Protein AF-A0A6V8IAS2-F1 (afdb_monomer)

Foldseek 3Di:
DVLVCLLCQQVLLLLLLLLLLVQLLCQLLVNNQDDQDDDQPSPPPVRDGPSSVVSVVLSVVLVVLQLVLLVPADPVSSVVSVCVVSVVSVCSSVDVHPHNHSDDPDDDGNDHQPRGDPSSLVSLLLSLLSSLQSVLSVCCVVVVDDLVVVVVLVVVLVVLVVVVVVVVVLLVVLVVLVVVQVVLLQLQLVLLVVLLVLLVVVLVVCVVPVPQAPLLNVLSVQSNVVSVCSNPDGLVVLLVQPDLDVQCSSHHRPDGDDPVSVVSNVVSQVVVFCVQWNWDDPDPPDIDTDDDPQWDADDPSQFDAQDDDPPDGRDGSHPHTTSRDCVTRVVNSNVSSVCSVVSVVSNSVSSSVVSVCSVPSSSVSSSSSSNNVNSVVVVVSVVVPDDDDDDDDDDDDDDDDDDD

Secondary structure (DSSP, 8-state):
-HHHHHHHHHHHHHHHHHHHHHHHHHHHTT-----------TT-GGG--HHHHHHHHHHHHHHHHHHHHHHTS-HHHHHHHHHHHHHHHHHHHHSTT----SS-S----S-TT----HHHHHHHHHHHHHHHHHHHHHHHHHHT--HHHHHHHHHHHHHHHHHHHHHHHHHHHHHHHHHHHHHHHHHHHHHHHHHHHHHHHHHHHHHH-TTT-HHHHHHHHHHHHHHHHHHHS-HHHHHHHS-SSHHHHHSBTTBPPPHHHHHHHHHHHHHHHHHHSPEEE-STT-EEEP-BTTBEEPPGGGS-TT---TTS-----TT-EESS-HHHHHHHHHHHHHHHHHHHHHHHHHHHHHHHIIIIIIHHHHHHHHHHHHHHHHHHHHGGGS---PPPPPPPPPPPPP--

Nearest PDB structures (foldseek):
  6h2f-assembly1_I  TM=2.392E-01  e=7.265E+00  Aeromonas hydrophila subsp. hydrophila AL09-71

Sequence (404 aa):
MIYIKLFFIFYCAALMRGGYAIQQLFESLGYQLFSHPISFDIFALPDLNLIQGVVLVLGIVDVALYCLAAFFQKNIVRVFLLLLLILPGIISAIYFPVMIRPAPLEIWKGESGSVGDVTGYSVLAVLMLVLGWSSTLLITRVFKYSSRCFDLFEHIWILVGLSAGLFFVSETMASRKVVEYTTTLRTVQQSSGWLMRQLGTYSAWCAAHPHEADQSCQWADRMHGMLLAFSYEDLENFAEFSPDSLAKYYGRYGHEVTQQEEDQIRFEISRYNEQICPVIDLGSGVKQYTLSHACETAPADFCVFGFRYGDEKALDNVGRSFAVSTECMLPKLLSLRDKAPGIIEGKKAAEQERAWKVLFFYMALAFLAGIKMAGSSIKLFKSSSVKHSLPPASPASVPVGEPS

Mean predicted aligned error: 11.88 Å

Radius of gyration: 35.67 Å; Cα contacts (8 Å, |Δi|>4): 455; chains: 1; bounding box: 122×48×99 Å

Structure (mmCIF, N/CA/C/O backbone):
data_AF-A0A6V8IAS2-F1
#
_entry.id   AF-A0A6V8IAS2-F1
#
loop_
_atom_site.group_PDB
_atom_site.id
_atom_site.type_symbol
_atom_site.label_atom_id
_atom_site.label_alt_id
_atom_site.label_comp_id
_atom_site.label_asym_id
_atom_site.label_entity_id
_atom_site.label_seq_id
_atom_site.pdbx_PDB_ins_code
_atom_site.Cartn_x
_atom_site.Cartn_y
_atom_site.Cartn_z
_atom_site.occupancy
_atom_site.B_iso_or_equiv
_atom_site.auth_seq_id
_atom_site.auth_comp_id
_atom_site.auth_asym_id
_atom_site.auth_atom_id
_atom_site.pdbx_PDB_model_num
ATOM 1 N N . MET A 1 1 ? -6.604 -29.209 35.806 1.00 65.50 1 MET A N 1
ATOM 2 C CA . MET A 1 1 ? -5.763 -28.116 35.253 1.00 65.50 1 MET A CA 1
ATOM 3 C C . MET A 1 1 ? -5.978 -27.867 33.761 1.00 65.50 1 MET A C 1
ATOM 5 O O . MET A 1 1 ? -6.049 -26.705 33.394 1.00 65.50 1 MET A O 1
ATOM 9 N N . ILE A 1 2 ? -6.109 -28.896 32.911 1.00 77.94 2 ILE A N 1
ATOM 10 C CA . ILE A 1 2 ? -6.241 -28.731 31.446 1.00 77.94 2 ILE A CA 1
ATOM 11 C C . ILE A 1 2 ? -7.447 -27.855 31.058 1.00 77.94 2 ILE A C 1
ATOM 13 O O . ILE A 1 2 ? -7.258 -26.841 30.402 1.00 77.94 2 ILE A O 1
ATOM 17 N N . TYR A 1 3 ? -8.653 -28.151 31.552 1.00 77.88 3 TYR A N 1
ATOM 18 C CA . TYR A 1 3 ? -9.852 -27.352 31.241 1.00 77.88 3 TYR A CA 1
ATOM 19 C C . TYR A 1 3 ? -9.780 -25.892 31.707 1.00 77.88 3 TYR A C 1
ATOM 21 O O . TYR A 1 3 ? -10.299 -25.014 31.032 1.00 77.88 3 TYR A O 1
ATOM 29 N N . ILE A 1 4 ? -9.093 -25.615 32.821 1.00 80.12 4 ILE A N 1
ATOM 30 C CA . ILE A 1 4 ? -8.879 -24.240 33.299 1.00 80.12 4 ILE A CA 1
ATOM 31 C C . ILE A 1 4 ? -7.952 -23.494 32.333 1.00 80.12 4 ILE A C 1
ATOM 33 O O . ILE A 1 4 ? -8.248 -22.371 31.942 1.00 80.12 4 ILE A O 1
ATOM 37 N N . LYS A 1 5 ? -6.862 -24.131 31.884 1.00 79.31 5 LYS A N 1
ATOM 38 C CA . LYS A 1 5 ? -5.980 -23.544 30.866 1.00 79.31 5 LYS A CA 1
ATOM 39 C C . LYS A 1 5 ? -6.729 -23.296 29.551 1.00 79.31 5 LYS A C 1
ATOM 41 O O . LYS A 1 5 ? -6.597 -22.219 28.985 1.00 79.31 5 LYS A O 1
ATOM 46 N N . LEU A 1 6 ? -7.557 -24.244 29.107 1.00 80.06 6 LEU A N 1
ATOM 47 C CA . LEU A 1 6 ? -8.370 -24.119 27.887 1.00 80.06 6 LEU A CA 1
ATOM 48 C C . LEU A 1 6 ? -9.481 -23.073 27.989 1.00 80.06 6 LEU A C 1
ATOM 50 O O . LEU A 1 6 ? -9.866 -22.490 26.981 1.00 80.06 6 LEU A O 1
ATOM 54 N N . PHE A 1 7 ? -9.986 -22.815 29.193 1.00 84.25 7 PHE A N 1
ATOM 55 C CA . PHE A 1 7 ? -10.930 -21.732 29.431 1.00 84.25 7 PHE A CA 1
ATOM 56 C C . PHE A 1 7 ? -10.264 -20.367 29.210 1.00 84.25 7 PHE A C 1
ATOM 58 O O . PHE A 1 7 ? -10.802 -19.515 28.507 1.00 84.25 7 PHE A O 1
ATOM 65 N N . PHE A 1 8 ? -9.067 -20.167 29.773 1.00 85.50 8 PHE A N 1
ATOM 66 C CA . PHE A 1 8 ? -8.362 -18.885 29.686 1.00 85.50 8 PHE A CA 1
ATOM 67 C C . PHE A 1 8 ? -7.619 -18.665 28.364 1.00 85.50 8 PHE A C 1
ATOM 69 O O . PHE A 1 8 ? -7.391 -17.514 27.994 1.00 85.50 8 PHE A O 1
ATOM 76 N N . ILE A 1 9 ? -7.288 -19.731 27.624 1.00 82.94 9 ILE A N 1
ATOM 77 C CA . ILE A 1 9 ? -6.503 -19.635 26.384 1.00 82.94 9 ILE A CA 1
ATOM 78 C C . ILE A 1 9 ? -7.145 -18.701 25.356 1.00 82.94 9 ILE A C 1
ATOM 80 O O . ILE A 1 9 ? -6.427 -17.972 24.684 1.00 82.94 9 ILE A O 1
ATOM 84 N N . PHE A 1 10 ? -8.479 -18.666 25.272 1.00 84.75 10 PHE A N 1
ATOM 85 C CA . PHE A 1 10 ? -9.195 -17.793 24.345 1.00 84.75 10 PHE A CA 1
ATOM 86 C C . PHE A 1 10 ? -8.934 -16.314 24.645 1.00 84.75 10 PHE A C 1
ATOM 88 O O . PHE A 1 10 ? -8.555 -15.561 23.751 1.00 84.75 10 PHE A O 1
ATOM 95 N N . TYR A 1 11 ? -9.079 -15.907 25.909 1.00 87.19 11 TYR A N 1
ATOM 96 C CA . TYR A 1 11 ? -8.863 -14.519 26.325 1.00 87.19 11 TYR A CA 1
ATOM 97 C C . TYR A 1 11 ? -7.395 -14.125 26.199 1.00 87.19 11 TYR A C 1
ATOM 99 O O . TYR A 1 11 ? -7.091 -13.065 25.660 1.00 87.19 11 TYR A O 1
ATOM 107 N N . CYS A 1 12 ? -6.478 -14.989 26.643 1.00 86.69 12 CYS A N 1
ATOM 108 C CA . CYS A 1 12 ? -5.048 -14.724 26.531 1.00 86.69 12 CYS A CA 1
ATOM 109 C C . CYS A 1 12 ? -4.618 -14.622 25.063 1.00 86.69 12 CYS A C 1
ATOM 111 O O . CYS A 1 12 ? -3.949 -13.664 24.699 1.00 86.69 12 CYS A O 1
ATOM 113 N N . ALA A 1 13 ? -5.050 -15.542 24.195 1.00 84.44 13 ALA A N 1
ATOM 114 C CA . ALA A 1 13 ? -4.716 -15.498 22.774 1.00 84.44 13 ALA A CA 1
ATOM 115 C C . ALA A 1 13 ? -5.298 -14.260 22.077 1.00 84.44 13 ALA A C 1
ATOM 117 O O . ALA A 1 13 ? -4.605 -13.633 21.277 1.00 84.44 13 ALA A O 1
ATOM 118 N N . ALA A 1 14 ? -6.532 -13.869 22.412 1.00 87.56 14 ALA A N 1
ATOM 119 C CA . ALA A 1 14 ? -7.140 -12.643 21.906 1.00 87.56 14 ALA A CA 1
ATOM 120 C C . ALA A 1 14 ? -6.339 -11.397 22.323 1.00 87.56 14 ALA A C 1
ATOM 122 O O . ALA A 1 14 ? -6.000 -10.569 21.480 1.00 87.56 14 ALA A O 1
ATOM 123 N N . LEU A 1 15 ? -5.989 -11.270 23.605 1.00 89.50 15 LEU A N 1
ATOM 124 C CA . LEU A 1 15 ? -5.230 -10.122 24.109 1.00 89.50 15 LEU A CA 1
ATOM 125 C C . LEU A 1 15 ? -3.804 -10.080 23.544 1.00 89.50 15 LEU A C 1
ATOM 127 O O . LEU A 1 15 ? -3.332 -9.008 23.175 1.00 89.50 15 LEU A O 1
ATOM 131 N N . MET A 1 16 ? -3.147 -11.233 23.392 1.00 85.56 16 MET A N 1
ATOM 132 C CA . MET A 1 16 ? -1.840 -11.325 22.730 1.00 85.56 16 MET A CA 1
ATOM 133 C C . MET A 1 16 ? -1.917 -10.870 21.271 1.00 85.56 16 MET A C 1
ATOM 135 O O . MET A 1 16 ? -1.076 -10.084 20.834 1.00 85.56 16 MET A O 1
ATOM 139 N N . ARG A 1 17 ? -2.966 -11.275 20.543 1.00 84.50 17 ARG A N 1
ATOM 140 C CA . ARG A 1 17 ? -3.246 -10.798 19.181 1.00 84.50 17 ARG A CA 1
ATOM 141 C C . ARG A 1 17 ? -3.387 -9.275 19.134 1.00 84.50 17 ARG A C 1
ATOM 143 O O . ARG A 1 17 ? -2.788 -8.627 18.282 1.00 84.50 17 ARG A O 1
ATOM 150 N N . GLY A 1 18 ? -4.145 -8.700 20.070 1.00 87.44 18 GLY A N 1
ATOM 151 C CA . GLY A 1 18 ? -4.268 -7.248 20.215 1.00 87.44 18 GLY A CA 1
ATOM 152 C C . GLY A 1 18 ? -2.920 -6.574 20.494 1.00 87.44 18 GLY A C 1
ATOM 153 O O . GLY A 1 18 ? -2.598 -5.561 19.882 1.00 87.44 18 GLY A O 1
ATOM 154 N N . GLY A 1 19 ? -2.088 -7.175 21.349 1.00 86.81 19 GLY A N 1
ATOM 155 C CA . GLY A 1 19 ? -0.722 -6.720 21.612 1.00 86.81 19 GLY A CA 1
ATOM 156 C C . GLY A 1 19 ? 0.153 -6.682 20.358 1.00 86.81 19 GLY A C 1
ATOM 157 O O . GLY A 1 19 ? 0.841 -5.689 20.133 1.00 86.81 19 GLY A O 1
ATOM 158 N N . TYR A 1 20 ? 0.079 -7.709 19.505 1.00 82.44 20 TYR A N 1
ATOM 159 C CA . TYR A 1 20 ? 0.776 -7.717 18.214 1.00 82.44 20 TYR A CA 1
ATOM 160 C C . TYR A 1 20 ? 0.291 -6.615 17.272 1.00 82.44 20 TYR A C 1
ATOM 162 O O . TYR A 1 20 ? 1.121 -5.971 16.636 1.00 82.44 20 TYR A O 1
ATOM 170 N N . ALA A 1 21 ? -1.018 -6.357 17.211 1.00 83.94 21 ALA A N 1
ATOM 171 C CA . ALA A 1 21 ? -1.552 -5.280 16.381 1.00 83.94 21 ALA A CA 1
ATOM 172 C C . ALA A 1 21 ? -1.018 -3.904 16.817 1.00 83.94 21 ALA A C 1
ATOM 174 O O . ALA A 1 21 ? -0.599 -3.120 15.967 1.00 83.94 21 ALA A O 1
ATOM 175 N N . ILE A 1 22 ? -0.950 -3.637 18.129 1.00 84.69 22 ILE A N 1
ATOM 176 C CA . ILE A 1 22 ? -0.342 -2.407 18.664 1.00 84.69 22 ILE A CA 1
ATOM 177 C C . ILE A 1 22 ? 1.160 -2.360 18.366 1.00 84.69 22 ILE A C 1
ATOM 179 O O . ILE A 1 22 ? 1.672 -1.311 17.984 1.00 84.69 22 ILE A O 1
ATOM 183 N N . GLN A 1 23 ? 1.875 -3.476 18.517 1.00 82.56 23 GLN A N 1
ATOM 184 C CA . GLN A 1 23 ? 3.307 -3.527 18.230 1.00 82.56 23 GLN A CA 1
ATOM 185 C C . GLN A 1 23 ? 3.604 -3.206 16.758 1.00 82.56 23 GLN A C 1
ATOM 187 O O . GLN A 1 23 ? 4.404 -2.315 16.489 1.00 82.56 23 GLN A O 1
ATOM 192 N N . GLN A 1 24 ? 2.920 -3.866 15.818 1.00 79.69 24 GLN A N 1
ATOM 193 C CA . GLN A 1 24 ? 3.070 -3.607 14.379 1.00 79.69 24 GLN A CA 1
ATOM 194 C C . GLN A 1 24 ? 2.754 -2.152 14.030 1.00 79.69 24 GLN A C 1
ATOM 196 O O . GLN A 1 24 ? 3.397 -1.553 13.175 1.00 79.69 24 GLN A O 1
ATOM 201 N N . LEU A 1 25 ? 1.804 -1.549 14.740 1.00 79.81 25 LEU A N 1
ATOM 202 C CA . LEU A 1 25 ? 1.471 -0.146 14.566 1.00 79.81 25 LEU A CA 1
ATOM 203 C C . LEU A 1 25 ? 2.595 0.789 15.013 1.00 79.81 25 LEU A C 1
ATOM 205 O O . LEU A 1 25 ? 2.939 1.716 14.285 1.00 79.81 25 LEU A O 1
ATOM 209 N N . PHE A 1 26 ? 3.199 0.544 16.177 1.00 79.94 26 PHE A N 1
ATOM 210 C CA . PHE A 1 26 ? 4.363 1.313 16.617 1.00 79.94 26 PHE A CA 1
ATOM 211 C C . PHE A 1 26 ? 5.550 1.138 15.667 1.00 79.94 26 PHE A C 1
ATOM 213 O O . PHE A 1 26 ? 6.185 2.131 15.314 1.00 79.94 26 PHE A O 1
ATOM 220 N N . GLU A 1 27 ? 5.789 -0.083 15.187 1.00 78.00 27 GLU A N 1
ATOM 221 C CA . GLU A 1 27 ? 6.816 -0.364 14.180 1.00 78.00 27 GLU A CA 1
ATOM 222 C C . GLU A 1 27 ? 6.534 0.396 12.871 1.00 78.00 27 GLU A C 1
ATOM 224 O O . GLU A 1 27 ? 7.442 1.025 12.331 1.00 78.00 27 GLU A O 1
ATOM 229 N N . SER A 1 28 ? 5.272 0.452 12.423 1.00 72.62 28 SER A N 1
ATOM 230 C CA . SER A 1 28 ? 4.860 1.217 11.232 1.00 72.62 28 SER A CA 1
ATOM 231 C C . SER A 1 28 ? 5.050 2.733 11.380 1.00 72.62 28 SER A C 1
ATOM 233 O O . SER A 1 28 ? 5.240 3.434 10.390 1.00 72.62 28 SER A O 1
ATOM 235 N N . LEU A 1 29 ? 5.034 3.240 12.618 1.00 75.12 29 LEU A N 1
ATOM 236 C CA . LEU A 1 29 ? 5.321 4.636 12.957 1.00 75.12 29 LEU A CA 1
ATOM 237 C C . LEU A 1 29 ? 6.826 4.913 13.131 1.00 75.12 29 LEU A C 1
ATOM 239 O O . LEU A 1 29 ? 7.205 6.046 13.427 1.00 75.12 29 LEU A O 1
ATOM 243 N N . GLY A 1 30 ? 7.681 3.901 12.959 1.00 73.19 30 GLY A N 1
ATOM 244 C CA . GLY A 1 30 ? 9.132 4.002 13.119 1.00 73.19 30 GLY A CA 1
ATOM 245 C C . GLY A 1 30 ? 9.629 3.788 14.552 1.00 73.19 30 GLY A C 1
ATOM 246 O O . GLY A 1 30 ? 10.825 3.924 14.809 1.00 73.19 30 GLY A O 1
ATOM 247 N N . TYR A 1 31 ? 8.755 3.425 15.496 1.00 75.56 31 TYR A N 1
ATOM 248 C CA . TYR A 1 31 ? 9.152 3.091 16.863 1.00 75.56 31 TYR A CA 1
ATOM 249 C C . TYR A 1 31 ? 9.490 1.602 16.967 1.00 75.56 31 TYR A C 1
ATOM 251 O O . TYR A 1 31 ? 8.611 0.746 17.056 1.00 75.56 31 TYR A O 1
ATOM 259 N N . GLN A 1 32 ? 10.782 1.283 17.007 1.00 67.44 32 GLN A N 1
ATOM 260 C CA . GLN A 1 32 ? 11.247 -0.078 17.273 1.00 67.44 32 GLN A CA 1
ATOM 261 C C . GLN A 1 32 ? 11.170 -0.381 18.777 1.00 67.44 32 GLN A C 1
ATOM 263 O O . GLN A 1 32 ? 12.115 -0.141 19.528 1.00 67.44 32 GLN A O 1
ATOM 268 N N . LEU A 1 33 ? 10.034 -0.905 19.238 1.00 61.44 33 LEU A N 1
ATOM 269 C CA . LEU A 1 33 ? 9.883 -1.391 20.611 1.00 61.44 33 LEU A CA 1
ATOM 270 C C . LEU A 1 33 ? 10.322 -2.863 20.710 1.00 61.44 33 LEU A C 1
ATOM 272 O O . LEU A 1 33 ? 9.514 -3.758 20.512 1.00 61.44 33 LEU A O 1
ATOM 276 N N . PHE A 1 34 ? 11.604 -3.071 21.038 1.00 54.62 34 PHE A N 1
ATOM 277 C CA . PHE A 1 34 ? 12.280 -4.322 21.444 1.00 54.62 34 PHE A CA 1
ATOM 278 C C . PHE A 1 34 ? 12.050 -5.593 20.589 1.00 54.62 34 PHE A C 1
ATOM 280 O O . PHE A 1 34 ? 10.981 -6.188 20.526 1.00 54.62 34 PHE A O 1
ATOM 287 N N . SER A 1 35 ? 13.148 -6.079 20.005 1.00 51.38 35 SER A N 1
ATOM 288 C CA . SER A 1 35 ? 13.254 -7.182 19.040 1.00 51.38 35 SER A CA 1
ATOM 289 C C . SER A 1 35 ? 13.502 -8.565 19.664 1.00 51.38 35 SER A C 1
ATOM 291 O O . SER A 1 35 ? 14.236 -9.378 19.093 1.00 51.38 35 SER A O 1
ATOM 293 N N . HIS A 1 36 ? 12.936 -8.868 20.836 1.00 51.31 36 HIS A N 1
ATOM 294 C CA . HIS A 1 36 ? 13.135 -10.201 21.413 1.00 51.31 36 HIS A CA 1
ATOM 295 C C . HIS A 1 36 ? 12.423 -11.294 20.594 1.00 51.31 36 HIS A C 1
ATOM 297 O O . HIS A 1 36 ? 11.388 -11.036 19.967 1.00 51.31 36 HIS A O 1
ATOM 303 N N . PRO A 1 37 ? 13.017 -12.503 20.515 1.00 47.38 37 PRO A N 1
ATOM 304 C CA . PRO A 1 37 ? 12.478 -13.592 19.718 1.00 47.38 37 PRO A CA 1
ATOM 305 C C . PRO A 1 37 ? 11.089 -13.983 20.220 1.00 47.38 37 PRO A C 1
ATOM 307 O O . PRO A 1 37 ? 10.842 -14.110 21.414 1.00 47.38 37 PRO A O 1
ATOM 310 N N . ILE A 1 38 ? 10.188 -14.163 19.261 1.00 50.53 38 ILE A N 1
ATOM 311 C CA . ILE A 1 38 ? 8.789 -14.514 19.473 1.00 50.53 38 ILE A CA 1
ATOM 312 C C . ILE A 1 38 ? 8.724 -15.894 20.137 1.00 50.53 38 ILE A C 1
ATOM 314 O O . ILE A 1 38 ? 8.999 -16.910 19.499 1.00 50.53 38 ILE A O 1
ATOM 318 N N . SER A 1 39 ? 8.360 -15.920 21.415 1.00 45.59 39 SER A N 1
ATOM 319 C CA . SER A 1 39 ? 8.008 -17.137 22.144 1.00 45.59 39 SER A CA 1
ATOM 320 C C . SER A 1 39 ? 6.518 -17.424 21.943 1.00 45.59 39 SER A C 1
ATOM 322 O O . SER A 1 39 ? 5.675 -16.542 22.102 1.00 45.59 39 SER A O 1
ATOM 324 N N . PHE A 1 40 ? 6.180 -18.652 21.543 1.00 52.09 40 PHE A N 1
ATOM 325 C CA . PHE A 1 40 ? 4.797 -19.081 21.288 1.00 52.09 40 PHE A CA 1
ATOM 326 C C . PHE A 1 40 ? 4.097 -19.639 22.537 1.00 52.09 40 PHE A C 1
ATOM 328 O O . PHE A 1 40 ? 2.971 -20.134 22.438 1.00 52.09 40 PHE A O 1
ATOM 335 N N . ASP A 1 41 ? 4.737 -19.580 23.708 1.00 55.19 41 ASP A N 1
ATOM 336 C CA . ASP A 1 41 ? 4.132 -20.065 24.942 1.00 55.19 41 ASP A CA 1
ATOM 337 C C . ASP A 1 41 ? 3.315 -18.956 25.623 1.00 55.19 41 ASP A C 1
ATOM 339 O O . ASP A 1 41 ? 3.832 -18.099 26.334 1.00 55.19 41 ASP A O 1
ATOM 343 N N . ILE A 1 42 ? 1.996 -19.003 25.412 1.00 55.78 42 ILE A N 1
ATOM 344 C CA . ILE A 1 42 ? 0.993 -18.057 25.941 1.00 55.78 42 ILE A CA 1
ATOM 345 C C . ILE A 1 42 ? 1.028 -17.979 27.485 1.00 55.78 42 ILE A C 1
ATOM 347 O O . ILE A 1 42 ? 0.519 -17.022 28.068 1.00 55.78 42 ILE A O 1
ATOM 351 N N . PHE A 1 43 ? 1.614 -18.976 28.161 1.00 56.78 43 PHE A N 1
ATOM 352 C CA . PHE A 1 43 ? 1.717 -19.030 29.621 1.00 56.78 43 PHE A CA 1
ATOM 353 C C . PHE A 1 43 ? 3.139 -18.781 30.151 1.00 56.78 43 PHE A C 1
ATOM 355 O O . PHE A 1 43 ? 3.323 -18.738 31.372 1.00 56.78 43 PHE A O 1
ATOM 362 N N . ALA A 1 44 ? 4.127 -18.574 29.277 1.00 58.03 44 ALA A N 1
ATOM 363 C CA . ALA A 1 44 ? 5.468 -18.161 29.668 1.00 58.03 44 ALA A CA 1
ATOM 364 C C . ALA A 1 44 ? 5.515 -16.633 29.851 1.00 58.03 44 ALA A C 1
ATOM 366 O O . ALA A 1 44 ? 5.840 -15.870 28.948 1.00 58.03 44 ALA A O 1
ATOM 367 N N . LEU A 1 45 ? 5.225 -16.186 31.077 1.00 53.47 45 LEU A N 1
ATOM 368 C CA . LEU A 1 45 ? 5.362 -14.789 31.509 1.00 53.47 45 LEU A CA 1
ATOM 369 C C . LEU A 1 45 ? 6.741 -14.127 31.258 1.00 53.47 45 LEU A C 1
ATOM 371 O O . LEU A 1 45 ? 6.734 -12.914 31.047 1.00 53.47 45 LEU A O 1
ATOM 375 N N . PRO A 1 46 ? 7.905 -14.819 31.291 1.00 50.97 46 PRO A N 1
ATOM 376 C CA . PRO A 1 46 ? 9.195 -14.140 31.117 1.00 50.97 46 PRO A CA 1
ATOM 377 C C . PRO A 1 46 ? 9.504 -13.689 29.680 1.00 50.97 46 PRO A C 1
ATOM 379 O O . PRO A 1 46 ? 10.389 -12.855 29.514 1.00 50.97 46 PRO A O 1
ATOM 382 N N . ASP A 1 47 ? 8.766 -14.163 28.669 1.00 59.12 47 ASP A N 1
ATOM 383 C CA . ASP A 1 47 ? 9.044 -13.866 27.251 1.00 59.12 47 ASP A CA 1
ATOM 384 C C . ASP A 1 47 ? 8.079 -12.829 26.641 1.00 59.12 47 ASP A C 1
ATOM 386 O O . ASP A 1 47 ? 8.005 -12.663 25.422 1.00 59.12 47 ASP A O 1
ATOM 390 N N . LEU A 1 48 ? 7.292 -12.148 27.477 1.00 63.31 48 LEU A N 1
ATOM 391 C CA . LEU A 1 48 ? 6.281 -11.202 27.021 1.00 63.31 48 LEU A CA 1
ATOM 392 C C . LEU A 1 48 ? 6.895 -9.835 26.689 1.00 63.31 48 LEU A C 1
ATOM 394 O O . LEU A 1 48 ? 7.524 -9.199 27.537 1.00 63.31 48 LEU A O 1
ATOM 398 N N . ASN A 1 49 ? 6.635 -9.326 25.482 1.00 73.62 49 ASN A N 1
ATOM 399 C CA . ASN A 1 49 ? 7.020 -7.959 25.130 1.00 73.62 49 ASN A CA 1
ATOM 400 C C . ASN A 1 49 ? 6.235 -6.946 25.981 1.00 73.62 49 ASN A C 1
ATOM 402 O O . ASN A 1 49 ? 5.064 -7.164 26.302 1.00 73.62 49 ASN A O 1
ATOM 406 N N . LEU A 1 50 ? 6.840 -5.789 26.288 1.00 80.69 50 LEU A N 1
ATOM 407 C CA . LEU A 1 50 ? 6.227 -4.739 27.121 1.00 80.69 50 LEU A CA 1
ATOM 408 C C . LEU A 1 50 ? 4.804 -4.377 26.661 1.00 80.69 50 LEU A C 1
ATOM 410 O O . LEU A 1 50 ? 3.892 -4.293 27.481 1.00 80.69 50 LEU A O 1
ATOM 414 N N . ILE A 1 51 ? 4.602 -4.209 25.350 1.00 83.19 51 ILE A N 1
ATOM 415 C CA . ILE A 1 51 ? 3.301 -3.863 24.753 1.00 83.19 51 ILE A CA 1
ATOM 416 C C . ILE A 1 51 ? 2.260 -4.951 25.034 1.00 83.19 51 ILE A C 1
ATOM 418 O O . ILE A 1 51 ? 1.148 -4.653 25.465 1.00 83.19 51 ILE A O 1
ATOM 422 N N . GLN A 1 52 ? 2.623 -6.217 24.830 1.00 82.69 52 GLN A N 1
ATOM 423 C CA . GLN A 1 52 ? 1.740 -7.350 25.103 1.00 82.69 52 GLN A CA 1
ATOM 424 C C . GLN A 1 52 ? 1.397 -7.425 26.597 1.00 82.69 52 GLN A C 1
ATOM 426 O O . GLN A 1 52 ? 0.243 -7.660 26.952 1.00 82.69 52 GLN A O 1
ATOM 431 N N . GLY A 1 53 ? 2.370 -7.140 27.470 1.00 83.94 53 GLY A N 1
ATOM 432 C CA . GLY A 1 53 ? 2.168 -7.088 28.916 1.00 83.94 53 GLY A CA 1
ATOM 433 C C . GLY A 1 53 ? 1.174 -5.999 29.311 1.00 83.94 53 GLY A C 1
ATOM 434 O O . GLY A 1 53 ? 0.245 -6.257 30.075 1.00 83.94 53 GLY A O 1
ATOM 435 N N . VAL A 1 54 ? 1.304 -4.803 28.729 1.00 87.62 54 VAL A N 1
ATOM 436 C CA . VAL A 1 54 ? 0.365 -3.691 28.941 1.00 87.62 54 VAL A CA 1
ATOM 437 C C . VAL A 1 54 ? -1.046 -4.057 28.473 1.00 87.62 54 VAL A C 1
ATOM 439 O O . VAL A 1 54 ? -2.001 -3.812 29.208 1.00 87.62 54 VAL A O 1
ATOM 442 N N . VAL A 1 55 ? -1.200 -4.684 27.301 1.00 89.81 55 VAL A N 1
ATOM 443 C CA . VAL A 1 55 ? -2.519 -5.110 26.795 1.00 89.81 55 VAL A CA 1
ATOM 444 C C . VAL A 1 55 ? -3.144 -6.195 27.675 1.00 89.81 55 VAL A C 1
ATOM 446 O O . VAL A 1 55 ? -4.343 -6.137 27.947 1.00 89.81 55 VAL A O 1
ATOM 449 N N . LEU A 1 56 ? -2.356 -7.149 28.182 1.00 89.06 56 LEU A N 1
ATOM 450 C CA . LEU A 1 56 ? -2.848 -8.144 29.140 1.00 89.06 56 LEU A CA 1
ATOM 451 C C . LEU A 1 56 ? -3.322 -7.497 30.444 1.00 89.06 56 LEU A C 1
ATOM 453 O O . LEU A 1 56 ? -4.413 -7.813 30.919 1.00 89.06 56 LEU A O 1
ATOM 457 N N . VAL A 1 57 ? -2.538 -6.573 31.007 1.00 90.12 57 VAL A N 1
ATOM 458 C CA . VAL A 1 57 ? -2.921 -5.833 32.220 1.00 90.12 57 VAL A CA 1
ATOM 459 C C . VAL A 1 57 ? -4.196 -5.027 31.977 1.00 90.12 57 VAL A C 1
ATOM 461 O O . VAL A 1 57 ? -5.107 -5.073 32.803 1.00 90.12 57 VAL A O 1
ATOM 464 N N . LEU A 1 58 ? -4.307 -4.352 30.829 1.00 91.25 58 LEU A N 1
ATOM 465 C CA . LEU A 1 58 ? -5.513 -3.624 30.436 1.00 91.25 58 LEU A CA 1
ATOM 466 C C . LEU A 1 58 ? -6.729 -4.557 30.341 1.00 91.25 58 LEU A C 1
ATOM 468 O O . LEU A 1 58 ? -7.793 -4.217 30.850 1.00 91.25 58 LEU A O 1
ATOM 472 N N . GLY A 1 59 ? -6.559 -5.754 29.773 1.00 92.19 59 GLY A N 1
ATOM 473 C CA . GLY A 1 59 ? -7.585 -6.797 29.739 1.00 92.19 59 GLY A CA 1
ATOM 474 C C . GLY A 1 59 ? -8.055 -7.230 31.129 1.00 92.19 59 GLY A C 1
ATOM 475 O O . GLY A 1 59 ? -9.255 -7.347 31.368 1.00 92.19 59 GLY A O 1
ATOM 476 N N . ILE A 1 60 ? -7.132 -7.418 32.075 1.00 91.81 60 ILE A N 1
ATOM 477 C CA . ILE A 1 60 ? -7.468 -7.772 33.464 1.00 91.81 60 ILE A CA 1
ATOM 478 C C . ILE A 1 60 ? -8.252 -6.642 34.142 1.00 91.81 60 ILE A C 1
ATOM 480 O O . ILE A 1 60 ? -9.260 -6.901 34.805 1.00 91.81 60 ILE A O 1
ATOM 484 N N . VAL A 1 61 ? -7.809 -5.393 33.970 1.00 93.69 61 VAL A N 1
ATOM 485 C CA . VAL A 1 61 ? -8.498 -4.214 34.511 1.00 93.69 61 VAL A CA 1
ATOM 486 C C . VAL A 1 61 ? -9.905 -4.100 33.929 1.00 93.69 61 VAL A C 1
ATOM 488 O O . VAL A 1 61 ? -10.855 -3.895 34.683 1.00 93.69 61 VAL A O 1
ATOM 491 N N . ASP A 1 62 ? -10.062 -4.290 32.620 1.00 93.06 62 ASP A N 1
ATOM 492 C CA . ASP A 1 62 ? -11.364 -4.211 31.964 1.00 93.06 62 ASP A CA 1
ATOM 493 C C . ASP A 1 62 ? -12.326 -5.307 32.453 1.00 93.06 62 ASP A C 1
ATOM 495 O O . ASP A 1 62 ? -13.470 -5.023 32.808 1.00 93.06 62 ASP A O 1
ATOM 499 N N . VAL A 1 63 ? -11.847 -6.546 32.616 1.00 93.56 63 VAL A N 1
ATOM 500 C CA . VAL A 1 63 ? -12.635 -7.637 33.218 1.00 93.56 63 VAL A CA 1
ATOM 501 C C . VAL A 1 63 ? -13.065 -7.298 34.648 1.00 93.56 63 VAL A C 1
ATOM 503 O O . VAL A 1 63 ? -14.212 -7.560 35.026 1.00 93.56 63 VAL A O 1
ATOM 506 N N . ALA A 1 64 ? -12.182 -6.695 35.450 1.00 94.44 64 ALA A N 1
ATOM 507 C CA . ALA A 1 64 ? -12.513 -6.273 36.808 1.00 94.44 64 ALA A CA 1
ATOM 508 C C . ALA A 1 64 ? -13.592 -5.176 36.811 1.00 94.44 64 ALA A C 1
ATOM 510 O O . ALA A 1 64 ? -14.577 -5.280 37.549 1.00 94.44 64 ALA A O 1
ATOM 511 N N . LEU A 1 65 ? -13.456 -4.162 35.950 1.00 94.44 65 LEU A N 1
ATOM 512 C CA . LEU A 1 65 ? -14.443 -3.090 35.790 1.00 94.44 65 LEU A CA 1
ATOM 513 C C . LEU A 1 65 ? -15.786 -3.623 35.286 1.00 94.44 65 LEU A C 1
ATOM 515 O O . LEU A 1 65 ? -16.834 -3.235 35.806 1.00 94.44 65 LEU A O 1
ATOM 519 N N . TYR A 1 66 ? -15.773 -4.551 34.329 1.00 94.44 66 TYR A N 1
ATOM 520 C CA . TYR A 1 66 ? -16.969 -5.215 33.824 1.00 94.44 66 TYR A CA 1
ATOM 521 C C . TYR A 1 66 ? -17.694 -5.989 34.927 1.00 94.44 66 TYR A C 1
ATOM 523 O O . TYR A 1 66 ? -18.904 -5.825 35.109 1.00 94.44 66 TYR A O 1
ATOM 531 N N . CYS A 1 67 ? -16.959 -6.787 35.709 1.00 94.25 67 CYS A N 1
ATOM 532 C CA . CYS A 1 67 ? -17.515 -7.508 36.850 1.00 94.25 67 CYS A CA 1
ATOM 533 C C . CYS A 1 67 ? -18.157 -6.539 37.848 1.00 94.25 67 CYS A C 1
ATOM 535 O O . CYS A 1 67 ? -19.317 -6.722 38.217 1.00 94.25 67 CYS A O 1
ATOM 537 N N . LEU A 1 68 ? -17.447 -5.476 38.243 1.00 93.56 68 LEU A N 1
ATOM 538 C CA . LEU A 1 68 ? -17.975 -4.449 39.146 1.00 93.56 68 LEU A CA 1
ATOM 539 C C . LEU A 1 68 ? -19.258 -3.814 38.591 1.00 93.56 68 LEU A C 1
ATOM 541 O O . LEU A 1 68 ? -20.269 -3.747 39.293 1.00 93.56 68 LEU A O 1
ATOM 545 N N . ALA A 1 69 ? -19.254 -3.410 37.319 1.00 91.56 69 ALA A N 1
ATOM 546 C CA . ALA A 1 69 ? -20.416 -2.830 36.655 1.00 91.56 69 ALA A CA 1
ATOM 547 C C . ALA A 1 69 ? -21.617 -3.792 36.640 1.00 91.56 69 ALA A C 1
ATOM 549 O O . ALA A 1 69 ? -22.750 -3.355 36.873 1.00 91.56 69 ALA A O 1
ATOM 550 N N . ALA A 1 70 ? -21.381 -5.092 36.429 1.00 91.62 70 ALA A N 1
ATOM 551 C CA . ALA A 1 70 ? -22.401 -6.137 36.480 1.00 91.62 70 ALA A CA 1
ATOM 552 C C . ALA A 1 70 ? -22.948 -6.352 37.901 1.00 91.62 70 ALA A C 1
ATOM 554 O O . ALA A 1 70 ? -24.164 -6.474 38.074 1.00 91.62 70 ALA A O 1
ATOM 555 N N . PHE A 1 71 ? -22.091 -6.345 38.930 1.00 91.31 71 PHE A N 1
ATOM 556 C CA . PHE A 1 71 ? -22.506 -6.501 40.331 1.00 91.31 71 PHE A CA 1
ATOM 557 C C . PHE A 1 71 ? -23.422 -5.378 40.819 1.00 91.31 71 PHE A C 1
ATOM 559 O O . PHE A 1 71 ? -24.283 -5.624 41.665 1.00 91.31 71 PHE A O 1
ATOM 566 N N . PHE A 1 72 ? -23.305 -4.180 40.247 1.00 87.75 72 PHE A N 1
ATOM 567 C CA . PHE A 1 72 ? -24.213 -3.072 40.540 1.00 87.75 72 PHE A CA 1
ATOM 568 C C . PHE A 1 72 ? -25.591 -3.184 39.867 1.00 87.75 72 PHE A C 1
ATOM 570 O O . PHE A 1 72 ? -26.487 -2.394 40.192 1.00 87.75 72 PHE A O 1
ATOM 577 N N . GLN A 1 73 ? -25.797 -4.128 38.945 1.00 86.81 73 GLN A N 1
ATOM 578 C CA . GLN A 1 73 ? -27.090 -4.346 38.290 1.00 86.81 73 GLN A CA 1
ATOM 579 C C . GLN A 1 73 ? -28.016 -5.268 39.098 1.00 86.81 73 GLN A C 1
ATOM 581 O O . GLN A 1 73 ? -27.619 -5.927 40.058 1.00 86.81 73 GLN A O 1
ATOM 586 N N . LYS A 1 74 ? -29.291 -5.325 38.692 1.00 87.69 74 LYS A N 1
ATOM 587 C CA . LYS A 1 74 ? -30.284 -6.256 39.257 1.00 87.69 74 LYS A CA 1
ATOM 588 C C . LYS A 1 74 ? -29.858 -7.711 39.023 1.00 87.69 74 LYS A C 1
ATOM 590 O O . LYS A 1 74 ? -29.232 -8.003 38.009 1.00 87.69 74 LYS A O 1
ATOM 595 N N . ASN A 1 75 ? -30.291 -8.629 39.892 1.00 87.62 75 ASN A N 1
ATOM 596 C CA . ASN A 1 75 ? -29.888 -10.045 39.870 1.00 87.62 75 ASN A CA 1
ATOM 597 C C . ASN A 1 75 ? -29.975 -10.709 38.482 1.00 87.62 75 ASN A C 1
ATOM 599 O O . ASN A 1 75 ? -29.014 -11.347 38.070 1.00 87.62 75 ASN A O 1
ATOM 603 N N . ILE A 1 76 ? -31.078 -10.524 37.746 1.00 88.75 76 ILE A N 1
ATOM 604 C CA . ILE A 1 76 ? -31.265 -11.129 36.411 1.00 88.75 76 ILE A CA 1
ATOM 605 C C . ILE A 1 76 ? -30.237 -10.585 35.407 1.00 88.75 76 ILE A C 1
ATOM 607 O O . ILE A 1 76 ? -29.572 -11.348 34.714 1.00 88.75 76 ILE A O 1
ATOM 611 N N . VAL A 1 77 ? -30.070 -9.260 35.368 1.00 88.44 77 VAL A N 1
ATOM 612 C CA . VAL A 1 77 ? -29.123 -8.585 34.466 1.00 88.44 77 VAL A CA 1
ATOM 613 C C . VAL A 1 77 ? -27.683 -8.948 34.829 1.00 88.44 77 VAL A C 1
ATOM 615 O O . VAL A 1 77 ? -26.880 -9.220 33.945 1.00 88.44 77 VAL A O 1
ATOM 618 N N . ARG A 1 78 ? -27.364 -9.015 36.125 1.00 91.44 78 ARG A N 1
ATOM 619 C CA . ARG A 1 78 ? -26.052 -9.439 36.622 1.00 91.44 78 ARG A CA 1
ATOM 620 C C . ARG A 1 78 ? -25.699 -10.846 36.146 1.00 91.44 78 ARG A C 1
ATOM 622 O O . ARG A 1 78 ? -24.608 -11.042 35.627 1.00 91.44 78 ARG A O 1
ATOM 629 N N . VAL A 1 79 ? -26.610 -11.809 36.310 1.00 92.25 79 VAL A N 1
ATOM 630 C CA . VAL A 1 79 ? -26.3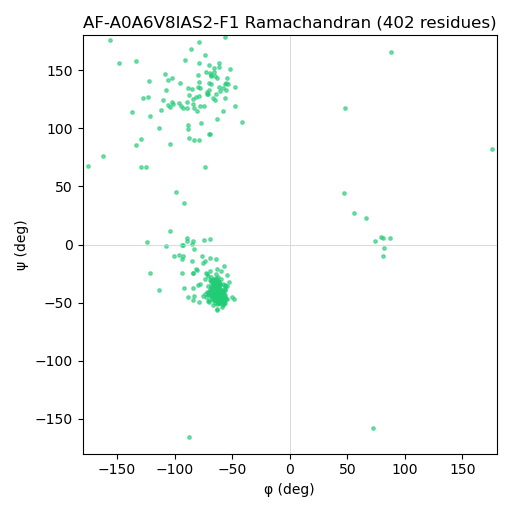85 -13.195 35.864 1.00 92.25 79 VAL A CA 1
ATOM 631 C C . VAL A 1 79 ? -26.174 -13.244 34.354 1.00 92.25 79 VAL A C 1
ATOM 633 O O . VAL A 1 79 ? -25.230 -13.884 33.904 1.00 92.25 79 VAL A O 1
ATOM 636 N N . PHE A 1 80 ? -26.990 -12.523 33.581 1.00 91.81 80 PHE A N 1
ATOM 637 C CA . PHE A 1 80 ? -26.838 -12.449 32.128 1.00 91.81 80 PHE A CA 1
ATOM 638 C C . PHE A 1 80 ? -25.467 -11.896 31.700 1.00 91.81 80 PHE A C 1
ATOM 640 O O . PHE A 1 80 ? -24.805 -12.495 30.857 1.00 91.81 80 PHE A O 1
ATOM 647 N N . LEU A 1 81 ? -25.010 -10.796 32.307 1.00 92.25 81 LEU A N 1
ATOM 648 C CA . LEU A 1 81 ? -23.712 -10.183 31.996 1.00 92.25 81 LEU A CA 1
ATOM 649 C C . LEU A 1 81 ? -22.534 -11.095 32.371 1.00 92.25 81 LEU A C 1
ATOM 651 O O . LEU A 1 81 ? -21.609 -11.272 31.584 1.00 92.25 81 LEU A O 1
ATOM 655 N N . LEU A 1 82 ? -22.573 -11.724 33.549 1.00 93.38 82 LEU A N 1
ATOM 656 C CA . LEU A 1 82 ? -21.530 -12.672 33.954 1.00 93.38 82 LEU A CA 1
ATOM 657 C C . LEU A 1 82 ? -21.499 -13.902 33.039 1.00 93.38 82 LEU A C 1
ATOM 659 O O . LEU A 1 82 ? -20.422 -14.382 32.696 1.00 93.38 82 LEU A O 1
ATOM 663 N N . LEU A 1 83 ? -22.663 -14.383 32.595 1.00 93.00 83 LEU A N 1
ATOM 664 C CA . LEU A 1 83 ? -22.742 -15.484 31.640 1.00 93.00 83 LEU A CA 1
ATOM 665 C C . LEU A 1 83 ? -22.139 -15.087 30.289 1.00 93.00 83 LEU A C 1
ATOM 667 O O . LEU A 1 83 ? -21.375 -15.865 29.729 1.00 93.00 83 LEU A O 1
ATOM 671 N N . LEU A 1 84 ? -22.405 -13.867 29.808 1.00 91.19 84 LEU A N 1
ATOM 672 C CA . LEU A 1 84 ? -21.802 -13.333 28.584 1.00 91.19 84 LEU A CA 1
ATOM 673 C C . LEU A 1 84 ? -20.268 -13.289 28.672 1.00 91.19 84 LEU A C 1
ATOM 675 O O . LEU A 1 84 ? -19.596 -13.649 27.710 1.00 91.19 84 LEU A O 1
ATOM 679 N N . LEU A 1 85 ? -19.721 -12.895 29.828 1.00 91.56 85 LEU A N 1
ATOM 680 C CA . LEU A 1 85 ? -18.275 -12.854 30.053 1.00 91.56 85 LEU A CA 1
ATOM 681 C C . LEU A 1 85 ? -17.647 -14.249 30.025 1.00 91.56 85 LEU A C 1
ATOM 683 O O . LEU A 1 85 ? -16.565 -14.393 29.472 1.00 91.56 85 LEU A O 1
ATOM 687 N N . ILE A 1 86 ? -18.297 -15.256 30.617 1.00 91.44 86 ILE A N 1
ATOM 688 C CA . ILE A 1 86 ? -17.758 -16.619 30.792 1.00 91.44 86 ILE A CA 1
ATOM 689 C C . ILE A 1 86 ? -17.974 -17.487 29.534 1.00 91.44 86 ILE A C 1
ATOM 691 O O . ILE A 1 86 ? -17.223 -18.435 29.293 1.00 91.44 86 ILE A O 1
ATOM 695 N N . LEU A 1 87 ? -18.979 -17.168 28.712 1.00 89.31 87 LEU A N 1
ATOM 696 C CA . LEU A 1 87 ? -19.388 -17.966 27.553 1.00 89.31 87 LEU A CA 1
ATOM 697 C C . LEU A 1 87 ? -18.249 -18.252 26.550 1.00 89.31 87 LEU A C 1
ATOM 699 O O . LEU A 1 87 ? -18.100 -19.421 26.190 1.00 89.31 87 LEU A O 1
ATOM 703 N N . PRO A 1 88 ? -17.410 -17.281 26.127 1.00 86.75 88 PRO A N 1
ATOM 704 C CA . PRO A 1 88 ? -16.299 -17.562 25.213 1.00 86.75 88 PRO A CA 1
ATOM 705 C C . PRO A 1 88 ? -15.301 -18.583 25.775 1.00 86.75 88 PRO A C 1
ATOM 707 O O . PRO A 1 88 ? -14.865 -19.480 25.056 1.00 86.75 88 PRO A O 1
ATOM 710 N N . GLY A 1 89 ? -14.995 -18.510 27.073 1.00 85.69 89 GLY A N 1
ATOM 711 C CA . GLY A 1 89 ? -14.134 -19.480 27.746 1.00 85.69 89 GLY A CA 1
ATOM 712 C C . GLY A 1 89 ? -14.761 -20.872 27.843 1.00 85.69 89 GLY A C 1
ATOM 713 O O . GLY A 1 89 ? -14.064 -21.869 27.660 1.00 85.69 89 GLY A O 1
ATOM 714 N N . ILE A 1 90 ? -16.078 -20.967 28.072 1.00 87.62 90 ILE A N 1
ATOM 715 C CA . ILE A 1 90 ? -16.798 -22.255 28.046 1.00 87.62 90 ILE A CA 1
ATOM 716 C C . ILE A 1 90 ? -16.743 -22.862 26.642 1.00 87.62 90 ILE A C 1
ATOM 718 O O . ILE A 1 90 ? -16.416 -24.038 26.500 1.00 87.62 90 ILE A O 1
ATOM 722 N N . ILE A 1 91 ? -17.021 -22.063 25.607 1.00 85.44 91 ILE A N 1
ATOM 723 C CA . ILE A 1 91 ? -16.953 -22.512 24.211 1.00 85.44 91 ILE A CA 1
ATOM 724 C C . ILE A 1 91 ? -15.539 -23.001 23.888 1.00 85.44 91 ILE A C 1
ATOM 726 O O . ILE A 1 91 ? -15.399 -24.085 23.332 1.00 85.44 91 ILE A O 1
ATOM 730 N N . SER A 1 92 ? -14.505 -22.266 24.302 1.00 83.38 92 SER A N 1
ATOM 731 C CA . SER A 1 92 ? -13.098 -22.654 24.132 1.00 83.38 92 SER A CA 1
ATOM 732 C C . SER A 1 92 ? -12.742 -23.963 24.848 1.00 83.38 92 SER A C 1
ATOM 734 O O . SER A 1 92 ? -11.988 -24.780 24.324 1.00 83.38 92 SER A O 1
ATOM 736 N N . ALA A 1 93 ? -13.301 -24.196 26.038 1.00 83.00 93 ALA A N 1
ATOM 737 C CA . ALA A 1 93 ? -13.065 -25.417 26.802 1.00 83.00 93 ALA A CA 1
ATOM 738 C C . ALA A 1 93 ? -13.787 -26.651 26.222 1.00 83.00 93 ALA A C 1
ATOM 740 O O . ALA A 1 93 ? -13.293 -27.766 26.394 1.00 83.00 93 ALA A O 1
ATOM 741 N N . ILE A 1 94 ? -14.940 -26.462 25.565 1.00 82.88 94 ILE A N 1
ATOM 742 C CA . ILE A 1 94 ? -15.759 -27.541 24.980 1.00 82.88 94 ILE A CA 1
ATOM 743 C C . ILE A 1 94 ? -15.327 -27.853 23.540 1.00 82.88 94 ILE A C 1
ATOM 745 O O . ILE A 1 94 ? -15.182 -29.019 23.178 1.00 82.88 94 ILE A O 1
ATOM 749 N N . TYR A 1 95 ? -15.105 -26.823 22.724 1.00 74.00 95 TYR A N 1
ATOM 750 C CA . TYR A 1 95 ? -14.708 -26.934 21.322 1.00 74.00 95 TYR A CA 1
ATOM 751 C C . TYR A 1 95 ? -13.218 -26.611 21.175 1.00 74.00 95 TYR A C 1
ATOM 753 O O . TYR A 1 95 ? -12.828 -25.480 20.887 1.00 74.00 95 TYR A O 1
ATOM 761 N N . PHE A 1 96 ? -12.369 -27.620 21.361 1.00 65.25 96 PHE A N 1
ATOM 762 C CA . PHE A 1 96 ? -10.940 -27.536 21.049 1.00 65.25 96 PHE A CA 1
ATOM 763 C C . PHE A 1 96 ? -10.737 -27.398 19.519 1.00 65.25 96 PHE A C 1
ATOM 765 O O . PHE A 1 96 ? -11.168 -28.284 18.786 1.00 65.25 96 PHE A O 1
ATOM 772 N N . PRO A 1 97 ? -10.016 -26.395 18.989 1.00 60.56 97 PRO A N 1
ATOM 773 C CA . PRO A 1 97 ? -10.052 -24.982 19.306 1.00 60.56 97 PRO A CA 1
ATOM 774 C C . PRO A 1 97 ? -10.670 -24.162 18.151 1.00 60.56 97 PRO A C 1
ATOM 776 O O . PRO A 1 97 ? -10.127 -24.116 17.044 1.00 60.56 97 PRO A O 1
ATOM 779 N N . VAL A 1 98 ? -11.712 -23.375 18.427 1.00 52.72 98 VAL A N 1
ATOM 780 C CA . VAL A 1 98 ? -11.994 -22.157 17.638 1.00 52.72 98 VAL A CA 1
ATOM 781 C C . VAL A 1 98 ? -10.950 -21.107 18.051 1.00 52.72 98 VAL A C 1
ATOM 783 O O . VAL A 1 98 ? -11.237 -20.165 18.784 1.00 52.72 98 VAL A O 1
ATOM 786 N N . MET A 1 99 ? -9.676 -21.351 17.720 1.00 59.91 99 MET A N 1
ATOM 787 C CA . MET A 1 99 ? -8.564 -20.551 18.235 1.00 59.91 99 MET A CA 1
ATOM 788 C C . MET A 1 99 ? -8.392 -19.284 17.400 1.00 59.91 99 MET A C 1
ATOM 790 O O . MET A 1 99 ? -8.005 -19.339 16.231 1.00 59.91 99 MET A O 1
ATOM 794 N N . ILE A 1 100 ? -8.578 -18.130 18.041 1.00 61.66 100 ILE A N 1
ATOM 795 C CA . ILE A 1 100 ? -7.849 -16.928 17.639 1.00 61.66 100 ILE A CA 1
ATOM 796 C C . ILE A 1 100 ? -6.369 -17.290 17.766 1.00 61.66 100 ILE A C 1
ATOM 798 O O . ILE A 1 100 ? -5.897 -17.607 18.858 1.00 61.66 100 ILE A O 1
ATOM 802 N N . ARG A 1 101 ? -5.643 -17.320 16.645 1.00 70.31 101 ARG A N 1
ATOM 803 C CA . ARG A 1 101 ? -4.203 -17.597 16.674 1.00 70.31 101 ARG A CA 1
ATOM 804 C C . ARG A 1 101 ? -3.520 -16.455 17.431 1.00 70.31 101 ARG A C 1
ATOM 806 O O . ARG A 1 101 ? -3.697 -15.314 17.010 1.00 70.31 101 ARG A O 1
ATOM 813 N N . PRO A 1 102 ? -2.741 -16.718 18.491 1.00 70.19 102 PRO A N 1
ATOM 814 C CA . PRO A 1 102 ? -2.154 -15.658 19.313 1.00 70.19 102 PRO A CA 1
ATOM 815 C C . PRO A 1 102 ? -1.223 -14.740 18.509 1.00 70.19 102 PRO A C 1
ATOM 817 O O . PRO A 1 102 ? -1.221 -13.535 18.731 1.00 70.19 102 PRO A O 1
ATOM 820 N N . ALA A 1 103 ? -0.496 -15.287 17.530 1.00 69.00 103 ALA A N 1
ATOM 821 C CA . ALA A 1 103 ? 0.354 -14.530 16.616 1.00 69.00 103 ALA A CA 1
ATOM 822 C C . ALA A 1 103 ? -0.308 -14.356 15.233 1.00 69.00 103 ALA A C 1
ATOM 824 O O . ALA A 1 103 ? -0.979 -15.289 14.760 1.00 69.00 103 ALA A O 1
ATOM 825 N N . PRO A 1 104 ? -0.134 -13.195 14.568 1.00 68.69 104 PRO A N 1
ATOM 826 C CA . PRO A 1 104 ? -0.589 -12.980 13.197 1.00 68.69 104 PRO A CA 1
ATOM 827 C C . PRO A 1 104 ? 0.081 -13.936 12.207 1.00 68.69 104 PRO A C 1
ATOM 829 O O . PRO A 1 104 ? 1.137 -14.500 12.479 1.00 68.69 104 PRO A O 1
ATOM 832 N N . LEU A 1 105 ? -0.590 -14.168 11.073 1.00 62.22 105 LEU A N 1
ATOM 833 C CA . LEU A 1 105 ? -0.080 -15.045 10.010 1.00 62.22 105 LEU A CA 1
ATOM 834 C C . LEU A 1 105 ? 1.134 -14.431 9.308 1.00 62.22 105 LEU A C 1
ATOM 836 O O . LEU A 1 105 ? 2.016 -15.158 8.869 1.00 62.22 105 LEU A O 1
ATOM 840 N N . GLU A 1 106 ? 1.174 -13.103 9.251 1.00 62.09 106 GLU A N 1
ATOM 841 C CA . GLU A 1 106 ? 2.231 -12.319 8.632 1.00 62.09 106 GLU A CA 1
ATOM 842 C C . GLU A 1 106 ? 2.717 -11.288 9.656 1.00 62.09 106 GLU A C 1
ATOM 844 O O . GLU A 1 106 ? 1.924 -10.547 10.248 1.00 62.09 106 GLU A O 1
ATOM 849 N N . ILE A 1 107 ? 4.026 -11.285 9.908 1.00 59.69 107 ILE A N 1
ATOM 850 C CA . ILE A 1 107 ? 4.695 -10.291 10.746 1.00 59.69 107 ILE A CA 1
ATOM 851 C C . ILE A 1 107 ? 5.607 -9.488 9.831 1.00 59.69 107 ILE A C 1
ATOM 853 O O . ILE A 1 107 ? 6.701 -9.933 9.490 1.00 59.69 107 ILE A O 1
ATOM 857 N N . TRP A 1 108 ? 5.142 -8.310 9.440 1.00 58.12 108 TRP A N 1
ATOM 858 C CA . TRP A 1 108 ? 5.917 -7.356 8.662 1.00 58.12 108 TRP A CA 1
ATOM 859 C C . TRP A 1 108 ? 6.902 -6.653 9.595 1.00 58.12 108 TRP A C 1
ATOM 861 O O . TRP A 1 108 ? 6.501 -5.833 10.416 1.00 58.12 108 TRP A O 1
ATOM 871 N N . LYS A 1 109 ? 8.185 -7.019 9.525 1.00 53.97 109 LYS A N 1
ATOM 872 C CA . LYS A 1 109 ? 9.247 -6.344 10.281 1.00 53.97 109 LYS A CA 1
ATOM 873 C C . LYS A 1 109 ? 9.884 -5.272 9.409 1.00 53.97 109 LYS A C 1
ATOM 875 O O . LYS A 1 109 ? 10.496 -5.600 8.400 1.00 53.97 109 LYS A O 1
ATOM 880 N N . GLY A 1 110 ? 9.804 -4.017 9.842 1.00 51.12 110 GLY A N 1
ATOM 881 C CA . GLY A 1 110 ? 10.551 -2.915 9.228 1.00 51.12 110 GLY A CA 1
ATOM 882 C C . GLY A 1 110 ? 9.946 -2.324 7.952 1.00 51.12 110 GLY A C 1
ATOM 883 O O . GLY A 1 110 ? 10.567 -1.442 7.367 1.00 51.12 110 GLY A O 1
ATOM 884 N N . GLU A 1 111 ? 8.747 -2.743 7.542 1.00 52.53 111 GLU A N 1
ATOM 885 C CA . GLU A 1 111 ? 8.017 -2.085 6.454 1.00 52.53 111 GLU A CA 1
ATOM 886 C C . GLU A 1 111 ? 7.120 -0.961 6.995 1.00 52.53 111 GLU A C 1
ATOM 888 O O . GLU A 1 111 ? 6.245 -1.173 7.841 1.00 52.53 111 GLU A O 1
ATOM 893 N N . SER A 1 112 ? 7.351 0.252 6.486 1.00 51.66 112 SER A N 1
ATOM 894 C CA . SER A 1 112 ? 6.445 1.401 6.605 1.00 51.66 112 SER A CA 1
ATOM 895 C C . SER A 1 112 ? 5.017 0.982 6.243 1.00 51.66 112 SER A C 1
ATOM 897 O O . SER A 1 112 ? 4.811 0.284 5.257 1.00 51.66 112 SER A O 1
ATOM 899 N N . GLY A 1 113 ? 4.021 1.393 7.033 1.00 51.28 113 GLY A N 1
ATOM 900 C CA . GLY A 1 113 ? 2.615 1.261 6.635 1.00 51.28 113 GLY A CA 1
ATOM 901 C C . GLY A 1 113 ? 1.926 -0.080 6.835 1.00 51.28 113 GLY A C 1
ATOM 902 O O . GLY A 1 113 ? 0.715 -0.164 6.601 1.00 51.28 113 GLY A O 1
ATOM 903 N N . SER A 1 114 ? 2.633 -1.111 7.302 1.00 59.00 114 SER A N 1
ATOM 904 C CA . SER A 1 114 ? 1.984 -2.358 7.700 1.00 59.00 114 SER A CA 1
ATOM 905 C C . SER A 1 114 ? 1.153 -2.142 8.967 1.00 59.00 114 SER A C 1
ATOM 907 O O . SER A 1 114 ? 1.632 -2.239 10.098 1.00 59.00 114 SER A O 1
ATOM 909 N N . VAL A 1 115 ? -0.136 -1.890 8.776 1.00 64.19 115 VAL A N 1
ATOM 910 C CA . VAL A 1 115 ? -1.127 -1.910 9.848 1.00 64.19 115 VAL A CA 1
ATOM 911 C C . VAL A 1 115 ? -1.331 -3.364 10.263 1.00 64.19 115 VAL A C 1
ATOM 913 O O . VAL A 1 115 ? -1.541 -4.223 9.409 1.00 64.19 115 VAL A O 1
ATOM 916 N N . GLY A 1 116 ? -1.249 -3.644 11.566 1.00 67.25 116 GLY A N 1
ATOM 917 C CA . GLY A 1 116 ? -1.445 -4.999 12.071 1.00 67.25 116 GLY A CA 1
ATOM 918 C C . GLY A 1 116 ? -2.782 -5.649 11.696 1.00 67.25 116 GLY A C 1
ATOM 919 O O . GLY A 1 116 ? -3.642 -5.078 11.024 1.00 67.25 116 GLY A O 1
ATOM 920 N N . ASP A 1 117 ? -2.972 -6.892 12.109 1.00 77.31 117 ASP A N 1
ATOM 921 C CA . ASP A 1 117 ? -4.050 -7.698 11.552 1.00 77.31 117 ASP A CA 1
ATOM 922 C C . ASP A 1 117 ? -5.463 -7.283 12.025 1.00 77.31 117 ASP A C 1
ATOM 924 O O . ASP A 1 117 ? -5.684 -6.870 13.166 1.00 77.31 117 ASP A O 1
ATOM 928 N N . VAL A 1 118 ? -6.463 -7.471 11.154 1.00 82.00 118 VAL A N 1
ATOM 929 C CA . VAL A 1 118 ? -7.874 -7.117 11.421 1.00 82.00 118 VAL A CA 1
ATOM 930 C C . VAL A 1 118 ? -8.414 -7.795 12.685 1.00 82.00 118 VAL A C 1
ATOM 932 O O . VAL A 1 118 ? -9.211 -7.199 13.415 1.00 82.00 118 VAL A O 1
ATOM 935 N N . THR A 1 119 ? -7.981 -9.026 12.977 1.00 84.69 119 THR A N 1
ATOM 936 C CA . THR A 1 119 ? -8.453 -9.757 14.162 1.00 84.69 119 THR A CA 1
ATOM 937 C C . THR A 1 119 ? -7.909 -9.115 15.435 1.00 84.69 119 THR A C 1
ATOM 939 O O . THR A 1 119 ? -8.675 -8.909 16.374 1.00 84.69 119 THR A O 1
ATOM 942 N N . GLY A 1 120 ? -6.627 -8.733 15.460 1.00 86.25 120 GLY A N 1
ATOM 943 C CA . GLY A 1 120 ? -6.022 -8.015 16.581 1.00 86.25 120 GLY A CA 1
ATOM 944 C C . GLY A 1 120 ? -6.726 -6.689 16.871 1.00 86.25 120 GLY A C 1
ATOM 945 O O . GLY A 1 120 ? -7.129 -6.446 18.009 1.00 86.25 120 GLY A O 1
ATOM 946 N N . TYR A 1 121 ? -6.992 -5.878 15.842 1.00 86.19 121 TYR A N 1
ATOM 947 C CA . TYR A 1 121 ? -7.749 -4.630 16.015 1.00 86.19 121 TYR A CA 1
ATOM 948 C C . TYR A 1 121 ? -9.197 -4.841 16.444 1.00 86.19 121 TYR A C 1
ATOM 950 O O . TYR A 1 121 ? -9.720 -4.045 17.221 1.00 86.19 121 TYR A O 1
ATOM 958 N N . SER A 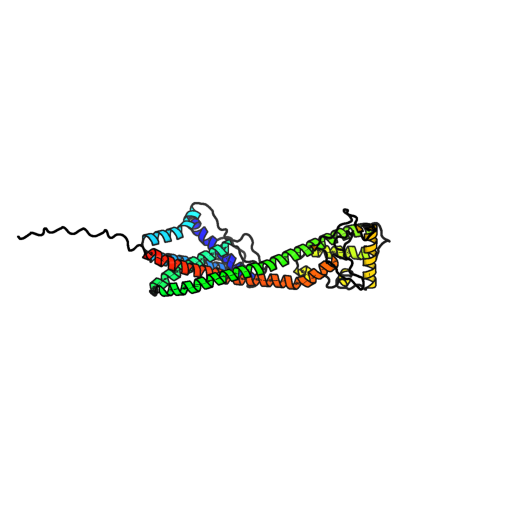1 122 ? -9.842 -5.916 15.990 1.00 88.19 122 SER A N 1
ATOM 959 C CA . SER A 1 122 ? -11.197 -6.259 16.432 1.00 88.19 122 SER A CA 1
ATOM 960 C C . SER A 1 122 ? -11.228 -6.573 17.928 1.00 88.19 122 SER A C 1
ATOM 962 O O . SER A 1 122 ? -12.125 -6.111 18.631 1.00 88.19 122 SER A O 1
ATOM 964 N N . VAL A 1 123 ? -10.223 -7.296 18.440 1.00 90.56 123 VAL A N 1
ATOM 965 C CA . VAL A 1 123 ? -10.097 -7.553 19.883 1.00 90.56 123 VAL A CA 1
ATOM 966 C C . VAL A 1 123 ? -9.906 -6.249 20.654 1.00 90.56 123 VAL A C 1
ATOM 968 O O . VAL A 1 123 ? -10.602 -6.025 21.641 1.00 90.56 123 VAL A O 1
ATOM 971 N N . LEU A 1 124 ? -9.010 -5.370 20.196 1.00 90.94 124 LEU A N 1
ATOM 972 C CA . LEU A 1 124 ? -8.782 -4.076 20.844 1.00 90.94 124 LEU A CA 1
ATOM 973 C C . LEU A 1 124 ? -10.035 -3.191 20.816 1.00 90.94 124 LEU A C 1
ATOM 975 O O . LEU A 1 124 ? -10.355 -2.556 21.815 1.00 90.94 124 LEU A O 1
ATOM 979 N N . ALA A 1 125 ? -10.786 -3.184 19.713 1.00 91.31 125 ALA A N 1
ATOM 980 C CA . ALA A 1 125 ? -12.036 -2.439 19.615 1.00 91.31 125 ALA A CA 1
ATOM 981 C C . ALA A 1 125 ? -13.087 -2.964 20.606 1.00 91.31 125 ALA A C 1
ATOM 983 O O . ALA A 1 125 ? -13.739 -2.169 21.281 1.00 91.31 125 ALA A O 1
ATOM 984 N N . VAL A 1 126 ? -13.225 -4.288 20.750 1.00 92.38 126 VAL A N 1
ATOM 985 C CA . VAL A 1 126 ? -14.107 -4.886 21.767 1.00 92.38 126 VAL A CA 1
ATOM 986 C C . VAL A 1 126 ? -13.646 -4.503 23.172 1.00 92.38 126 VAL A C 1
ATOM 988 O O . VAL A 1 126 ? -14.475 -4.084 23.975 1.00 92.38 126 VAL A O 1
ATOM 991 N N . LEU A 1 127 ? -12.343 -4.578 23.451 1.00 93.44 127 LEU A N 1
ATOM 992 C CA . LEU A 1 127 ? -11.767 -4.189 24.738 1.00 93.44 127 LEU A CA 1
ATOM 993 C C . LEU A 1 127 ? -12.077 -2.720 25.071 1.00 93.44 127 LEU A C 1
ATOM 995 O O . LEU A 1 127 ? -12.590 -2.416 26.142 1.00 93.44 127 LEU A O 1
ATOM 999 N N . MET A 1 128 ? -11.850 -1.799 24.132 1.00 94.50 128 MET A N 1
ATOM 1000 C CA . MET A 1 128 ? -12.135 -0.374 24.332 1.00 94.50 128 MET A CA 1
ATOM 1001 C C . MET A 1 128 ? -13.634 -0.092 24.482 1.00 94.50 128 MET A C 1
ATOM 1003 O O . MET A 1 128 ? -14.022 0.750 25.293 1.00 94.50 128 MET A O 1
ATOM 1007 N N . LEU A 1 129 ? -14.487 -0.806 23.744 1.00 95.38 129 LEU A N 1
ATOM 1008 C CA . LEU A 1 129 ? -15.941 -0.704 23.863 1.00 95.38 129 LEU A CA 1
ATOM 1009 C C . LEU A 1 129 ? -16.424 -1.159 25.242 1.00 95.38 129 LEU A C 1
ATOM 1011 O O . LEU A 1 129 ? -17.221 -0.460 25.874 1.00 95.38 129 LEU A O 1
ATOM 1015 N N . VAL A 1 130 ? -15.940 -2.307 25.722 1.00 94.81 130 VAL A N 1
ATOM 1016 C CA . VAL A 1 130 ? -16.285 -2.836 27.047 1.00 94.81 130 VAL A CA 1
ATOM 1017 C C . VAL A 1 130 ? -15.781 -1.899 28.143 1.00 94.81 130 VAL A C 1
ATOM 1019 O O . VAL A 1 130 ? -16.555 -1.575 29.049 1.00 94.81 130 VAL A O 1
ATOM 1022 N N . LEU A 1 131 ? -14.570 -1.359 27.996 1.00 95.25 131 LEU A N 1
ATOM 1023 C CA . LEU A 1 131 ? -13.992 -0.380 28.913 1.00 95.25 131 LEU A CA 1
ATOM 1024 C C . LEU A 1 131 ? -14.815 0.910 28.982 1.00 95.25 131 LEU A C 1
ATOM 1026 O O . LEU A 1 131 ? -15.099 1.412 30.073 1.00 95.25 131 LEU A O 1
ATOM 1030 N N . GLY A 1 132 ? -15.245 1.439 27.834 1.00 94.38 132 GLY A N 1
ATOM 1031 C CA . GLY A 1 132 ? -16.112 2.618 27.768 1.00 94.38 132 GLY A CA 1
ATOM 1032 C C . GLY A 1 132 ? -17.482 2.368 28.391 1.00 94.38 132 GLY A C 1
ATOM 1033 O O . GLY A 1 132 ? -18.005 3.211 29.129 1.00 94.38 132 GLY A O 1
ATOM 1034 N N . TRP A 1 133 ? -18.050 1.185 28.157 1.00 95.44 133 TRP A N 1
ATOM 1035 C CA . TRP A 1 133 ? -19.336 0.787 28.718 1.00 95.44 133 TRP A CA 1
ATOM 1036 C C . TRP A 1 133 ? -19.280 0.623 30.244 1.00 95.44 133 TRP A C 1
ATOM 1038 O O . TRP A 1 133 ? -20.078 1.233 30.965 1.00 95.44 133 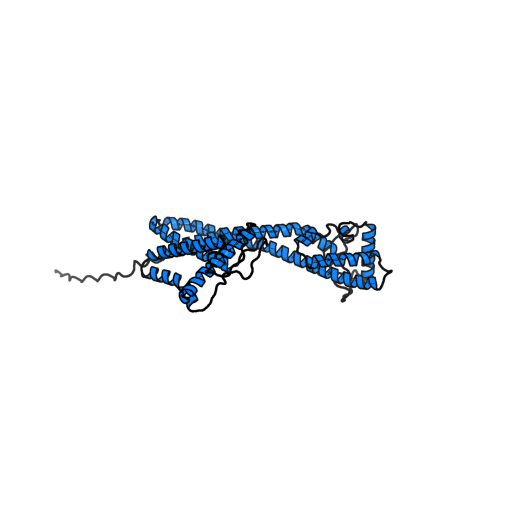TRP A O 1
ATOM 1048 N N . SER A 1 134 ? -18.320 -0.158 30.748 1.00 95.25 134 SER A N 1
ATOM 1049 C CA . SER A 1 134 ? -18.173 -0.481 32.171 1.00 95.25 134 SER A CA 1
ATOM 1050 C C . SER A 1 134 ? -17.861 0.773 32.991 1.00 95.25 134 SER A C 1
ATOM 1052 O O . SER A 1 134 ? -18.548 1.060 33.977 1.00 95.25 134 SER A O 1
ATOM 1054 N N . SER A 1 135 ? -16.916 1.589 32.518 1.00 93.75 135 SER A N 1
ATOM 1055 C CA . SER A 1 135 ? -16.528 2.849 33.158 1.00 93.75 135 SER A CA 1
ATOM 1056 C C . SER A 1 135 ? -17.701 3.824 33.248 1.00 93.75 135 SER A C 1
ATOM 1058 O O . SER A 1 135 ? -17.953 4.393 34.310 1.00 93.75 135 SER A O 1
ATOM 1060 N N . THR A 1 136 ? -18.489 3.975 32.178 1.00 92.00 136 THR A N 1
ATOM 1061 C CA . THR A 1 136 ? -19.645 4.889 32.166 1.00 92.00 136 THR A CA 1
ATOM 1062 C C . THR A 1 136 ? -20.729 4.458 33.155 1.00 92.00 136 THR A C 1
ATOM 1064 O O . THR A 1 136 ? -21.293 5.295 33.867 1.00 92.00 136 THR A O 1
ATOM 1067 N N . LEU A 1 137 ? -21.022 3.157 33.258 1.00 90.44 137 LEU A N 1
ATOM 1068 C CA . LEU A 1 137 ? -21.987 2.649 34.241 1.00 90.44 137 LEU A CA 1
ATOM 1069 C C . LEU A 1 137 ? -21.542 2.905 35.686 1.00 90.44 137 LEU A C 1
ATOM 1071 O O . LEU A 1 137 ? -22.369 3.252 36.532 1.00 90.44 137 LEU A O 1
ATOM 1075 N N . LEU A 1 138 ? -20.248 2.762 35.968 1.00 90.75 138 LEU A N 1
ATOM 1076 C CA . LEU A 1 138 ? -19.687 3.028 37.292 1.00 90.75 138 LEU A CA 1
ATOM 1077 C C . LEU A 1 138 ? -19.696 4.529 37.612 1.00 90.75 138 LEU A C 1
ATOM 1079 O O . LEU A 1 138 ? -20.195 4.935 38.661 1.00 90.75 138 LEU A O 1
ATOM 1083 N N . ILE A 1 139 ? -19.232 5.367 36.685 1.00 89.44 139 ILE A N 1
ATOM 1084 C CA . ILE A 1 139 ? -19.188 6.829 36.838 1.00 89.44 139 ILE A CA 1
ATOM 1085 C C . ILE A 1 139 ? -20.594 7.399 37.062 1.00 89.44 139 ILE A C 1
ATOM 1087 O O . ILE A 1 139 ? -20.816 8.180 37.987 1.00 89.44 139 ILE A O 1
ATOM 1091 N N . THR A 1 140 ? -21.580 6.982 36.265 1.00 86.00 140 THR A N 1
ATOM 1092 C CA . THR A 1 140 ? -22.968 7.462 36.405 1.00 86.00 140 THR A CA 1
ATOM 1093 C C . THR A 1 140 ? -23.591 7.098 37.748 1.00 86.00 140 THR A C 1
ATOM 1095 O O . THR A 1 140 ? -24.395 7.869 38.277 1.00 86.00 140 THR A O 1
ATOM 1098 N N . ARG A 1 141 ? -23.193 5.964 38.335 1.00 82.31 141 ARG A N 1
ATOM 1099 C CA . ARG A 1 141 ? -23.592 5.560 39.688 1.00 82.31 141 ARG A CA 1
ATOM 1100 C C . ARG A 1 141 ? -22.927 6.413 40.765 1.00 82.31 141 ARG A C 1
ATOM 1102 O O . ARG A 1 141 ? -23.632 6.885 41.653 1.00 82.31 141 ARG A O 1
ATOM 1109 N N . VAL A 1 142 ? -21.611 6.613 40.684 1.00 85.38 142 VAL A N 1
ATOM 1110 C CA . VAL A 1 142 ? -20.835 7.358 41.692 1.00 85.38 142 VAL A CA 1
ATOM 1111 C C . VAL A 1 142 ? -21.253 8.828 41.733 1.00 85.38 142 VAL A C 1
ATOM 1113 O O . VAL A 1 142 ? -21.543 9.360 42.801 1.00 85.38 142 VAL A O 1
ATOM 1116 N N . PHE A 1 143 ? -21.358 9.470 40.571 1.00 82.38 143 PHE A N 1
ATOM 1117 C CA . PHE A 1 143 ? -21.607 10.910 40.470 1.00 82.38 143 PHE A CA 1
ATOM 1118 C C . PHE A 1 143 ? -23.091 11.282 40.329 1.00 82.38 143 PHE A C 1
ATOM 1120 O O . PHE A 1 143 ? -23.416 12.464 40.245 1.00 82.38 143 PHE A O 1
ATOM 1127 N N . LYS A 1 144 ? -24.004 10.296 40.303 1.00 75.69 144 LYS A N 1
ATOM 1128 C CA . LYS A 1 144 ? -25.456 10.491 40.093 1.00 75.69 144 LYS A CA 1
ATOM 1129 C C . LYS A 1 144 ? -25.756 11.421 38.907 1.00 75.69 144 LYS A C 1
ATOM 1131 O O . LYS A 1 144 ? -26.592 12.321 39.007 1.00 75.69 144 LYS A O 1
ATOM 1136 N N . TYR A 1 145 ? -25.059 11.216 37.789 1.00 74.56 145 TYR A N 1
ATOM 1137 C CA . TYR A 1 145 ? -25.200 12.070 36.612 1.00 74.56 145 TYR A CA 1
ATOM 1138 C C . TYR A 1 145 ? -26.660 12.149 36.136 1.00 74.56 145 TYR A C 1
ATOM 1140 O O . TYR A 1 145 ? -27.361 11.141 36.017 1.00 74.56 145 TYR A O 1
ATOM 1148 N N . SER A 1 146 ? -27.111 13.375 35.864 1.00 67.00 146 SER A N 1
ATOM 1149 C CA . SER A 1 146 ? -28.437 13.667 35.315 1.00 67.00 146 SER A CA 1
ATOM 1150 C C . SER A 1 146 ? -28.548 13.206 33.858 1.00 67.00 146 SER A C 1
ATOM 1152 O O . SER A 1 146 ? -27.555 13.174 33.129 1.00 67.00 146 SER A O 1
ATOM 1154 N N . SER A 1 147 ? -29.771 12.912 33.402 1.00 70.00 147 SER A N 1
ATOM 1155 C CA . SER A 1 147 ? -30.056 12.539 32.007 1.00 70.00 147 SER A CA 1
ATOM 1156 C C . SER A 1 147 ? -29.544 13.566 30.990 1.00 70.00 147 SER A C 1
ATOM 1158 O O . SER A 1 147 ? -29.174 13.179 29.888 1.00 70.00 147 SER A O 1
ATOM 1160 N N . ARG A 1 148 ? -29.420 14.841 31.386 1.00 75.44 148 ARG A N 1
ATOM 1161 C CA . ARG A 1 148 ? -28.910 15.931 30.537 1.00 75.44 148 ARG A CA 1
ATOM 1162 C C . ARG A 1 148 ? -27.478 15.711 30.032 1.00 75.44 148 ARG A C 1
ATOM 1164 O O . ARG A 1 148 ? -27.143 16.175 28.948 1.00 75.44 148 ARG A O 1
ATOM 1171 N N . CYS A 1 149 ? -26.629 15.004 30.783 1.00 76.75 149 CYS A N 1
ATOM 1172 C CA . CYS A 1 149 ? -25.264 14.704 30.332 1.00 76.75 149 CYS A CA 1
ATOM 1173 C C . CYS A 1 149 ? -25.255 13.735 29.144 1.00 76.75 149 CYS A C 1
ATOM 1175 O O . CYS A 1 149 ? -24.401 13.851 28.269 1.00 76.75 149 CYS A O 1
ATOM 1177 N N . PHE A 1 150 ? -26.229 12.823 29.081 1.00 79.69 150 PHE A N 1
ATOM 1178 C CA . PHE A 1 150 ? -26.388 11.948 27.925 1.00 79.69 150 PHE A CA 1
ATOM 1179 C C . PHE A 1 150 ? -26.896 12.712 26.706 1.00 79.69 150 PHE A C 1
ATOM 1181 O O . PHE A 1 150 ? -26.421 12.443 25.612 1.00 79.69 150 PHE A O 1
ATOM 1188 N N . ASP A 1 151 ? -27.767 13.706 26.887 1.00 82.25 151 ASP A N 1
ATOM 1189 C CA . ASP A 1 151 ? -28.245 14.543 25.779 1.00 82.25 151 ASP A CA 1
ATOM 1190 C C . ASP A 1 151 ? -27.103 15.377 25.161 1.00 82.25 151 ASP A C 1
ATOM 1192 O O . ASP A 1 151 ? -27.018 15.515 23.941 1.00 82.25 151 ASP A O 1
ATOM 1196 N N . LEU A 1 152 ? -26.167 15.880 25.979 1.00 83.88 152 LEU A N 1
ATOM 1197 C CA . LEU A 1 152 ? -24.945 16.525 25.477 1.00 83.88 152 LEU A CA 1
ATOM 1198 C C . LEU A 1 152 ? -24.042 15.525 24.738 1.00 83.88 152 LEU A C 1
ATOM 1200 O O . LEU A 1 152 ? -23.503 15.836 23.677 1.00 83.88 152 LEU A O 1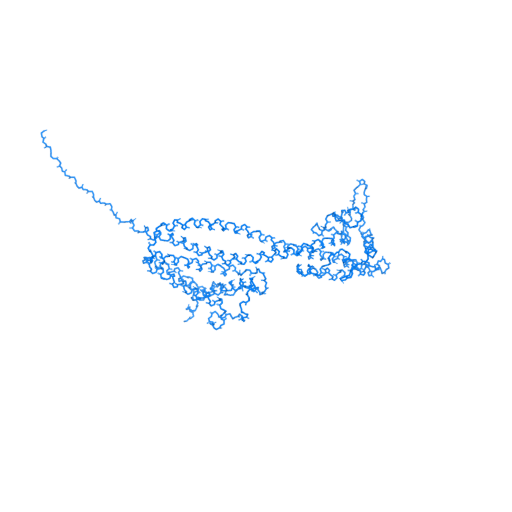
ATOM 1204 N N . PHE A 1 153 ? -23.909 14.311 25.275 1.00 87.19 153 PHE A N 1
ATOM 1205 C CA . PHE A 1 153 ? -23.151 13.249 24.626 1.00 87.19 153 PHE A CA 1
ATOM 1206 C C . PHE A 1 153 ? -23.743 12.856 23.263 1.00 87.19 153 PHE A C 1
ATOM 1208 O O . PHE A 1 153 ? -22.973 12.574 22.353 1.00 87.19 153 PHE A O 1
ATOM 1215 N N . GLU A 1 154 ? -25.068 12.897 23.068 1.00 86.19 154 GLU A N 1
ATOM 1216 C CA . GLU A 1 154 ? -25.678 12.655 21.747 1.00 86.19 154 GLU A CA 1
ATOM 1217 C C . GLU A 1 154 ? -25.157 13.634 20.682 1.00 86.19 154 GLU A C 1
ATOM 1219 O O . GLU A 1 154 ? -24.886 13.227 19.555 1.00 86.19 154 GLU A O 1
ATOM 1224 N N . HIS A 1 155 ? -24.950 14.908 21.030 1.00 88.69 155 HIS A N 1
ATOM 1225 C CA . HIS A 1 155 ? -24.408 15.895 20.090 1.00 88.69 155 HIS A CA 1
ATOM 1226 C C . HIS A 1 155 ? -22.956 15.571 19.721 1.00 88.69 155 HIS A C 1
ATOM 1228 O O . HIS A 1 155 ? -22.592 15.599 18.546 1.00 88.69 155 HIS A O 1
ATOM 1234 N N . ILE A 1 156 ? -22.141 15.197 20.713 1.00 88.00 156 ILE A N 1
ATOM 1235 C CA . ILE A 1 156 ? -20.761 14.744 20.487 1.00 88.00 156 ILE A CA 1
ATOM 1236 C C . ILE A 1 156 ? -20.755 13.473 19.628 1.00 88.00 156 ILE A C 1
ATOM 1238 O O . ILE A 1 156 ? -19.969 13.368 18.694 1.00 88.00 156 ILE A O 1
ATOM 1242 N N . TRP A 1 157 ? -21.659 12.530 19.894 1.00 89.19 157 TRP A N 1
ATOM 1243 C CA . TRP A 1 157 ? -21.787 11.284 19.144 1.00 89.19 157 TRP A CA 1
ATOM 1244 C C . TRP A 1 157 ? -22.142 11.522 17.671 1.00 89.19 157 TRP A C 1
ATOM 1246 O O . TRP A 1 157 ? -21.563 10.885 16.795 1.00 89.19 157 TRP A O 1
ATOM 1256 N N . ILE A 1 158 ? -23.034 12.476 17.379 1.00 88.81 158 ILE A N 1
ATOM 1257 C CA . ILE A 1 158 ? -23.348 12.882 16.000 1.00 88.81 158 ILE A CA 1
ATOM 1258 C C . ILE A 1 158 ? -22.108 13.468 15.312 1.00 88.81 158 ILE A C 1
ATOM 1260 O O . ILE A 1 158 ? -21.812 13.094 14.177 1.00 88.81 158 ILE A O 1
ATOM 1264 N N . LEU A 1 159 ? -21.350 14.334 15.996 1.00 89.06 159 LEU A N 1
ATOM 1265 C CA . LEU A 1 159 ? -20.100 14.887 15.458 1.00 89.06 159 LEU A CA 1
ATOM 1266 C C . LEU A 1 159 ? -19.053 13.797 15.194 1.00 89.06 159 LEU A C 1
ATOM 1268 O O . LEU A 1 159 ? -18.362 13.850 14.180 1.00 89.06 159 LEU A O 1
ATOM 1272 N N . VAL A 1 160 ? -18.964 12.790 16.066 1.00 88.62 160 VAL A N 1
ATOM 1273 C CA . VAL A 1 160 ? -18.083 11.622 15.893 1.00 88.62 160 VAL A CA 1
ATOM 1274 C C . VAL A 1 160 ? -18.531 10.757 14.714 1.00 88.62 160 VAL A C 1
ATOM 1276 O O . VAL A 1 160 ? -17.700 10.293 13.941 1.00 88.62 160 VAL A O 1
ATOM 1279 N N . GLY A 1 161 ? -19.838 10.564 14.526 1.00 87.44 161 GLY A N 1
ATOM 1280 C CA . GLY A 1 161 ? -20.370 9.870 13.352 1.00 87.44 161 GLY A CA 1
ATOM 1281 C C . GLY A 1 161 ? -20.051 10.608 12.048 1.00 87.44 161 GLY A C 1
ATOM 1282 O O . GLY A 1 161 ? -19.639 9.989 11.067 1.00 87.44 161 GLY A O 1
ATOM 1283 N N . LEU A 1 162 ? -20.178 11.938 12.046 1.00 89.00 162 LEU A N 1
ATOM 1284 C CA . LEU A 1 162 ? -19.846 12.770 10.889 1.00 89.00 162 LEU A CA 1
ATOM 1285 C C . LEU A 1 162 ? -18.340 12.773 10.602 1.00 89.00 162 LEU A C 1
ATOM 1287 O O . LEU A 1 162 ? -17.939 12.646 9.444 1.00 89.00 162 LEU A O 1
ATOM 1291 N N . SER A 1 163 ? -17.502 12.851 11.641 1.00 86.75 163 SER A N 1
ATOM 1292 C CA . SER A 1 163 ? -16.056 12.737 11.471 1.00 86.75 163 SER A CA 1
ATOM 1293 C C . SER A 1 163 ? -15.682 11.360 10.929 1.00 86.75 163 SER A C 1
ATOM 1295 O O . SER A 1 163 ? -14.926 11.304 9.967 1.00 86.75 163 SER A O 1
ATOM 1297 N N . ALA A 1 164 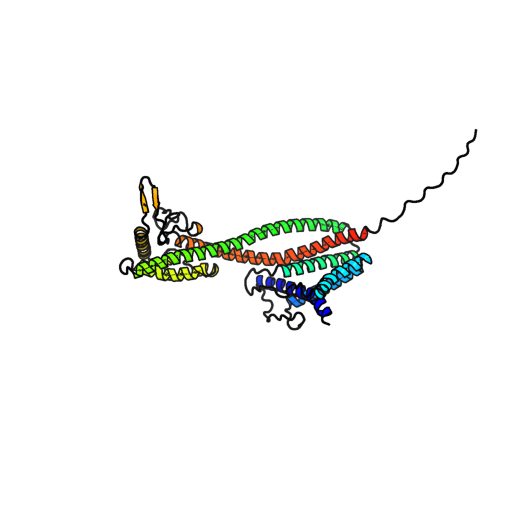? -16.274 10.266 11.424 1.00 85.31 164 ALA A N 1
ATOM 1298 C CA . ALA A 1 164 ? -16.036 8.915 10.906 1.00 85.31 164 ALA A CA 1
ATOM 1299 C C . ALA A 1 164 ? -16.336 8.791 9.402 1.00 85.31 164 ALA A C 1
ATOM 1301 O O . ALA A 1 164 ? -15.576 8.152 8.672 1.00 85.31 164 ALA A O 1
ATOM 1302 N N . GLY A 1 165 ? -17.390 9.459 8.919 1.00 85.69 165 GLY A N 1
ATOM 1303 C CA . GLY A 1 165 ? -17.676 9.568 7.487 1.00 85.69 165 GLY A CA 1
ATOM 1304 C C . GLY A 1 165 ? -16.560 10.274 6.706 1.00 85.69 165 GLY A C 1
ATOM 1305 O O . GLY A 1 165 ? -16.107 9.762 5.682 1.00 85.69 165 GLY A O 1
ATOM 1306 N N . LEU A 1 166 ? -16.059 11.409 7.207 1.00 86.25 166 LEU A N 1
ATOM 1307 C CA . LEU A 1 166 ? -14.913 12.112 6.611 1.00 86.25 166 LEU A CA 1
ATOM 1308 C C . LEU A 1 166 ? -13.634 11.262 6.646 1.00 86.25 166 LEU A C 1
ATOM 1310 O O . LEU A 1 166 ? -12.882 11.246 5.670 1.00 86.25 166 LEU A O 1
ATOM 1314 N N . PHE A 1 167 ? -13.410 10.512 7.729 1.00 83.81 167 PHE A N 1
ATOM 1315 C CA . PHE A 1 167 ? -12.288 9.582 7.843 1.00 83.81 167 PHE A CA 1
ATOM 1316 C C . PHE A 1 167 ? -12.343 8.512 6.758 1.00 83.81 167 PHE A C 1
ATOM 1318 O O . PHE A 1 167 ? -11.334 8.303 6.087 1.00 83.81 167 PHE A O 1
ATOM 1325 N N . PHE A 1 168 ? -13.506 7.899 6.523 1.00 83.06 168 PHE A N 1
ATOM 1326 C CA . PHE A 1 168 ? -13.672 6.911 5.456 1.00 83.06 168 PHE A CA 1
ATOM 1327 C C . PHE A 1 168 ? -13.323 7.495 4.081 1.00 83.06 168 PHE A C 1
ATOM 1329 O O . PHE A 1 168 ? -12.558 6.893 3.332 1.00 83.06 168 PHE A O 1
ATOM 1336 N N . VAL A 1 169 ? -13.799 8.705 3.770 1.00 86.38 169 VAL A N 1
ATOM 1337 C CA . VAL A 1 169 ? -13.441 9.386 2.514 1.00 86.38 169 VAL A CA 1
ATOM 1338 C C . VAL A 1 169 ? -11.931 9.627 2.433 1.00 86.38 169 VAL A C 1
ATOM 1340 O O . VAL A 1 169 ? -11.317 9.317 1.412 1.00 86.38 169 VAL A O 1
ATOM 1343 N N . SER A 1 170 ? -11.300 10.102 3.509 1.00 85.25 170 SER A N 1
ATOM 1344 C CA . SER A 1 170 ? -9.845 10.309 3.532 1.00 85.25 170 SER A CA 1
ATOM 1345 C C . SER A 1 170 ? -9.060 9.005 3.320 1.00 85.25 170 SER A C 1
ATOM 1347 O O . SER A 1 170 ? -8.080 8.992 2.581 1.00 85.25 170 SER A O 1
ATOM 1349 N N . GLU A 1 171 ? -9.526 7.891 3.891 1.00 83.31 171 GLU A N 1
ATOM 1350 C CA . GLU A 1 171 ? -8.900 6.572 3.752 1.00 83.31 171 GLU A CA 1
ATOM 1351 C C . GLU A 1 171 ? -9.016 6.048 2.317 1.00 83.31 171 GLU A C 1
ATOM 1353 O O . GLU A 1 171 ? -8.068 5.472 1.779 1.00 83.31 171 GLU A O 1
ATOM 1358 N N . THR A 1 172 ? -10.147 6.297 1.645 1.00 83.62 172 THR A N 1
ATOM 1359 C CA . THR A 1 172 ? -10.284 5.945 0.223 1.00 83.62 172 THR A CA 1
ATOM 1360 C C . THR A 1 172 ? -9.310 6.726 -0.660 1.00 83.62 172 THR A C 1
ATOM 1362 O O . THR A 1 172 ? -8.797 6.171 -1.631 1.00 83.62 172 THR A O 1
ATOM 1365 N N . MET A 1 173 ? -8.998 7.981 -0.315 1.00 84.31 173 MET A N 1
ATOM 1366 C CA . MET A 1 173 ? -7.994 8.779 -1.027 1.00 84.31 173 MET A CA 1
ATOM 1367 C C . MET A 1 173 ? -6.570 8.277 -0.761 1.00 84.31 173 MET A C 1
ATOM 1369 O O . MET A 1 173 ? -5.798 8.129 -1.706 1.00 84.31 173 MET A O 1
ATOM 1373 N N . ALA A 1 174 ? -6.240 7.944 0.489 1.00 85.38 174 ALA A N 1
ATOM 1374 C CA . ALA A 1 174 ? -4.954 7.344 0.855 1.00 85.38 174 ALA A CA 1
ATOM 1375 C C . ALA A 1 174 ? -4.739 5.990 0.150 1.00 85.38 174 ALA A C 1
ATOM 1377 O O . ALA A 1 174 ? -3.684 5.734 -0.428 1.00 85.38 174 ALA A O 1
ATOM 1378 N N . SER A 1 175 ? -5.784 5.162 0.078 1.00 85.38 175 SER A N 1
ATOM 1379 C CA . SER A 1 175 ? -5.749 3.872 -0.625 1.00 85.38 175 SER A CA 1
ATOM 1380 C C . SER A 1 175 ? -5.437 4.024 -2.117 1.00 85.38 175 SER A C 1
ATOM 1382 O O . SER A 1 175 ? -4.739 3.186 -2.688 1.00 85.38 175 SER A O 1
ATOM 1384 N N . ARG A 1 176 ? -5.885 5.114 -2.763 1.00 88.12 176 ARG A N 1
ATOM 1385 C CA . ARG A 1 176 ? -5.535 5.391 -4.167 1.00 88.12 176 ARG A CA 1
ATOM 1386 C C . ARG A 1 176 ? -4.036 5.585 -4.365 1.00 88.12 176 ARG A C 1
ATOM 1388 O O . ARG A 1 176 ? -3.549 5.206 -5.420 1.00 88.12 176 ARG A O 1
ATOM 1395 N N . LYS A 1 177 ? -3.304 6.110 -3.377 1.00 90.00 177 LYS A N 1
ATOM 1396 C CA . LYS A 1 177 ? -1.843 6.278 -3.460 1.00 90.00 177 LYS A CA 1
ATOM 1397 C C . LYS A 1 177 ? -1.098 4.949 -3.445 1.00 90.00 177 LYS A C 1
ATOM 1399 O O . LYS A 1 177 ? -0.172 4.760 -4.227 1.00 90.00 177 LYS A O 1
ATOM 1404 N N . VAL A 1 178 ? -1.569 3.989 -2.654 1.00 89.38 178 VAL A N 1
ATOM 1405 C CA . VAL A 1 178 ? -1.035 2.617 -2.667 1.00 89.38 178 VAL A CA 1
ATOM 1406 C C . VAL A 1 178 ? -1.340 1.922 -4.002 1.00 89.38 178 VAL A C 1
ATOM 1408 O O . VAL A 1 178 ? -0.483 1.253 -4.584 1.00 89.38 178 VAL A O 1
ATOM 1411 N N . VAL A 1 179 ? -2.549 2.115 -4.539 1.00 91.12 179 VAL A N 1
ATOM 1412 C CA . VAL A 1 179 ? -2.927 1.586 -5.861 1.00 91.12 179 VAL A CA 1
ATOM 1413 C C . VAL A 1 179 ? -2.106 2.234 -6.982 1.00 91.12 179 VAL A C 1
ATOM 1415 O O . VAL A 1 179 ? -1.651 1.538 -7.886 1.00 91.12 179 VAL A O 1
ATOM 1418 N N . GLU A 1 180 ? -1.873 3.545 -6.917 1.00 94.38 180 GLU A N 1
ATOM 1419 C CA . GLU A 1 180 ? -1.040 4.293 -7.864 1.00 94.38 180 GLU A CA 1
ATOM 1420 C C . GLU A 1 180 ? 0.404 3.767 -7.861 1.00 94.38 180 GLU A C 1
ATOM 1422 O O . GLU A 1 180 ? 0.944 3.476 -8.929 1.00 94.38 180 GLU A O 1
ATOM 1427 N N . TYR A 1 181 ? 0.986 3.531 -6.678 1.00 94.38 181 TYR A N 1
ATOM 1428 C CA . TYR A 1 181 ? 2.306 2.909 -6.533 1.00 94.38 181 TYR A CA 1
ATOM 1429 C C . TYR A 1 181 ? 2.357 1.515 -7.167 1.00 94.38 181 TYR A C 1
ATOM 1431 O O . TYR A 1 181 ? 3.192 1.259 -8.030 1.00 94.38 181 TYR A O 1
ATOM 1439 N N . THR A 1 182 ? 1.440 0.619 -6.792 1.00 94.06 182 THR A N 1
ATOM 1440 C CA . THR A 1 182 ? 1.449 -0.774 -7.285 1.00 94.06 182 THR A CA 1
ATOM 1441 C C . THR A 1 182 ? 1.187 -0.872 -8.788 1.00 94.06 182 THR A C 1
ATOM 1443 O O . THR A 1 182 ? 1.782 -1.705 -9.471 1.00 94.06 182 THR A O 1
ATOM 1446 N N . THR A 1 183 ? 0.332 -0.002 -9.328 1.00 94.75 183 THR A N 1
ATOM 1447 C CA . THR A 1 183 ? 0.064 0.082 -10.771 1.00 94.75 183 THR A CA 1
ATOM 1448 C C . THR A 1 183 ? 1.283 0.602 -11.526 1.00 94.75 183 THR A C 1
ATOM 1450 O O . THR A 1 183 ? 1.650 0.045 -12.561 1.00 94.75 183 THR A O 1
ATOM 1453 N N . THR A 1 184 ? 1.948 1.628 -10.993 1.00 95.44 184 THR A N 1
ATOM 1454 C CA . THR A 1 184 ? 3.170 2.194 -11.579 1.00 95.44 184 THR A CA 1
ATOM 1455 C C . THR A 1 184 ? 4.302 1.177 -11.571 1.00 95.44 184 THR A C 1
ATOM 1457 O O . THR A 1 184 ? 4.894 0.937 -12.619 1.00 95.44 184 THR A O 1
ATOM 1460 N N . LEU A 1 185 ? 4.531 0.505 -10.440 1.00 96.06 185 LEU A N 1
ATOM 1461 C CA . LEU A 1 185 ? 5.516 -0.567 -10.314 1.00 96.06 185 LEU A CA 1
ATOM 1462 C C . LEU A 1 185 ? 5.269 -1.679 -11.337 1.00 96.06 185 LEU A C 1
ATOM 1464 O O . LEU A 1 185 ? 6.165 -2.036 -12.097 1.00 96.06 185 LEU A O 1
ATOM 1468 N N . ARG A 1 186 ? 4.028 -2.173 -11.429 1.00 95.62 186 ARG A N 1
ATOM 1469 C CA . ARG A 1 186 ? 3.663 -3.187 -12.427 1.00 95.62 186 ARG A CA 1
ATOM 1470 C C . ARG A 1 186 ? 3.928 -2.693 -13.848 1.00 95.62 186 ARG A C 1
ATOM 1472 O O . ARG A 1 186 ? 4.408 -3.463 -14.672 1.00 95.62 186 ARG A O 1
ATOM 1479 N N . THR A 1 187 ? 3.628 -1.428 -14.136 1.00 95.31 187 THR A N 1
ATOM 1480 C CA . THR A 1 187 ? 3.866 -0.840 -15.460 1.00 95.31 187 THR A CA 1
ATOM 1481 C C . THR A 1 187 ? 5.358 -0.789 -15.770 1.00 95.31 187 THR A C 1
ATOM 1483 O O . THR A 1 187 ? 5.745 -1.197 -16.860 1.00 95.31 187 THR A O 1
ATOM 1486 N N . VAL A 1 188 ? 6.203 -0.358 -14.828 1.00 96.25 188 VAL A N 1
ATOM 1487 C CA . VAL A 1 188 ? 7.671 -0.374 -14.972 1.00 96.25 188 VAL A CA 1
ATOM 1488 C C . VAL A 1 188 ? 8.165 -1.793 -15.242 1.00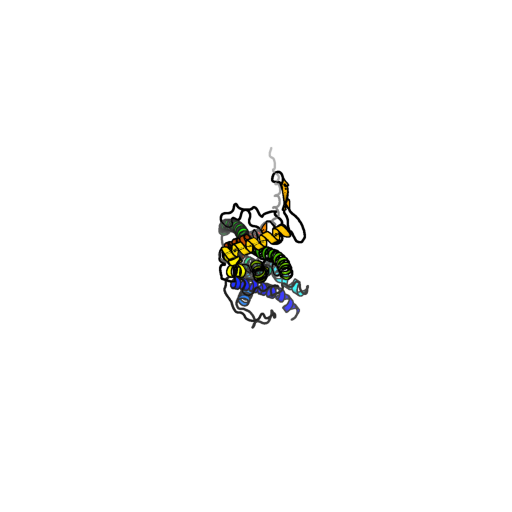 96.25 188 VAL A C 1
ATOM 1490 O O . VAL A 1 188 ? 8.848 -2.018 -16.239 1.00 96.25 188 VAL A O 1
ATOM 1493 N N . GLN A 1 189 ? 7.760 -2.762 -14.422 1.00 96.25 189 GLN A N 1
ATOM 1494 C CA . GLN A 1 189 ? 8.234 -4.141 -14.533 1.00 96.25 189 GLN A CA 1
ATOM 1495 C C . GLN A 1 189 ? 7.805 -4.796 -15.852 1.00 96.25 189 GLN A C 1
ATOM 1497 O O . GLN A 1 189 ? 8.613 -5.413 -16.547 1.00 96.25 189 GLN A O 1
ATOM 1502 N N . GLN A 1 190 ? 6.535 -4.630 -16.235 1.00 95.62 190 GLN A N 1
ATOM 1503 C CA . GLN A 1 190 ? 5.997 -5.210 -17.463 1.00 95.62 190 GLN A CA 1
ATOM 1504 C C . GLN A 1 190 ? 6.545 -4.527 -18.716 1.00 95.62 190 GLN A C 1
ATOM 1506 O O . GLN A 1 190 ? 6.887 -5.221 -19.671 1.00 95.62 190 GLN A O 1
ATOM 1511 N N . SER A 1 191 ? 6.662 -3.196 -18.718 1.00 94.69 191 SER A N 1
ATOM 1512 C CA . SER A 1 191 ? 7.231 -2.465 -19.854 1.00 94.69 191 SER A CA 1
ATOM 1513 C C . SER A 1 191 ? 8.718 -2.783 -20.034 1.00 94.69 191 SER A C 1
ATOM 1515 O O . SER A 1 191 ? 9.149 -3.072 -21.152 1.00 94.69 191 SER A O 1
ATOM 1517 N N . SER A 1 192 ? 9.482 -2.851 -18.940 1.00 96.19 192 SER A N 1
ATOM 1518 C CA . SER A 1 192 ? 10.897 -3.236 -18.973 1.00 96.19 192 SER A CA 1
ATOM 1519 C C . SER A 1 192 ? 11.075 -4.670 -19.464 1.00 96.19 192 SER A C 1
ATOM 1521 O O . SER A 1 192 ? 11.839 -4.908 -20.397 1.00 96.19 192 SER A O 1
ATOM 1523 N N . GLY A 1 193 ? 10.306 -5.622 -18.923 1.00 95.56 193 GLY A N 1
ATOM 1524 C CA . GLY A 1 193 ? 10.345 -7.019 -19.360 1.00 95.56 193 GLY A CA 1
ATOM 1525 C C . GLY A 1 193 ? 9.908 -7.218 -20.817 1.00 95.56 193 GLY A C 1
ATOM 1526 O O . GLY A 1 193 ? 10.433 -8.094 -21.509 1.00 95.56 193 GLY A O 1
ATOM 1527 N N . TRP A 1 194 ? 8.975 -6.400 -21.310 1.00 94.44 194 TRP A N 1
ATOM 1528 C CA . TRP A 1 194 ? 8.537 -6.439 -22.705 1.00 94.44 194 TRP A CA 1
ATOM 1529 C C . TRP A 1 194 ? 9.627 -5.930 -23.659 1.00 94.44 194 TRP A C 1
ATOM 1531 O O . TRP A 1 194 ? 9.985 -6.642 -24.597 1.00 94.44 194 TRP A O 1
ATOM 1541 N N . LEU A 1 195 ? 10.228 -4.765 -23.383 1.00 95.12 195 LEU A N 1
ATOM 1542 C CA . LEU A 1 195 ? 11.338 -4.238 -24.190 1.00 95.12 195 LEU A CA 1
ATOM 1543 C C . LEU A 1 195 ? 12.572 -5.152 -24.119 1.00 95.12 195 LEU A C 1
ATOM 1545 O O . LEU A 1 195 ? 13.227 -5.387 -25.131 1.00 95.12 195 LEU A O 1
ATOM 1549 N N . MET A 1 196 ? 12.859 -5.732 -22.952 1.00 95.50 196 MET A N 1
ATOM 1550 C CA . MET A 1 196 ? 13.948 -6.696 -22.775 1.00 95.50 196 MET A CA 1
ATOM 1551 C C . MET A 1 196 ? 13.799 -7.901 -23.715 1.00 95.50 196 MET A C 1
ATOM 1553 O O . MET A 1 196 ? 14.771 -8.315 -24.342 1.00 95.50 196 MET A O 1
ATOM 1557 N N . ARG A 1 197 ? 12.581 -8.439 -23.875 1.00 94.50 197 ARG A N 1
ATOM 1558 C CA . ARG A 1 197 ? 12.314 -9.555 -24.800 1.00 94.50 197 ARG A CA 1
ATOM 1559 C C . ARG A 1 197 ? 12.606 -9.181 -26.255 1.00 94.50 197 ARG A C 1
ATOM 1561 O O . ARG A 1 197 ? 13.183 -9.983 -26.993 1.00 94.50 197 ARG A O 1
ATOM 1568 N N . GLN A 1 198 ? 12.232 -7.968 -26.658 1.00 94.31 198 GLN A N 1
ATOM 1569 C CA . GLN A 1 198 ? 12.541 -7.447 -27.990 1.00 94.31 198 GLN A CA 1
ATOM 1570 C C . GLN A 1 198 ? 14.053 -7.321 -28.201 1.00 94.31 198 GLN A C 1
ATOM 1572 O O . GLN A 1 198 ? 14.574 -7.794 -29.211 1.00 94.31 198 GLN A O 1
ATOM 1577 N N . LEU A 1 199 ? 14.777 -6.775 -27.217 1.00 94.56 199 LEU A N 1
ATOM 1578 C CA . LEU A 1 199 ? 16.236 -6.661 -27.280 1.00 94.56 199 LEU A CA 1
ATOM 1579 C C . LEU A 1 199 ? 16.939 -8.019 -27.285 1.00 94.56 199 LEU A C 1
ATOM 1581 O O . LEU A 1 199 ? 17.955 -8.148 -27.953 1.00 94.56 199 LEU A O 1
ATOM 1585 N N . GLY A 1 200 ? 16.394 -9.041 -26.620 1.00 93.94 200 GLY A N 1
ATOM 1586 C CA . GLY A 1 200 ? 16.916 -10.410 -26.701 1.00 93.94 200 GLY A CA 1
ATOM 1587 C C . GLY A 1 200 ? 16.786 -11.022 -28.102 1.00 93.94 200 GLY A C 1
ATOM 1588 O O . GLY A 1 200 ? 17.665 -11.750 -28.557 1.00 93.94 200 GLY A O 1
ATOM 1589 N N . THR A 1 201 ? 15.712 -10.695 -28.824 1.00 93.12 201 THR A N 1
ATOM 1590 C CA . THR A 1 201 ? 15.548 -11.119 -30.227 1.00 93.12 201 THR A CA 1
ATOM 1591 C C . THR A 1 201 ? 16.504 -10.352 -31.139 1.00 93.12 201 THR A C 1
ATOM 1593 O O . THR A 1 201 ? 17.133 -10.933 -32.022 1.00 93.12 201 THR A O 1
ATOM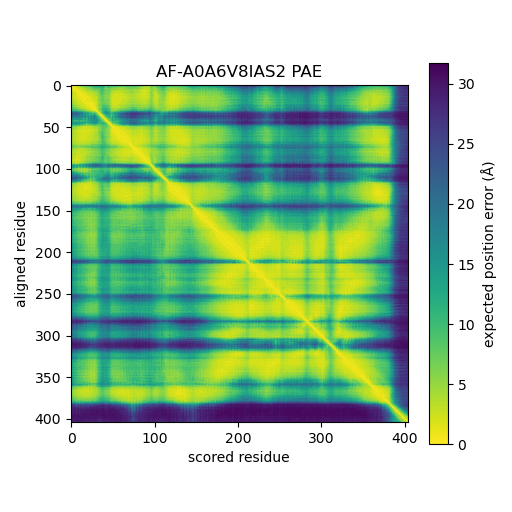 1596 N N . TYR A 1 202 ? 16.657 -9.051 -30.891 1.00 94.06 202 TYR A N 1
ATOM 1597 C CA . TYR A 1 202 ? 17.581 -8.201 -31.631 1.00 94.06 202 TYR A CA 1
ATOM 1598 C C . TYR A 1 202 ? 19.049 -8.593 -31.412 1.00 94.06 202 TYR A C 1
ATOM 1600 O O . TYR A 1 202 ? 19.804 -8.689 -32.374 1.00 94.06 202 TYR A O 1
ATOM 1608 N N . SER A 1 203 ? 19.455 -8.917 -30.182 1.00 92.25 203 SER A N 1
ATOM 1609 C CA . SER A 1 203 ? 20.819 -9.368 -29.883 1.00 92.25 203 SER A CA 1
ATOM 1610 C C . SER A 1 203 ? 21.139 -10.721 -30.528 1.00 92.25 203 SER A C 1
ATOM 1612 O O . SER A 1 203 ? 22.249 -10.923 -31.021 1.00 92.25 203 SER A O 1
ATOM 1614 N N . ALA A 1 204 ? 20.161 -11.630 -30.616 1.00 92.06 204 ALA A N 1
ATOM 1615 C CA . ALA A 1 204 ? 20.309 -12.869 -31.377 1.00 92.06 204 ALA A CA 1
ATOM 1616 C C . ALA A 1 204 ? 20.501 -12.599 -32.881 1.00 92.06 204 ALA A C 1
ATOM 1618 O O . ALA A 1 204 ? 21.335 -13.240 -33.523 1.00 92.06 204 ALA A O 1
ATOM 1619 N N . TRP A 1 205 ? 19.777 -11.623 -33.440 1.00 93.19 205 TRP A N 1
ATOM 1620 C CA . TRP A 1 205 ? 19.966 -11.188 -34.825 1.00 93.19 205 TRP A CA 1
ATOM 1621 C C . TRP A 1 205 ? 21.351 -10.563 -35.050 1.00 93.19 205 TRP A C 1
ATOM 1623 O O . TRP A 1 205 ? 22.021 -10.919 -36.020 1.00 93.19 205 TRP A O 1
ATOM 1633 N N . CYS A 1 206 ? 21.817 -9.725 -34.121 1.00 92.75 206 CYS A N 1
ATOM 1634 C CA . CYS A 1 206 ? 23.158 -9.139 -34.118 1.00 92.75 206 CYS A CA 1
ATOM 1635 C C . CYS A 1 206 ? 24.267 -10.198 -34.149 1.00 92.75 206 CYS A C 1
ATOM 1637 O O . CYS A 1 206 ? 25.223 -10.080 -34.912 1.00 92.75 206 CYS A O 1
ATOM 1639 N N . ALA A 1 207 ? 24.129 -11.265 -33.355 1.00 91.00 207 ALA A N 1
ATOM 1640 C CA . ALA A 1 207 ? 25.091 -12.365 -33.337 1.00 91.00 207 ALA A CA 1
ATOM 1641 C C . ALA A 1 207 ? 25.158 -13.116 -34.681 1.00 91.00 207 ALA A C 1
ATOM 1643 O O . ALA A 1 207 ? 26.211 -13.639 -35.044 1.00 91.00 207 ALA A O 1
ATOM 1644 N N . ALA A 1 208 ? 24.050 -13.155 -35.426 1.00 91.94 208 ALA A N 1
ATOM 1645 C CA . ALA A 1 208 ? 23.995 -13.738 -36.764 1.00 91.94 208 ALA A CA 1
ATOM 1646 C C . ALA A 1 208 ? 24.502 -12.785 -37.870 1.00 91.94 208 ALA A C 1
ATOM 1648 O O . ALA A 1 208 ? 24.905 -13.268 -38.928 1.00 91.94 208 ALA A O 1
ATOM 1649 N N . HIS A 1 209 ? 24.522 -11.467 -37.628 1.00 90.69 209 HIS A N 1
ATOM 1650 C CA . HIS A 1 209 ? 24.881 -10.427 -38.608 1.00 90.69 209 HIS A CA 1
ATOM 1651 C C . HIS A 1 209 ? 25.944 -9.448 -38.055 1.00 90.69 209 HIS A C 1
ATOM 1653 O O . HIS A 1 209 ? 25.675 -8.256 -37.897 1.00 90.69 209 HIS A O 1
ATOM 1659 N N . PRO A 1 210 ? 27.185 -9.909 -37.801 1.00 79.56 210 PRO A N 1
ATOM 1660 C CA . PRO A 1 210 ? 28.217 -9.160 -37.068 1.00 79.56 210 PRO A CA 1
ATOM 1661 C C . PRO A 1 210 ? 28.791 -7.922 -37.789 1.00 79.56 210 PRO A C 1
ATOM 1663 O O . PRO A 1 210 ? 29.745 -7.331 -37.298 1.00 79.56 210 PRO A O 1
ATOM 1666 N N . HIS A 1 211 ? 28.270 -7.546 -38.960 1.00 79.19 211 HIS A N 1
ATOM 1667 C CA . HIS A 1 211 ? 28.727 -6.387 -39.739 1.00 79.19 211 HIS A CA 1
ATOM 1668 C C . HIS A 1 211 ? 27.611 -5.382 -40.054 1.00 79.19 211 HIS A C 1
ATOM 1670 O O . HIS A 1 211 ? 27.856 -4.411 -40.769 1.00 79.19 211 HIS A O 1
ATOM 1676 N N . GLU A 1 212 ? 26.383 -5.611 -39.579 1.00 73.94 212 GLU A N 1
ATOM 1677 C CA . GLU A 1 212 ? 25.240 -4.773 -39.956 1.00 73.94 212 GLU A CA 1
ATOM 1678 C C . GLU A 1 212 ? 24.959 -3.624 -38.977 1.00 73.94 212 GLU A C 1
ATOM 1680 O O . GLU A 1 212 ? 24.384 -2.620 -39.402 1.00 73.94 212 GLU A O 1
ATOM 1685 N N . ALA A 1 213 ? 25.365 -3.730 -37.702 1.00 69.44 213 ALA A N 1
ATOM 1686 C CA . ALA A 1 213 ? 25.000 -2.750 -36.674 1.00 69.44 213 ALA A CA 1
ATOM 1687 C C . ALA A 1 213 ? 25.900 -2.794 -35.412 1.00 69.44 213 ALA A C 1
ATOM 1689 O O . ALA A 1 213 ? 25.512 -3.302 -34.364 1.00 69.44 213 ALA A O 1
ATOM 1690 N N . ASP A 1 214 ? 27.126 -2.270 -35.469 1.00 81.19 214 ASP A N 1
ATOM 1691 C CA . ASP A 1 214 ? 28.089 -2.454 -34.367 1.00 81.19 214 ASP A CA 1
ATOM 1692 C C . ASP A 1 214 ? 27.710 -1.722 -33.063 1.00 81.19 214 ASP A C 1
ATOM 1694 O O . ASP A 1 214 ? 27.966 -2.238 -31.969 1.00 81.19 214 ASP A O 1
ATOM 1698 N N . GLN A 1 215 ? 27.113 -0.526 -33.138 1.00 88.12 215 GLN A N 1
ATOM 1699 C CA . GLN A 1 215 ? 26.851 0.293 -31.946 1.00 88.12 215 GLN A CA 1
ATOM 1700 C C . GLN A 1 215 ? 25.557 -0.103 -31.237 1.00 88.12 215 GLN A C 1
ATOM 1702 O O . GLN A 1 215 ? 25.551 -0.297 -30.016 1.00 88.12 215 GLN A O 1
ATOM 1707 N N . SER A 1 216 ? 24.472 -0.259 -31.991 1.00 92.06 216 SER A N 1
ATOM 1708 C CA . SER A 1 216 ? 23.170 -0.666 -31.456 1.00 92.06 216 SER A CA 1
ATOM 1709 C C . SER A 1 216 ? 23.182 -2.098 -30.914 1.00 92.06 216 SER A C 1
ATOM 1711 O O . SER A 1 216 ? 22.552 -2.350 -29.888 1.00 92.06 216 SER A O 1
ATOM 1713 N N . CYS A 1 217 ? 23.965 -3.019 -31.490 1.00 91.75 217 CYS A N 1
ATOM 1714 C CA . CYS A 1 217 ? 24.127 -4.368 -30.941 1.00 91.75 217 CYS A CA 1
ATOM 1715 C C . CYS A 1 217 ? 24.837 -4.364 -29.577 1.00 91.75 217 CYS A C 1
ATOM 1717 O O . CYS A 1 217 ? 24.386 -5.022 -28.637 1.00 91.75 217 CYS A O 1
ATOM 1719 N N . GLN A 1 218 ? 25.905 -3.572 -29.420 1.00 89.69 218 GLN A N 1
ATOM 1720 C CA . GLN A 1 218 ? 26.566 -3.405 -28.119 1.00 89.69 218 GLN A CA 1
ATOM 1721 C C . GLN A 1 218 ? 25.671 -2.688 -27.101 1.00 89.69 218 GLN A C 1
ATOM 1723 O O . GLN A 1 218 ? 25.749 -2.955 -25.902 1.00 89.69 218 GLN A O 1
ATOM 1728 N N . TRP A 1 219 ? 24.858 -1.735 -27.557 1.00 93.19 219 TRP A N 1
ATOM 1729 C CA . TRP A 1 219 ? 23.884 -1.048 -26.717 1.00 93.19 219 TRP A CA 1
ATOM 1730 C C . TRP A 1 219 ? 22.782 -1.998 -26.230 1.00 93.19 219 TRP A C 1
ATOM 1732 O O . TRP A 1 219 ? 22.483 -2.002 -25.036 1.00 93.19 219 TRP A O 1
ATOM 1742 N N . ALA A 1 220 ? 22.240 -2.846 -27.107 1.00 93.44 220 ALA A N 1
ATOM 1743 C CA . ALA A 1 220 ? 21.154 -3.764 -26.779 1.00 93.44 220 ALA A CA 1
ATOM 1744 C C . ALA A 1 220 ? 21.539 -4.767 -25.681 1.00 93.44 220 ALA A C 1
ATOM 1746 O O . ALA A 1 220 ? 20.754 -4.990 -24.762 1.00 93.44 220 ALA A O 1
ATOM 1747 N N . ASP A 1 221 ? 22.759 -5.313 -25.731 1.00 89.38 221 ASP A N 1
ATOM 1748 C CA . ASP A 1 221 ? 23.277 -6.225 -24.701 1.00 89.38 221 ASP A CA 1
ATOM 1749 C C . ASP A 1 221 ? 23.384 -5.541 -23.324 1.00 89.38 221 ASP A C 1
ATOM 1751 O O . ASP A 1 221 ? 22.928 -6.068 -22.307 1.00 89.38 221 ASP A O 1
ATOM 1755 N N . ARG A 1 222 ? 23.879 -4.295 -23.287 1.00 89.44 222 ARG A N 1
ATOM 1756 C CA . ARG A 1 222 ? 23.939 -3.502 -22.045 1.00 89.44 222 ARG A CA 1
ATOM 1757 C C . ARG A 1 222 ? 22.550 -3.177 -21.503 1.00 89.44 222 ARG A C 1
ATOM 1759 O O . ARG A 1 222 ? 22.301 -3.328 -20.306 1.00 89.44 222 ARG A O 1
ATOM 1766 N N . MET A 1 223 ? 21.647 -2.738 -22.375 1.00 92.19 223 MET A N 1
ATOM 1767 C CA . MET A 1 223 ? 20.282 -2.393 -21.990 1.00 92.19 223 MET A CA 1
ATOM 1768 C C . MET A 1 223 ? 19.487 -3.597 -21.508 1.00 92.19 223 MET A C 1
ATOM 1770 O O . MET A 1 223 ? 18.647 -3.447 -20.623 1.00 92.19 223 MET A O 1
ATOM 1774 N N . HIS A 1 224 ? 19.779 -4.794 -22.016 1.00 91.12 224 HIS A N 1
ATOM 1775 C CA . HIS A 1 224 ? 19.156 -6.018 -21.534 1.00 91.12 224 HIS A CA 1
ATOM 1776 C C . HIS A 1 224 ? 19.393 -6.220 -20.028 1.00 91.12 224 HIS A C 1
ATOM 1778 O O . HIS A 1 224 ? 18.450 -6.512 -19.296 1.00 91.12 224 HIS A O 1
ATOM 1784 N N . GLY A 1 225 ? 20.622 -6.010 -19.541 1.00 89.25 225 GLY A N 1
ATOM 1785 C CA . GLY A 1 225 ? 20.939 -6.112 -18.110 1.00 89.25 225 GLY A CA 1
ATOM 1786 C C . GLY A 1 225 ? 20.195 -5.085 -17.249 1.00 89.25 225 GLY A C 1
ATOM 1787 O O . GLY A 1 225 ? 19.669 -5.429 -16.192 1.00 89.25 225 GLY A O 1
ATOM 1788 N N . MET A 1 226 ? 20.090 -3.842 -17.726 1.00 92.25 226 MET A N 1
ATOM 1789 C CA . MET A 1 226 ? 19.361 -2.776 -17.030 1.00 92.25 226 MET A CA 1
ATOM 1790 C C . MET A 1 226 ? 17.850 -3.053 -16.968 1.00 92.25 226 MET A C 1
ATOM 1792 O O . MET A 1 226 ? 17.244 -2.973 -15.903 1.00 92.25 226 MET A O 1
ATOM 1796 N N . LEU A 1 227 ? 17.232 -3.426 -18.092 1.00 94.75 227 LEU A N 1
ATOM 1797 C CA . LEU A 1 227 ? 15.798 -3.730 -18.138 1.00 94.75 227 LEU A CA 1
ATOM 1798 C C . LEU A 1 227 ? 15.444 -4.989 -17.344 1.00 94.75 227 LEU A C 1
ATOM 1800 O O . LEU A 1 227 ? 14.344 -5.075 -16.797 1.00 94.75 227 LEU A O 1
ATOM 1804 N N . LEU A 1 228 ? 16.373 -5.945 -17.254 1.00 94.56 228 LEU A N 1
ATOM 1805 C CA . LEU A 1 228 ? 16.229 -7.096 -16.374 1.00 94.56 228 LEU A CA 1
ATOM 1806 C C . LEU A 1 228 ? 16.117 -6.644 -14.914 1.00 94.56 228 LEU A C 1
ATOM 1808 O O . LEU A 1 228 ? 15.182 -7.070 -14.241 1.00 94.56 228 LEU A O 1
ATOM 1812 N N . ALA A 1 229 ? 16.995 -5.752 -14.445 1.00 92.44 229 ALA A N 1
ATOM 1813 C CA . ALA A 1 229 ? 16.919 -5.204 -13.088 1.00 92.44 229 ALA A CA 1
ATOM 1814 C C . ALA A 1 229 ? 15.559 -4.527 -12.834 1.00 92.44 229 ALA A C 1
ATOM 1816 O O . ALA A 1 229 ? 14.831 -4.910 -11.917 1.00 92.44 229 ALA A O 1
ATOM 1817 N N . PHE A 1 230 ? 15.128 -3.642 -13.737 1.00 94.88 230 PHE A N 1
ATOM 1818 C CA . PHE A 1 230 ? 13.839 -2.944 -13.616 1.00 94.88 230 PHE A CA 1
ATOM 1819 C C . PHE A 1 230 ? 12.620 -3.875 -13.666 1.00 94.88 230 PHE A C 1
ATOM 1821 O O . PHE A 1 230 ? 11.542 -3.509 -13.200 1.00 94.88 230 PHE A O 1
ATOM 1828 N N . SER A 1 231 ? 12.760 -5.082 -14.222 1.00 95.00 231 SER A N 1
ATOM 1829 C CA . SER A 1 231 ? 11.680 -6.075 -14.249 1.00 95.00 231 SER A CA 1
ATOM 1830 C C . SER A 1 231 ? 11.437 -6.780 -12.907 1.00 95.00 231 SER A C 1
ATOM 1832 O O . SER A 1 231 ? 10.367 -7.365 -12.730 1.00 95.00 231 SER A O 1
ATOM 1834 N N . TYR A 1 232 ? 12.378 -6.689 -11.957 1.00 92.25 232 TYR A N 1
ATOM 1835 C CA . TYR A 1 232 ? 12.296 -7.339 -10.640 1.00 92.25 232 TYR A CA 1
ATOM 1836 C C . TYR A 1 232 ? 12.364 -6.375 -9.454 1.00 92.25 232 TYR A C 1
ATOM 1838 O O . TYR A 1 232 ? 11.884 -6.718 -8.374 1.00 92.25 232 TYR A O 1
ATOM 1846 N N . GLU A 1 233 ? 12.958 -5.200 -9.635 1.00 91.31 233 GLU A N 1
ATOM 1847 C CA . GLU A 1 233 ? 13.141 -4.217 -8.569 1.00 91.31 233 GLU A CA 1
ATOM 1848 C C . GLU A 1 233 ? 11.839 -3.502 -8.173 1.00 91.31 233 GLU A C 1
ATOM 1850 O O . GLU A 1 233 ? 10.825 -3.553 -8.881 1.00 91.31 233 GLU A O 1
ATOM 1855 N N . ASP A 1 234 ? 11.869 -2.867 -6.999 1.00 92.62 234 ASP A N 1
ATOM 1856 C CA . ASP A 1 234 ? 10.816 -1.976 -6.516 1.00 92.62 234 ASP A CA 1
ATOM 1857 C C . ASP A 1 234 ? 10.911 -0.583 -7.165 1.00 92.62 234 ASP A C 1
ATOM 1859 O O . ASP A 1 234 ? 11.817 -0.274 -7.946 1.00 92.62 234 ASP A O 1
ATOM 1863 N N . LEU A 1 235 ? 9.921 0.267 -6.884 1.00 94.06 235 LEU A N 1
ATOM 1864 C CA . LEU A 1 235 ? 9.841 1.580 -7.519 1.00 94.06 235 LEU A CA 1
ATOM 1865 C C . LEU A 1 235 ? 10.935 2.526 -6.995 1.00 94.06 235 LEU A C 1
ATOM 1867 O O . LEU A 1 235 ? 11.352 3.432 -7.710 1.00 94.06 235 LEU A O 1
ATOM 1871 N N . GLU A 1 236 ? 11.386 2.306 -5.762 1.00 93.62 236 GLU A N 1
ATOM 1872 C CA . GLU A 1 236 ? 12.470 3.015 -5.097 1.00 93.62 236 GLU A CA 1
ATOM 1873 C C . GLU A 1 236 ? 13.805 2.808 -5.820 1.00 93.62 236 GLU A C 1
ATOM 1875 O O . GLU A 1 236 ? 14.402 3.788 -6.269 1.00 93.62 236 GLU A O 1
ATOM 1880 N N . ASN A 1 237 ? 14.227 1.555 -6.004 1.00 93.19 237 ASN A N 1
ATOM 1881 C CA . ASN A 1 237 ? 15.454 1.223 -6.729 1.00 93.19 237 ASN A CA 1
ATOM 1882 C C . ASN A 1 237 ? 15.359 1.653 -8.196 1.00 93.19 237 ASN A C 1
ATOM 1884 O O . ASN A 1 237 ? 16.293 2.253 -8.726 1.00 93.19 237 ASN A O 1
ATOM 1888 N N . PHE A 1 238 ? 14.199 1.462 -8.837 1.00 95.38 238 PHE A N 1
ATOM 1889 C CA . PHE A 1 238 ? 13.980 1.976 -10.187 1.00 95.38 238 PHE A CA 1
ATOM 1890 C C . PHE A 1 238 ? 14.187 3.496 -10.266 1.00 95.38 238 PHE A C 1
ATOM 1892 O O . PHE A 1 238 ? 14.872 3.974 -11.165 1.00 95.38 238 PHE A O 1
ATOM 1899 N N . ALA A 1 239 ? 13.629 4.275 -9.335 1.00 94.75 239 ALA A N 1
ATOM 1900 C CA . ALA A 1 239 ? 13.781 5.730 -9.338 1.00 94.75 239 ALA A CA 1
ATOM 1901 C C . ALA A 1 239 ? 15.239 6.174 -9.125 1.00 94.75 239 ALA A C 1
ATOM 1903 O O . ALA A 1 239 ? 15.668 7.169 -9.713 1.00 94.75 239 ALA A O 1
ATOM 1904 N N . GLU A 1 240 ? 15.984 5.443 -8.293 1.00 92.50 240 GLU A N 1
ATOM 1905 C CA . GLU A 1 240 ? 17.379 5.732 -7.958 1.00 92.50 240 GLU A CA 1
ATOM 1906 C C . GLU A 1 240 ? 18.345 5.366 -9.094 1.00 92.50 240 GLU A C 1
ATOM 1908 O O . GLU A 1 240 ? 19.219 6.162 -9.441 1.00 92.50 240 GLU A O 1
ATOM 1913 N N . PHE A 1 241 ? 18.164 4.194 -9.706 1.00 91.38 241 PHE A N 1
ATOM 1914 C CA . PHE A 1 241 ? 19.106 3.633 -10.680 1.00 91.38 241 PHE A CA 1
ATOM 1915 C C . PHE A 1 241 ? 18.686 3.821 -12.145 1.00 91.38 241 PHE A C 1
ATOM 1917 O O . PHE A 1 241 ? 19.495 3.592 -13.049 1.00 91.38 241 PHE A O 1
ATOM 1924 N N . SER A 1 242 ? 17.457 4.274 -12.417 1.00 92.94 242 SER A N 1
ATOM 1925 C CA . SER A 1 242 ? 17.024 4.608 -13.777 1.00 92.94 242 SER A CA 1
ATOM 1926 C C . SER A 1 242 ? 17.743 5.850 -14.318 1.00 92.94 242 SER A C 1
ATOM 1928 O O . SER A 1 242 ? 17.800 6.876 -13.628 1.00 92.94 242 SER A O 1
ATOM 1930 N N . PRO A 1 243 ? 18.174 5.830 -15.596 1.00 93.31 243 PRO A N 1
ATOM 1931 C CA . PRO A 1 243 ? 18.663 7.016 -16.292 1.00 93.31 243 PRO A CA 1
ATOM 1932 C C . PRO A 1 243 ? 17.671 8.186 -16.239 1.00 93.31 243 PRO A C 1
ATOM 1934 O O . PRO A 1 243 ? 16.468 7.993 -16.411 1.00 93.31 243 PRO A O 1
ATOM 1937 N N . ASP A 1 244 ? 18.187 9.395 -16.024 1.00 91.75 244 ASP A N 1
ATOM 1938 C CA . ASP A 1 244 ? 17.431 10.652 -15.885 1.00 91.75 244 ASP A CA 1
ATOM 1939 C C . ASP A 1 244 ? 17.252 11.424 -17.201 1.00 91.75 244 ASP A C 1
ATOM 1941 O O . ASP A 1 244 ? 16.631 12.485 -17.227 1.00 91.75 244 ASP A O 1
ATOM 1945 N N . SER A 1 245 ? 17.790 10.895 -18.295 1.00 90.94 245 SER A N 1
ATOM 1946 C CA . SER A 1 245 ? 17.661 11.441 -19.639 1.00 90.94 245 SER A CA 1
ATOM 1947 C C . SER A 1 245 ? 17.675 10.309 -20.663 1.00 90.94 245 SER A C 1
ATOM 1949 O O . SER A 1 245 ? 18.201 9.221 -20.407 1.00 90.94 245 SER A O 1
ATOM 1951 N N . LEU A 1 246 ? 17.104 10.553 -21.844 1.00 88.50 246 LEU A N 1
ATOM 1952 C CA . LEU A 1 246 ? 17.125 9.574 -22.936 1.00 88.50 246 LEU A CA 1
ATOM 1953 C C . LEU A 1 246 ? 18.540 9.325 -23.462 1.00 88.50 246 LEU A C 1
ATOM 1955 O O . LEU A 1 246 ? 18.895 8.172 -23.691 1.00 88.50 246 LEU A O 1
ATOM 1959 N N . ALA A 1 247 ? 19.387 10.354 -23.512 1.00 89.12 247 ALA A N 1
ATOM 1960 C CA . ALA A 1 247 ? 20.800 10.186 -23.839 1.00 89.12 247 ALA A CA 1
ATOM 1961 C C . ALA A 1 247 ? 21.493 9.187 -22.891 1.00 89.12 247 ALA A C 1
ATOM 1963 O O . ALA A 1 247 ? 22.269 8.345 -23.333 1.00 89.12 247 ALA A O 1
ATOM 1964 N N . LYS A 1 248 ? 21.179 9.184 -21.587 1.00 91.56 248 LYS A N 1
ATOM 1965 C CA . LYS A 1 248 ? 21.732 8.175 -20.661 1.00 91.56 248 LYS A CA 1
ATOM 1966 C C . LYS A 1 248 ? 21.150 6.772 -20.859 1.00 91.56 248 LYS A C 1
ATOM 1968 O O . LYS A 1 248 ? 21.843 5.805 -20.556 1.00 91.56 248 LYS A O 1
ATOM 1973 N N . TYR A 1 249 ? 19.936 6.633 -21.399 1.00 91.56 249 TYR A N 1
ATOM 1974 C CA . TYR A 1 249 ? 19.397 5.330 -21.820 1.00 91.56 249 TYR A CA 1
ATOM 1975 C C . TYR A 1 249 ? 20.144 4.745 -23.028 1.00 91.56 249 TYR A C 1
ATOM 1977 O O . TYR A 1 249 ? 20.254 3.526 -23.158 1.00 91.56 249 TYR A O 1
ATOM 1985 N N . TYR A 1 250 ? 20.681 5.590 -23.907 1.00 90.62 250 TYR A N 1
ATOM 1986 C CA . TYR A 1 250 ? 21.526 5.149 -25.021 1.00 90.62 250 TYR A CA 1
ATOM 1987 C C . TYR A 1 250 ? 23.004 4.977 -24.639 1.00 90.62 250 TYR A C 1
ATOM 1989 O O . TYR A 1 250 ? 23.774 4.329 -25.352 1.00 90.62 250 TYR A O 1
ATOM 1997 N N . GLY A 1 251 ? 23.395 5.502 -23.478 1.00 86.94 251 GLY A N 1
ATOM 1998 C CA . GLY A 1 251 ? 24.767 5.497 -23.002 1.00 86.94 251 GLY A CA 1
ATOM 1999 C C . GLY A 1 251 ? 25.214 4.275 -22.210 1.00 86.94 251 GLY A C 1
ATOM 2000 O O . GLY A 1 251 ? 24.623 3.193 -22.226 1.00 86.94 251 GLY A O 1
ATOM 2001 N N . ARG A 1 252 ? 26.359 4.441 -21.544 1.00 80.88 252 ARG A N 1
ATOM 2002 C CA . ARG A 1 252 ? 26.853 3.498 -20.530 1.00 80.88 252 ARG A CA 1
ATOM 2003 C C . ARG A 1 252 ? 26.331 3.947 -19.170 1.00 80.88 252 ARG A C 1
ATOM 2005 O O . ARG A 1 252 ? 25.993 5.112 -19.002 1.00 80.88 252 ARG A O 1
ATOM 2012 N N . TYR A 1 253 ? 26.291 3.041 -18.195 1.00 71.81 253 TYR A N 1
ATOM 2013 C CA . TYR A 1 253 ? 25.803 3.359 -16.852 1.00 71.81 253 TYR A CA 1
ATOM 2014 C C . TYR A 1 253 ? 26.427 4.661 -16.315 1.00 71.81 253 TYR A C 1
ATOM 2016 O O . TYR A 1 253 ? 27.649 4.766 -16.216 1.00 71.81 253 TYR A O 1
ATOM 2024 N N . GLY A 1 254 ? 25.586 5.659 -16.023 1.00 67.69 254 GLY A N 1
ATOM 2025 C CA . GLY A 1 254 ? 26.004 6.970 -15.512 1.00 67.69 254 GLY A CA 1
ATOM 2026 C C . GLY A 1 254 ? 26.661 7.926 -16.522 1.00 67.69 254 GLY A C 1
ATOM 2027 O O . GLY A 1 254 ? 27.051 9.023 -16.126 1.00 67.69 254 GLY A O 1
ATOM 2028 N N . HIS A 1 255 ? 26.769 7.563 -17.802 1.00 81.44 255 HIS A N 1
ATOM 2029 C CA . HIS A 1 255 ? 27.420 8.362 -18.844 1.00 81.44 255 HIS A CA 1
ATOM 2030 C C . HIS A 1 255 ? 26.473 8.645 -20.014 1.00 81.44 255 HIS A C 1
ATOM 2032 O O . HIS A 1 255 ? 25.918 7.725 -20.611 1.00 81.44 255 HIS A O 1
ATOM 2038 N N . GLU A 1 256 ? 26.333 9.920 -20.368 1.00 85.19 256 GLU A N 1
ATOM 2039 C CA . GLU A 1 256 ? 25.624 10.347 -21.578 1.00 85.19 256 GLU A CA 1
ATOM 2040 C C . GLU A 1 256 ? 26.424 9.977 -22.829 1.00 85.19 256 GLU A C 1
ATOM 2042 O O . GLU A 1 256 ? 27.650 10.112 -22.849 1.00 85.19 256 GLU A O 1
ATOM 2047 N N . VAL A 1 257 ? 25.729 9.509 -23.867 1.00 87.19 257 VAL A N 1
ATOM 2048 C CA . VAL A 1 257 ? 26.304 9.426 -25.215 1.00 87.19 257 VAL A CA 1
ATOM 2049 C C . VAL A 1 257 ? 26.295 10.782 -25.888 1.00 87.19 257 VAL A C 1
ATOM 2051 O O . VAL A 1 257 ? 25.497 11.664 -25.565 1.00 87.19 257 VAL A O 1
ATOM 2054 N N . THR A 1 258 ? 27.191 10.940 -26.855 1.00 89.00 258 THR A N 1
ATOM 2055 C CA . THR A 1 258 ? 27.110 12.071 -27.773 1.00 89.00 258 THR A CA 1
ATOM 2056 C C . THR A 1 258 ? 25.853 11.952 -28.637 1.00 89.00 258 THR A C 1
ATOM 2058 O O . THR A 1 258 ? 25.405 10.850 -28.953 1.00 89.00 258 THR A O 1
ATOM 2061 N N . GLN A 1 259 ? 25.309 13.088 -29.080 1.00 86.81 259 GLN A N 1
ATOM 2062 C CA . GLN A 1 259 ? 24.144 13.107 -29.973 1.00 86.81 259 GLN A CA 1
ATOM 2063 C C . GLN A 1 259 ? 24.378 12.271 -31.246 1.00 86.81 259 GLN A C 1
ATOM 2065 O O . GLN A 1 259 ? 23.480 11.581 -31.709 1.00 86.81 259 GLN A O 1
ATOM 2070 N N . GLN A 1 260 ? 25.609 12.272 -31.769 1.00 87.81 260 GLN A N 1
ATOM 2071 C CA . GLN A 1 260 ? 25.976 11.491 -32.950 1.00 87.81 260 GLN A CA 1
ATOM 2072 C C . GLN A 1 260 ? 25.896 9.973 -32.714 1.00 87.81 260 GLN A C 1
ATOM 2074 O O . GLN A 1 260 ? 25.411 9.251 -33.580 1.00 87.81 260 GLN A O 1
ATOM 2079 N N . GLU A 1 261 ? 26.376 9.485 -31.567 1.00 88.50 261 GLU A N 1
ATOM 2080 C CA . GLU A 1 261 ? 26.292 8.061 -31.205 1.00 88.50 261 GLU A CA 1
ATOM 2081 C C . GLU A 1 261 ? 24.843 7.638 -30.959 1.00 88.50 261 GLU A C 1
ATOM 2083 O O . GLU A 1 261 ? 24.419 6.566 -31.387 1.00 88.50 261 GLU A O 1
ATOM 2088 N N . GLU A 1 262 ? 24.064 8.492 -30.299 1.00 88.81 262 GLU A N 1
ATOM 2089 C CA . GLU A 1 262 ? 22.643 8.247 -30.089 1.00 88.81 262 GLU A CA 1
ATOM 2090 C C . GLU A 1 262 ? 21.879 8.143 -31.416 1.00 88.81 262 GLU A C 1
ATOM 2092 O O . GLU A 1 262 ? 21.154 7.170 -31.640 1.00 88.81 262 GLU A O 1
ATOM 2097 N N . ASP A 1 263 ? 22.066 9.112 -32.314 1.00 87.69 263 ASP A N 1
ATOM 2098 C CA . ASP A 1 263 ? 21.422 9.120 -33.627 1.00 87.69 263 ASP A CA 1
ATOM 2099 C C . ASP A 1 263 ? 21.839 7.901 -34.460 1.00 87.69 263 ASP A C 1
ATOM 2101 O O . ASP A 1 263 ? 21.007 7.318 -35.158 1.00 87.69 263 ASP A O 1
ATOM 2105 N N . GLN A 1 264 ? 23.094 7.456 -34.340 1.00 90.38 264 GLN A N 1
ATOM 2106 C CA . GLN A 1 264 ? 23.568 6.240 -34.992 1.00 90.38 264 GLN A CA 1
ATOM 2107 C C . GLN A 1 264 ? 22.865 4.983 -34.454 1.00 90.38 264 GLN A C 1
ATOM 2109 O O . GLN A 1 264 ? 22.361 4.187 -35.248 1.00 90.38 264 GLN A O 1
ATOM 2114 N N . ILE A 1 265 ? 22.768 4.814 -33.131 1.00 91.25 265 ILE A N 1
ATOM 2115 C CA . ILE A 1 265 ? 22.060 3.675 -32.521 1.00 91.25 265 ILE A CA 1
ATOM 2116 C C . ILE A 1 265 ? 20.593 3.655 -32.968 1.00 91.25 265 ILE A C 1
ATOM 2118 O O . ILE A 1 265 ? 20.074 2.618 -33.387 1.00 91.25 265 ILE A O 1
ATOM 2122 N N . ARG A 1 266 ? 19.921 4.808 -32.912 1.00 90.12 266 ARG A N 1
ATOM 2123 C CA . ARG A 1 266 ? 18.510 4.947 -33.296 1.00 90.12 266 ARG A CA 1
ATOM 2124 C C . ARG A 1 266 ? 18.297 4.662 -34.781 1.00 90.12 266 ARG A C 1
ATOM 2126 O O . ARG A 1 266 ? 17.341 3.973 -35.138 1.00 90.12 266 ARG A O 1
ATOM 2133 N N . PHE A 1 267 ? 19.205 5.124 -35.640 1.00 89.75 267 PHE A N 1
ATOM 2134 C CA . PHE A 1 267 ? 19.184 4.834 -37.073 1.00 89.75 267 PHE A CA 1
ATOM 2135 C C . PHE A 1 267 ? 19.329 3.333 -37.362 1.00 89.75 267 PHE A C 1
ATOM 2137 O O . PHE A 1 267 ? 18.539 2.780 -38.129 1.00 89.75 267 PHE A O 1
ATOM 2144 N N . GLU A 1 268 ? 20.289 2.657 -36.725 1.00 92.19 268 GLU A N 1
ATOM 2145 C CA . GLU A 1 268 ? 20.505 1.212 -36.882 1.00 92.19 268 GLU A CA 1
ATOM 2146 C C . GLU A 1 268 ? 19.263 0.403 -36.451 1.00 92.19 268 GLU A C 1
ATOM 2148 O O . GLU A 1 268 ? 18.815 -0.488 -37.178 1.00 92.19 268 GLU A O 1
ATOM 2153 N N . ILE A 1 269 ? 18.634 0.771 -35.328 1.00 91.50 269 ILE A N 1
ATOM 2154 C CA . ILE A 1 269 ? 17.388 0.147 -34.846 1.00 91.50 269 ILE A CA 1
ATOM 2155 C C . ILE A 1 269 ? 16.217 0.427 -35.796 1.00 91.50 269 ILE A C 1
ATOM 2157 O O . ILE A 1 269 ? 15.418 -0.469 -36.075 1.00 91.50 269 ILE A O 1
ATOM 2161 N N . SER A 1 270 ? 16.095 1.653 -36.314 1.00 89.50 270 SER A N 1
ATOM 2162 C CA . SER A 1 270 ? 15.045 2.001 -37.280 1.00 89.50 270 SER A CA 1
ATOM 2163 C C . SER A 1 270 ? 15.178 1.179 -38.560 1.00 89.50 270 SER A C 1
ATOM 2165 O O . SER A 1 270 ? 14.190 0.621 -39.037 1.00 89.50 270 SER A O 1
ATOM 2167 N N . ARG A 1 271 ? 16.402 1.031 -39.075 1.00 90.56 271 ARG A N 1
ATOM 2168 C CA . ARG A 1 271 ? 16.688 0.213 -40.258 1.00 90.56 271 ARG A CA 1
ATOM 2169 C C . ARG A 1 271 ? 16.325 -1.256 -40.035 1.00 90.56 271 ARG A C 1
ATOM 2171 O O . ARG A 1 271 ? 15.681 -1.860 -40.890 1.00 90.56 271 ARG A O 1
ATOM 2178 N N . TYR A 1 272 ? 16.678 -1.810 -38.875 1.00 91.81 272 TYR A N 1
ATOM 2179 C CA . TYR A 1 272 ? 16.272 -3.161 -38.485 1.00 91.81 272 TYR A CA 1
ATOM 2180 C C . TYR A 1 272 ? 14.742 -3.301 -38.422 1.00 91.81 272 TYR A C 1
ATOM 2182 O O . TYR A 1 272 ? 14.170 -4.236 -38.983 1.00 91.81 272 TYR A O 1
ATOM 2190 N N . ASN A 1 273 ? 14.054 -2.338 -37.802 1.00 91.69 273 ASN A N 1
ATOM 2191 C CA . ASN A 1 273 ? 12.594 -2.321 -37.726 1.00 91.69 273 ASN A CA 1
ATOM 2192 C C . ASN A 1 273 ? 11.930 -2.270 -39.109 1.00 91.69 273 ASN A C 1
ATOM 2194 O O . ASN A 1 273 ? 10.929 -2.947 -39.318 1.00 91.69 273 ASN A O 1
ATOM 2198 N N . GLU A 1 274 ? 12.466 -1.497 -40.054 1.00 89.31 274 GLU A N 1
ATOM 2199 C CA . GLU A 1 274 ? 11.947 -1.424 -41.426 1.00 89.31 274 GLU A CA 1
ATOM 2200 C C . GLU A 1 274 ? 12.136 -2.734 -42.197 1.00 89.31 274 GLU A C 1
ATOM 2202 O O . GLU A 1 274 ? 11.263 -3.119 -42.976 1.00 89.31 274 GLU A O 1
ATOM 2207 N N . GLN A 1 275 ? 13.245 -3.434 -41.954 1.00 90.88 275 GLN A N 1
ATOM 2208 C CA . GLN A 1 275 ? 13.545 -4.717 -42.584 1.00 90.88 275 GLN A CA 1
ATOM 2209 C C . GLN A 1 275 ? 12.671 -5.854 -42.041 1.00 90.88 275 GLN A C 1
ATOM 2211 O O . GLN A 1 275 ? 12.164 -6.661 -42.819 1.00 90.88 275 GLN A O 1
ATOM 2216 N N . ILE A 1 276 ? 12.500 -5.934 -40.718 1.00 92.06 276 ILE A N 1
ATOM 2217 C CA . ILE A 1 276 ? 11.754 -7.023 -40.068 1.00 92.06 276 ILE A CA 1
ATOM 2218 C C . ILE A 1 276 ? 10.246 -6.754 -40.053 1.00 92.06 276 ILE A C 1
ATOM 2220 O O . ILE A 1 276 ? 9.453 -7.676 -40.245 1.00 92.06 276 ILE A O 1
ATOM 2224 N N . CYS A 1 277 ? 9.845 -5.497 -39.862 1.00 91.19 277 CYS A N 1
ATOM 2225 C CA . CYS A 1 277 ? 8.455 -5.070 -39.720 1.00 91.19 277 CYS A CA 1
ATOM 2226 C C . CYS A 1 277 ? 8.096 -3.982 -40.742 1.00 91.19 277 CYS A C 1
ATOM 2228 O O . CYS A 1 277 ? 7.815 -2.838 -40.363 1.00 91.19 277 CYS A O 1
ATOM 2230 N N . PRO A 1 278 ? 8.076 -4.320 -42.046 1.00 88.44 278 PRO A N 1
ATOM 2231 C CA . PRO A 1 278 ? 7.799 -3.350 -43.092 1.00 88.44 278 PRO A CA 1
ATOM 2232 C C . PRO A 1 278 ? 6.385 -2.776 -42.956 1.00 88.44 278 PRO A C 1
ATOM 2234 O O . PRO A 1 278 ? 5.426 -3.474 -42.602 1.00 88.44 278 PRO A O 1
ATOM 2237 N N . VAL A 1 279 ? 6.264 -1.484 -43.265 1.00 85.56 279 VAL A N 1
ATOM 2238 C CA . VAL A 1 279 ? 4.987 -0.767 -43.338 1.00 85.56 279 VAL A CA 1
ATOM 2239 C C . VAL A 1 279 ? 4.601 -0.633 -44.803 1.00 85.56 279 VAL A C 1
ATOM 2241 O O . VAL A 1 279 ? 5.341 -0.045 -45.588 1.00 85.56 279 VAL A O 1
ATOM 2244 N N . ILE A 1 280 ? 3.439 -1.168 -45.169 1.00 84.38 280 ILE A N 1
ATOM 2245 C CA . ILE A 1 280 ? 2.927 -1.096 -46.538 1.00 84.38 280 ILE A CA 1
ATOM 2246 C C . ILE A 1 280 ? 2.035 0.142 -46.641 1.00 84.38 280 ILE A C 1
ATOM 2248 O O . ILE A 1 280 ? 1.023 0.244 -45.945 1.00 84.38 280 ILE A O 1
ATOM 2252 N N . ASP A 1 281 ? 2.411 1.094 -47.492 1.00 83.88 281 ASP A N 1
ATOM 2253 C CA . ASP A 1 281 ? 1.554 2.231 -47.834 1.00 83.88 281 ASP A CA 1
ATOM 2254 C C . ASP A 1 281 ? 0.541 1.785 -48.897 1.00 83.88 281 ASP A C 1
ATOM 2256 O O . ASP A 1 281 ? 0.915 1.407 -50.009 1.00 83.88 281 ASP A O 1
ATOM 2260 N N . LEU A 1 282 ? -0.744 1.785 -48.539 1.00 84.69 282 LEU A N 1
ATOM 2261 C CA . LEU A 1 282 ? -1.841 1.400 -49.431 1.00 84.69 282 LEU A CA 1
ATOM 2262 C C . LEU A 1 282 ? -2.380 2.596 -50.238 1.00 84.69 282 LEU A C 1
ATOM 2264 O O . LEU A 1 282 ? -3.338 2.446 -50.997 1.00 84.69 282 LEU A O 1
ATOM 2268 N N . GLY A 1 283 ? -1.771 3.777 -50.091 1.00 81.06 283 GLY A N 1
ATOM 2269 C CA . GLY A 1 283 ? -2.224 5.029 -50.679 1.00 81.06 283 GLY A CA 1
ATOM 2270 C C . GLY A 1 283 ? -3.230 5.776 -49.797 1.00 81.06 283 GLY A C 1
ATOM 2271 O O . GLY A 1 283 ? -3.776 5.255 -48.824 1.00 81.06 283 GLY A O 1
ATOM 2272 N N . SER A 1 284 ? -3.465 7.051 -50.127 1.00 80.00 284 SER A N 1
ATOM 2273 C CA . SER A 1 284 ? -4.442 7.926 -49.449 1.00 80.00 284 SER A CA 1
ATOM 2274 C C . SER A 1 284 ? -4.250 8.069 -47.928 1.00 80.00 284 SER A C 1
ATOM 2276 O O . SER A 1 284 ? -5.206 8.340 -47.204 1.00 80.00 284 SER A O 1
ATOM 2278 N N . GLY A 1 285 ? -3.016 7.907 -47.435 1.00 76.81 285 GLY A N 1
ATOM 2279 C CA . GLY A 1 285 ? -2.684 8.006 -46.010 1.00 76.81 285 GLY A CA 1
ATOM 2280 C C . GLY A 1 285 ? -3.017 6.754 -45.192 1.00 76.81 285 GLY A C 1
ATOM 2281 O O . GLY A 1 285 ? -2.877 6.781 -43.969 1.00 76.81 285 GLY A O 1
ATOM 2282 N N . VAL A 1 286 ? -3.435 5.661 -45.839 1.00 78.69 286 VAL A N 1
ATOM 2283 C CA . VAL A 1 286 ? -3.712 4.377 -45.187 1.00 78.69 286 VAL A CA 1
ATOM 2284 C C . VAL A 1 286 ? -2.434 3.543 -45.151 1.00 78.69 286 VAL A C 1
ATOM 2286 O O . VAL A 1 286 ? -1.893 3.160 -46.186 1.00 78.69 286 VAL A O 1
ATOM 2289 N N . LYS A 1 287 ? -1.965 3.230 -43.942 1.00 82.88 287 LYS A N 1
ATOM 2290 C CA . LYS A 1 287 ? -0.796 2.375 -43.709 1.00 82.88 287 LYS A CA 1
ATOM 2291 C C . LYS A 1 287 ? -1.238 1.024 -43.162 1.00 82.88 287 LYS A C 1
ATOM 2293 O O . LYS A 1 287 ? -2.032 0.971 -42.224 1.00 82.88 287 LYS A O 1
ATOM 2298 N N . GLN A 1 288 ? -0.700 -0.053 -43.721 1.00 82.69 288 GLN A N 1
ATOM 2299 C CA . GLN A 1 288 ? -0.861 -1.405 -43.204 1.00 82.69 288 GLN A CA 1
ATOM 2300 C C . GLN A 1 288 ? 0.410 -1.828 -42.467 1.00 82.69 288 GLN A C 1
ATOM 2302 O O . GLN A 1 288 ? 1.508 -1.832 -43.027 1.00 82.69 288 GLN A O 1
ATOM 2307 N N . TYR A 1 289 ? 0.238 -2.184 -41.197 1.00 84.38 289 TYR A N 1
ATOM 2308 C CA . TYR A 1 289 ? 1.312 -2.622 -40.315 1.00 84.38 289 TYR A CA 1
ATOM 2309 C C . TYR A 1 289 ? 1.407 -4.150 -40.292 1.00 84.38 289 TYR A C 1
ATOM 2311 O O . TYR A 1 289 ? 0.388 -4.845 -40.261 1.00 84.38 289 TYR A O 1
ATOM 2319 N N . THR A 1 290 ? 2.633 -4.670 -40.309 1.00 84.00 290 THR A N 1
ATOM 2320 C CA . THR A 1 290 ? 2.899 -6.111 -40.243 1.00 84.00 290 THR A CA 1
ATOM 2321 C C . THR A 1 290 ? 2.748 -6.600 -38.804 1.00 84.00 290 THR A C 1
ATOM 2323 O O . THR A 1 290 ? 3.488 -6.168 -37.930 1.00 84.00 290 THR A O 1
ATOM 2326 N N . LEU A 1 291 ? 1.823 -7.529 -38.551 1.00 83.50 291 LEU A N 1
ATOM 2327 C CA . LEU A 1 291 ? 1.631 -8.146 -37.235 1.00 83.50 291 LEU A CA 1
ATOM 2328 C C . LEU A 1 291 ? 2.175 -9.573 -37.246 1.00 83.50 291 LEU A C 1
ATOM 2330 O O . LEU A 1 291 ? 1.726 -10.412 -38.026 1.00 83.50 291 LEU A O 1
ATOM 2334 N N . SER A 1 292 ? 3.146 -9.852 -36.381 1.00 86.38 292 SER A N 1
ATOM 2335 C CA . SER A 1 292 ? 3.729 -11.186 -36.220 1.00 86.38 292 SER A CA 1
ATOM 2336 C C . SER A 1 292 ? 4.353 -11.334 -34.832 1.00 86.38 292 SER A C 1
ATOM 2338 O O . SER A 1 292 ? 4.433 -10.367 -34.082 1.00 86.38 292 SER A O 1
ATOM 2340 N N . HIS A 1 293 ? 4.862 -12.522 -34.497 1.00 84.00 293 HIS A N 1
ATOM 2341 C CA . HIS A 1 293 ? 5.652 -12.709 -33.273 1.00 84.00 293 HIS A CA 1
ATOM 2342 C C . HIS A 1 293 ? 6.920 -11.841 -33.222 1.00 84.00 293 HIS A C 1
ATOM 2344 O O . HIS A 1 293 ? 7.425 -11.579 -32.139 1.00 84.00 293 HIS A O 1
ATOM 2350 N N . ALA A 1 294 ? 7.434 -11.407 -34.376 1.00 86.00 294 ALA A N 1
ATOM 2351 C CA . ALA A 1 294 ? 8.575 -10.500 -34.459 1.00 86.00 294 ALA A CA 1
ATOM 2352 C C . ALA A 1 294 ? 8.157 -9.025 -34.565 1.00 86.00 294 ALA A C 1
ATOM 2354 O O . ALA A 1 294 ? 9.006 -8.156 -34.426 1.00 86.00 294 ALA A O 1
ATOM 2355 N N . CYS A 1 295 ? 6.876 -8.738 -34.821 1.00 91.31 295 CYS A N 1
ATOM 2356 C CA . CYS A 1 295 ? 6.352 -7.394 -35.050 1.00 91.31 295 CYS A CA 1
ATOM 2357 C C . CYS A 1 295 ? 5.148 -7.153 -34.152 1.00 91.31 295 CYS A C 1
ATOM 2359 O O . CYS A 1 295 ? 4.005 -7.444 -34.519 1.00 91.31 295 CYS A O 1
ATOM 2361 N N . GLU A 1 296 ? 5.423 -6.623 -32.966 1.00 89.69 296 GLU A N 1
ATOM 2362 C CA . GLU A 1 296 ? 4.428 -6.426 -31.922 1.00 89.69 296 GLU A CA 1
ATOM 2363 C C . GLU A 1 296 ? 4.059 -4.944 -31.798 1.00 89.69 296 GLU A C 1
ATOM 2365 O O . GLU A 1 296 ? 4.901 -4.048 -31.898 1.00 89.69 296 GLU A O 1
ATOM 2370 N N . THR A 1 297 ? 2.777 -4.675 -31.561 1.00 89.19 297 THR A N 1
ATOM 2371 C CA . THR A 1 297 ? 2.305 -3.342 -31.182 1.00 89.19 297 THR A CA 1
ATOM 2372 C C . THR A 1 297 ? 2.470 -3.173 -29.678 1.00 89.19 297 THR A C 1
ATOM 2374 O O . THR A 1 297 ? 1.955 -3.981 -28.903 1.00 89.19 297 THR A O 1
ATOM 2377 N N . ALA A 1 298 ? 3.163 -2.112 -29.258 1.00 87.94 298 ALA A N 1
ATOM 2378 C CA . ALA A 1 298 ? 3.332 -1.816 -27.840 1.00 87.94 298 ALA A CA 1
ATOM 2379 C C . ALA A 1 298 ? 1.960 -1.582 -27.169 1.00 87.94 298 ALA A C 1
ATOM 2381 O O . ALA A 1 298 ? 1.148 -0.812 -27.698 1.00 87.94 298 ALA A O 1
ATOM 2382 N N . PRO A 1 299 ? 1.683 -2.202 -26.005 1.00 89.69 299 PRO A N 1
ATOM 2383 C CA . PRO A 1 299 ? 0.506 -1.876 -25.208 1.00 89.69 299 PRO A CA 1
ATOM 2384 C C . PRO A 1 299 ? 0.442 -0.380 -24.887 1.00 89.69 299 PRO A C 1
ATOM 2386 O O . PRO A 1 299 ? 1.467 0.246 -24.610 1.00 89.69 299 PRO A O 1
ATOM 2389 N N . ALA A 1 300 ? -0.766 0.190 -24.881 1.00 86.31 300 ALA A N 1
ATOM 2390 C CA . ALA A 1 300 ? -0.966 1.631 -24.700 1.00 86.31 300 ALA A CA 1
ATOM 2391 C C . ALA A 1 300 ? -0.335 2.164 -23.400 1.00 86.31 300 ALA A C 1
ATOM 2393 O O . ALA A 1 300 ? 0.229 3.254 -23.388 1.00 86.31 300 ALA A O 1
ATOM 2394 N N . ASP A 1 301 ? -0.356 1.370 -22.327 1.00 87.62 301 ASP A N 1
ATOM 2395 C CA . ASP A 1 301 ? 0.221 1.756 -21.038 1.00 87.62 301 ASP A CA 1
ATOM 2396 C C . ASP A 1 301 ? 1.752 1.843 -21.061 1.00 87.62 301 ASP A C 1
ATOM 2398 O O . ASP A 1 301 ? 2.335 2.560 -20.241 1.00 87.62 301 ASP A O 1
ATOM 2402 N N . PHE A 1 302 ? 2.411 1.153 -21.995 1.00 89.69 302 PHE A N 1
ATOM 2403 C CA . PHE A 1 302 ? 3.871 1.107 -22.096 1.00 89.69 302 PHE A CA 1
ATOM 2404 C C . PHE A 1 302 ? 4.426 2.178 -23.041 1.00 89.69 302 PHE A C 1
ATOM 2406 O O . PHE A 1 302 ? 5.630 2.410 -23.060 1.00 89.69 302 PHE A O 1
ATOM 2413 N N . CYS A 1 303 ? 3.554 2.859 -23.786 1.00 85.75 303 CYS A N 1
ATOM 2414 C CA . CYS A 1 303 ? 3.936 3.870 -24.758 1.00 85.75 303 CYS A CA 1
ATOM 2415 C C . CYS A 1 303 ? 3.588 5.283 -24.295 1.00 85.75 303 CYS A C 1
ATOM 2417 O O . CYS A 1 303 ? 2.560 5.507 -23.653 1.00 85.75 303 CYS A O 1
ATOM 2419 N N . VAL A 1 304 ? 4.409 6.265 -24.670 1.00 78.12 304 VAL A N 1
ATOM 2420 C CA . VAL A 1 304 ? 4.028 7.682 -24.578 1.00 78.12 304 VAL A CA 1
ATOM 2421 C C . VAL A 1 304 ? 3.510 8.154 -25.930 1.00 78.12 304 VAL A C 1
ATOM 2423 O O . VAL A 1 304 ? 4.221 8.117 -26.930 1.00 78.12 304 VAL A O 1
ATOM 2426 N N . PHE A 1 305 ? 2.271 8.643 -25.945 1.00 67.25 305 PHE A N 1
ATOM 2427 C CA . PHE A 1 305 ? 1.690 9.287 -27.118 1.00 67.25 305 PHE A CA 1
ATOM 2428 C C . PHE A 1 305 ? 2.347 10.646 -27.380 1.00 67.25 305 PHE A C 1
ATOM 2430 O O . PHE A 1 305 ? 2.473 11.465 -26.467 1.00 67.25 305 PHE A O 1
ATOM 2437 N N . GLY A 1 306 ? 2.716 10.908 -28.636 1.00 58.97 306 GLY A N 1
ATOM 2438 C CA . GLY A 1 306 ? 3.162 12.232 -29.078 1.00 58.97 306 GLY A CA 1
ATOM 2439 C C . GLY A 1 306 ? 4.487 12.705 -28.474 1.00 58.97 306 GLY A C 1
ATOM 2440 O O . GLY A 1 306 ? 4.729 13.914 -28.429 1.00 58.97 306 GLY A O 1
ATOM 2441 N N . PHE A 1 307 ? 5.335 11.784 -28.005 1.00 63.84 307 PHE A N 1
ATOM 2442 C CA . PHE A 1 307 ? 6.664 12.137 -27.525 1.00 63.84 307 PHE A CA 1
ATOM 2443 C C . PHE A 1 307 ? 7.510 12.712 -28.672 1.00 63.84 307 PHE A C 1
ATOM 2445 O O . PHE A 1 307 ? 7.575 12.142 -29.761 1.00 63.84 307 PHE A O 1
ATOM 2452 N N . ARG A 1 308 ? 8.124 13.876 -28.437 1.00 58.09 308 ARG A N 1
ATOM 2453 C CA . ARG A 1 308 ? 9.001 14.558 -29.393 1.00 58.09 308 ARG A CA 1
ATOM 2454 C C . ARG A 1 308 ? 10.432 14.350 -28.954 1.00 58.09 308 ARG A C 1
ATOM 2456 O O . ARG A 1 308 ? 10.799 14.800 -27.871 1.00 58.09 308 ARG A O 1
ATOM 2463 N N . TYR A 1 309 ? 11.217 13.700 -29.797 1.00 51.34 309 TYR A N 1
ATOM 2464 C CA . TYR A 1 309 ? 12.651 13.621 -29.602 1.00 51.34 309 TYR A CA 1
ATOM 2465 C C . TYR A 1 309 ? 13.357 14.419 -30.699 1.00 51.34 309 TYR A C 1
ATOM 2467 O O . TYR A 1 309 ? 13.225 14.090 -31.875 1.00 51.34 309 TYR A O 1
ATOM 2475 N N . GLY A 1 310 ? 14.056 15.493 -30.320 1.00 56.72 310 GLY A N 1
ATOM 2476 C CA . GLY A 1 310 ? 14.691 16.428 -31.259 1.00 56.72 310 GLY A CA 1
ATOM 2477 C C . GLY A 1 310 ? 13.714 17.339 -32.026 1.00 56.72 310 GLY A C 1
ATOM 2478 O O . GLY A 1 310 ? 12.589 17.578 -31.584 1.00 56.72 310 GLY A O 1
ATOM 2479 N N . ASP A 1 311 ? 14.166 17.851 -33.178 1.00 48.16 311 ASP A N 1
ATOM 2480 C CA . ASP A 1 311 ? 13.438 18.799 -34.049 1.00 48.16 311 ASP A CA 1
ATOM 2481 C C . ASP A 1 311 ? 12.444 18.129 -35.024 1.00 48.16 311 ASP A C 1
ATOM 2483 O O . ASP A 1 311 ? 11.794 18.799 -35.835 1.00 48.16 311 ASP A O 1
ATOM 2487 N N . GLU A 1 312 ? 12.284 16.805 -34.964 1.00 49.62 312 GLU A N 1
ATOM 2488 C CA . GLU A 1 312 ? 11.351 16.088 -35.832 1.00 49.62 312 GLU A CA 1
ATOM 2489 C C . GLU A 1 312 ? 9.897 16.183 -35.343 1.00 49.62 312 GLU A C 1
ATOM 2491 O O . GLU A 1 312 ? 9.579 16.207 -34.149 1.00 49.62 312 GLU A O 1
ATOM 2496 N N . LYS A 1 313 ? 8.962 16.232 -36.303 1.00 52.41 313 LYS A N 1
ATOM 2497 C CA . LYS A 1 313 ? 7.522 16.153 -36.023 1.00 52.41 313 LYS A CA 1
ATOM 2498 C C . LYS A 1 313 ? 7.252 14.859 -35.254 1.00 52.41 313 LYS A C 1
ATOM 2500 O O . LYS A 1 313 ? 7.599 13.799 -35.757 1.00 52.41 313 LYS A O 1
ATOM 2505 N N . ALA A 1 314 ? 6.601 14.964 -34.089 1.00 50.06 314 ALA A N 1
ATOM 2506 C CA . ALA A 1 314 ? 6.177 13.827 -33.267 1.00 50.06 314 ALA A CA 1
ATOM 2507 C C . ALA A 1 314 ? 5.608 12.707 -34.152 1.00 50.06 314 ALA A C 1
ATOM 2509 O O . ALA A 1 314 ? 4.506 12.844 -34.689 1.00 50.06 314 ALA A O 1
ATOM 2510 N N . LEU A 1 315 ? 6.369 11.630 -34.337 1.00 54.56 315 LEU A N 1
ATOM 2511 C CA . LEU A 1 315 ? 5.847 10.433 -34.971 1.00 54.56 315 LEU A CA 1
ATOM 2512 C C . LEU A 1 315 ? 4.956 9.744 -33.946 1.00 54.56 315 LEU A C 1
ATOM 2514 O O . LEU A 1 315 ? 5.394 9.391 -32.852 1.00 54.56 315 LEU A O 1
ATOM 2518 N N . ASP A 1 316 ? 3.681 9.595 -34.294 1.00 58.00 316 ASP A N 1
ATOM 2519 C CA . ASP A 1 316 ? 2.768 8.793 -33.498 1.00 58.00 316 ASP A CA 1
ATOM 2520 C C . ASP A 1 316 ? 3.153 7.320 -33.659 1.00 58.00 316 ASP A C 1
ATOM 2522 O O . ASP A 1 316 ? 2.823 6.659 -34.645 1.00 58.00 316 ASP A O 1
ATOM 2526 N N . ASN A 1 317 ? 3.949 6.840 -32.709 1.00 67.00 317 ASN A N 1
ATOM 2527 C CA . ASN A 1 317 ? 4.393 5.455 -32.643 1.00 67.00 317 ASN A CA 1
ATOM 2528 C C . ASN A 1 317 ? 3.343 4.559 -31.967 1.00 67.00 317 ASN A C 1
ATOM 2530 O O . ASN A 1 317 ? 3.519 3.340 -31.914 1.00 67.00 317 ASN A O 1
ATOM 2534 N N . VAL A 1 318 ? 2.243 5.134 -31.464 1.00 69.12 318 VAL A N 1
ATOM 2535 C CA . VAL A 1 318 ? 1.156 4.372 -30.849 1.00 69.12 318 VAL A CA 1
ATOM 2536 C C . VAL A 1 318 ? 0.386 3.628 -31.937 1.00 69.12 318 VAL A C 1
ATOM 2538 O O . VAL A 1 318 ? 0.019 4.180 -32.969 1.00 69.12 318 VAL A O 1
ATOM 2541 N N . GLY A 1 319 ? 0.158 2.333 -31.724 1.00 72.81 319 GLY A N 1
ATOM 2542 C CA . GLY A 1 319 ? -0.538 1.484 -32.694 1.00 72.81 319 GLY A CA 1
ATOM 2543 C C . GLY A 1 319 ? 0.337 0.973 -33.845 1.00 72.81 319 GLY A C 1
ATOM 2544 O O . GLY A 1 319 ? -0.091 0.067 -34.560 1.00 72.81 319 GLY A O 1
ATOM 2545 N N . ARG A 1 320 ? 1.573 1.471 -33.999 1.00 82.94 320 ARG A N 1
ATOM 2546 C CA . ARG A 1 320 ? 2.551 0.912 -34.942 1.00 82.94 320 ARG A CA 1
ATOM 2547 C C . ARG A 1 320 ? 3.192 -0.351 -34.358 1.00 82.94 320 ARG A C 1
ATOM 2549 O O . ARG A 1 320 ? 3.482 -0.428 -33.166 1.00 82.94 320 ARG A O 1
ATOM 2556 N N . SER A 1 321 ? 3.387 -1.354 -35.208 1.00 87.56 321 SER A N 1
ATOM 2557 C CA . SER A 1 321 ? 4.131 -2.571 -34.880 1.00 87.56 321 SER A CA 1
ATOM 2558 C C . SER A 1 321 ? 5.627 -2.353 -35.102 1.00 87.56 321 SER A C 1
ATOM 2560 O O . SER A 1 321 ? 6.020 -1.857 -36.162 1.00 87.56 321 SER A O 1
ATOM 2562 N N . PHE A 1 322 ? 6.453 -2.774 -34.150 1.00 89.25 322 PHE A N 1
ATOM 2563 C CA . PHE A 1 322 ? 7.911 -2.734 -34.265 1.00 89.25 322 PHE A CA 1
ATOM 2564 C C . PHE A 1 322 ? 8.516 -4.067 -33.824 1.00 89.25 322 PHE A C 1
ATOM 2566 O O . PHE A 1 322 ? 7.903 -4.806 -33.050 1.00 89.25 322 PHE A O 1
ATOM 2573 N N . ALA A 1 323 ? 9.735 -4.345 -34.285 1.00 92.25 323 ALA A N 1
ATOM 2574 C CA . ALA A 1 323 ? 10.546 -5.421 -33.728 1.00 92.25 323 ALA A CA 1
ATOM 2575 C C . ALA A 1 323 ? 11.225 -4.981 -32.424 1.00 92.25 323 ALA A C 1
ATOM 2577 O O . ALA A 1 323 ? 11.338 -5.771 -31.491 1.00 92.25 323 ALA A O 1
ATOM 2578 N N . VAL A 1 324 ? 11.623 -3.707 -32.342 1.00 93.06 324 VAL A N 1
ATOM 2579 C CA . VAL A 1 324 ? 12.195 -3.059 -31.156 1.00 93.06 324 VAL A CA 1
ATOM 2580 C C . VAL A 1 324 ? 11.575 -1.667 -30.995 1.00 93.06 324 VAL A C 1
ATOM 2582 O O . VAL A 1 324 ? 11.795 -0.789 -31.828 1.00 93.06 324 VAL A O 1
ATOM 2585 N N . SER A 1 325 ? 10.807 -1.440 -29.925 1.00 90.88 325 SER A N 1
ATOM 2586 C CA . SER A 1 325 ? 10.014 -0.207 -29.737 1.00 90.88 325 SER A CA 1
ATOM 2587 C C . SER A 1 325 ? 10.681 0.839 -28.828 1.00 90.88 325 SER A C 1
ATOM 2589 O O . SER A 1 325 ? 10.031 1.411 -27.948 1.00 90.88 325 SER A O 1
ATOM 2591 N N . THR A 1 326 ? 11.972 1.118 -29.008 1.00 89.69 326 THR A N 1
ATOM 2592 C CA . THR A 1 326 ? 12.734 2.056 -28.152 1.00 89.69 326 THR A CA 1
ATOM 2593 C C . THR A 1 326 ? 12.146 3.462 -28.105 1.00 89.69 326 THR A C 1
ATOM 2595 O O . THR A 1 326 ? 11.977 4.016 -27.021 1.00 89.69 326 THR A O 1
ATOM 2598 N N . GLU A 1 327 ? 11.742 3.993 -29.258 1.00 85.69 327 GLU A N 1
ATOM 2599 C CA . GLU A 1 327 ? 11.218 5.360 -29.437 1.00 85.69 327 GLU A CA 1
ATOM 2600 C C . GLU A 1 327 ? 9.900 5.642 -28.699 1.00 85.69 327 GLU A C 1
ATOM 2602 O O . GLU A 1 327 ? 9.455 6.780 -28.591 1.00 85.69 327 GLU A O 1
ATOM 2607 N N . CYS A 1 328 ? 9.249 4.597 -28.203 1.00 86.06 328 CYS A N 1
ATOM 2608 C CA . CYS A 1 328 ? 7.975 4.659 -27.497 1.00 86.06 328 CYS A CA 1
ATOM 2609 C C . CYS A 1 328 ? 8.142 4.250 -26.022 1.00 86.06 328 CYS A C 1
ATOM 2611 O O . CYS A 1 328 ? 7.567 4.882 -25.132 1.00 86.06 328 CYS A O 1
ATOM 2613 N N . MET A 1 329 ? 8.975 3.236 -25.763 1.00 90.56 329 MET A N 1
ATOM 2614 C CA . MET A 1 329 ? 9.175 2.636 -24.443 1.00 90.56 329 MET A CA 1
ATOM 2615 C C . MET A 1 329 ? 10.171 3.411 -23.573 1.00 90.56 329 MET A C 1
ATOM 2617 O O . MET A 1 329 ? 9.894 3.646 -22.399 1.00 90.56 329 MET A O 1
ATOM 2621 N N . LEU A 1 330 ? 11.317 3.842 -24.116 1.00 92.00 330 LEU A N 1
ATOM 2622 C CA . LEU A 1 330 ? 12.320 4.574 -23.326 1.00 92.00 330 LEU A CA 1
ATOM 2623 C C . LEU A 1 330 ? 11.775 5.915 -22.803 1.00 92.00 330 LEU A C 1
ATOM 2625 O O . LEU A 1 330 ? 11.939 6.192 -21.613 1.00 92.00 330 LEU A O 1
ATOM 2629 N N . PRO A 1 331 ? 11.030 6.711 -23.601 1.00 90.94 331 PRO A N 1
ATOM 2630 C CA . PRO A 1 331 ? 10.369 7.908 -23.082 1.00 90.94 331 PRO A CA 1
ATOM 2631 C C . PRO A 1 331 ? 9.337 7.608 -21.995 1.00 90.94 331 PRO A C 1
ATOM 2633 O O . PRO A 1 331 ? 9.161 8.399 -21.065 1.00 90.94 331 PRO A O 1
ATOM 2636 N N . LYS A 1 332 ? 8.653 6.458 -22.082 1.00 91.88 332 LYS A N 1
ATOM 2637 C CA . LYS A 1 332 ? 7.732 6.021 -21.031 1.00 91.88 332 LYS A CA 1
ATOM 2638 C C . LYS A 1 332 ? 8.477 5.743 -19.738 1.00 91.88 332 LYS A C 1
ATOM 2640 O O . LYS A 1 332 ? 8.058 6.259 -18.705 1.00 91.88 332 LYS A O 1
ATOM 2645 N N . LEU A 1 333 ? 9.549 4.957 -19.790 1.00 94.00 333 LEU A N 1
ATOM 2646 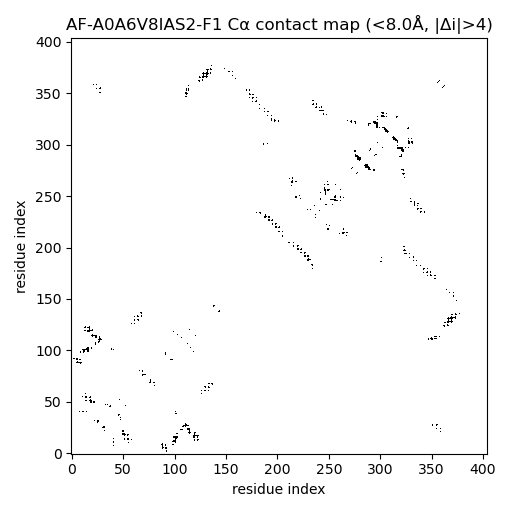C CA . LEU A 1 333 ? 10.356 4.632 -18.616 1.00 94.00 333 LEU A CA 1
ATOM 2647 C C . LEU A 1 333 ? 10.930 5.901 -17.974 1.00 94.00 333 LEU A C 1
ATOM 2649 O O . LEU A 1 333 ? 10.802 6.068 -16.764 1.00 94.00 333 LEU A O 1
ATOM 2653 N N . LEU A 1 334 ? 11.425 6.849 -18.776 1.00 93.38 334 LEU A N 1
ATOM 2654 C CA . LEU A 1 334 ? 11.860 8.156 -18.280 1.00 93.38 334 LEU A CA 1
ATOM 2655 C C . LEU A 1 334 ? 10.719 8.919 -17.583 1.00 93.38 334 LEU A C 1
ATOM 2657 O O . LEU A 1 334 ? 10.867 9.363 -16.449 1.00 93.38 334 LEU A O 1
ATOM 2661 N N . SER A 1 335 ? 9.537 9.003 -18.205 1.00 92.81 335 SER A N 1
ATOM 2662 C CA . SER A 1 335 ? 8.379 9.664 -17.587 1.00 92.81 335 SER A CA 1
ATOM 2663 C C . SER A 1 335 ? 7.929 8.990 -16.285 1.00 92.81 335 SER A C 1
ATOM 2665 O O . SER A 1 335 ? 7.458 9.669 -15.370 1.00 92.81 335 SER A O 1
ATOM 2667 N N . LEU A 1 336 ? 8.030 7.661 -16.198 1.00 94.81 336 LEU A N 1
ATOM 2668 C CA . LEU A 1 336 ? 7.708 6.910 -14.986 1.00 94.81 336 LEU A CA 1
ATOM 2669 C C . LEU A 1 336 ? 8.737 7.171 -13.888 1.00 94.81 336 LEU A C 1
ATOM 2671 O O . LEU A 1 336 ? 8.332 7.379 -12.746 1.00 94.81 336 LEU A O 1
ATOM 2675 N N . ARG A 1 337 ? 10.028 7.233 -14.230 1.00 94.75 337 ARG A N 1
ATOM 2676 C CA . ARG A 1 337 ? 11.090 7.623 -13.298 1.00 94.75 337 ARG A CA 1
ATOM 2677 C C . ARG A 1 337 ? 10.821 9.008 -12.724 1.00 94.75 337 ARG A C 1
ATOM 2679 O O . ARG A 1 337 ? 10.833 9.163 -11.511 1.00 94.75 337 ARG A O 1
ATOM 2686 N N . ASP A 1 338 ? 10.518 9.993 -13.563 1.00 94.25 338 ASP A N 1
ATOM 2687 C CA . ASP A 1 338 ? 10.305 11.370 -13.097 1.00 94.25 338 ASP A CA 1
ATOM 2688 C C . ASP A 1 338 ? 9.093 11.495 -12.159 1.00 94.25 338 ASP A C 1
ATOM 2690 O O . ASP A 1 338 ? 9.062 12.343 -11.267 1.00 94.25 338 ASP A O 1
ATOM 2694 N N . LYS A 1 339 ? 8.092 10.622 -12.324 1.00 94.94 339 LYS A N 1
ATOM 2695 C CA . LYS A 1 339 ? 6.916 10.549 -11.443 1.00 94.94 339 LYS A CA 1
ATOM 2696 C C . LYS A 1 339 ? 7.149 9.713 -10.186 1.00 94.94 339 LYS A C 1
ATOM 2698 O O . LYS A 1 339 ? 6.445 9.917 -9.195 1.00 94.94 339 LYS A O 1
ATOM 2703 N N . ALA A 1 340 ? 8.096 8.777 -10.215 1.00 95.62 340 ALA A N 1
ATOM 2704 C CA . ALA A 1 340 ? 8.303 7.805 -9.151 1.00 95.62 340 ALA A CA 1
ATOM 2705 C C . ALA A 1 340 ? 8.543 8.450 -7.771 1.00 95.62 340 ALA A C 1
ATOM 2707 O O . ALA A 1 340 ? 7.850 8.036 -6.841 1.00 95.62 340 ALA A O 1
ATOM 2708 N N . PRO A 1 341 ? 9.384 9.497 -7.602 1.00 95.38 341 PRO A N 1
ATOM 2709 C CA . PRO A 1 341 ? 9.601 10.124 -6.296 1.00 95.38 341 PRO A CA 1
ATOM 2710 C C . PRO A 1 341 ? 8.309 10.590 -5.615 1.00 95.38 341 PRO A C 1
ATOM 2712 O O . PRO A 1 341 ? 8.074 10.266 -4.452 1.00 95.38 341 PRO A O 1
ATOM 2715 N N . GLY A 1 342 ? 7.425 11.274 -6.351 1.00 94.31 342 GLY A N 1
ATOM 2716 C CA . GLY A 1 342 ? 6.153 11.760 -5.805 1.00 94.31 342 GLY A CA 1
ATOM 2717 C C . GLY A 1 342 ? 5.168 10.634 -5.473 1.00 94.31 342 GLY A C 1
ATOM 2718 O O . GLY A 1 342 ? 4.383 10.745 -4.531 1.00 94.31 342 GLY A O 1
ATOM 2719 N N . ILE A 1 343 ? 5.217 9.526 -6.215 1.00 95.12 343 ILE A N 1
ATOM 2720 C CA . ILE A 1 343 ? 4.391 8.339 -5.955 1.00 95.12 343 ILE A CA 1
ATOM 2721 C C . ILE A 1 343 ? 4.901 7.583 -4.719 1.00 95.12 343 ILE A C 1
ATOM 2723 O O . ILE A 1 343 ? 4.098 7.184 -3.874 1.00 95.12 343 ILE A O 1
ATOM 2727 N N . ILE A 1 344 ? 6.222 7.427 -4.582 1.00 93.56 344 ILE A N 1
ATOM 2728 C CA . ILE A 1 344 ? 6.880 6.805 -3.423 1.00 93.56 344 ILE A CA 1
ATOM 2729 C C . ILE A 1 344 ? 6.578 7.607 -2.153 1.00 93.56 344 ILE A C 1
ATOM 2731 O O . ILE A 1 344 ? 6.131 7.040 -1.155 1.00 93.56 344 ILE A O 1
ATOM 2735 N N . GLU A 1 345 ? 6.775 8.927 -2.190 1.00 92.19 345 GLU A N 1
ATOM 2736 C CA . GLU A 1 345 ? 6.473 9.812 -1.061 1.00 92.19 345 GLU A CA 1
ATOM 2737 C C . GLU A 1 345 ? 4.980 9.771 -0.711 1.00 92.19 345 GLU A C 1
ATOM 2739 O O . GLU A 1 345 ? 4.616 9.626 0.456 1.00 92.19 345 GLU A O 1
ATOM 2744 N N . GLY A 1 346 ? 4.108 9.794 -1.725 1.00 89.75 346 GLY A N 1
ATOM 2745 C CA . GLY A 1 346 ? 2.663 9.681 -1.544 1.00 89.75 346 GLY A CA 1
ATOM 2746 C C . GLY A 1 346 ? 2.227 8.373 -0.876 1.00 89.75 346 GLY A C 1
ATOM 2747 O O . GLY A 1 346 ? 1.352 8.403 -0.010 1.00 89.75 346 GLY A O 1
ATOM 2748 N N . LYS A 1 347 ? 2.839 7.233 -1.234 1.00 90.38 347 LYS A N 1
ATOM 2749 C CA . LYS A 1 347 ? 2.602 5.939 -0.570 1.00 90.38 347 LYS A CA 1
ATOM 2750 C C . LYS A 1 347 ? 3.042 5.990 0.894 1.00 90.38 347 LYS A C 1
ATOM 2752 O O . LYS A 1 347 ? 2.233 5.673 1.762 1.00 90.38 347 LYS A O 1
ATOM 2757 N N . LYS A 1 348 ? 4.275 6.433 1.170 1.00 85.56 348 LYS A N 1
ATOM 2758 C CA . LYS A 1 348 ? 4.826 6.512 2.538 1.00 85.56 348 LYS A CA 1
ATOM 2759 C C . LYS A 1 348 ? 3.982 7.414 3.442 1.00 85.56 348 LYS A C 1
ATOM 2761 O O . LYS A 1 348 ? 3.655 7.039 4.566 1.00 85.56 348 LYS A O 1
ATOM 2766 N N . ALA A 1 349 ? 3.566 8.577 2.939 1.00 85.25 349 ALA A N 1
ATOM 2767 C CA . ALA A 1 349 ? 2.699 9.493 3.674 1.00 85.25 349 ALA A CA 1
ATOM 2768 C C . ALA A 1 349 ? 1.315 8.880 3.955 1.00 85.25 349 ALA A C 1
ATOM 2770 O O . ALA A 1 349 ? 0.830 8.954 5.084 1.00 85.25 349 ALA A O 1
ATOM 2771 N N . ALA A 1 350 ? 0.698 8.235 2.958 1.00 85.50 350 ALA A N 1
ATOM 2772 C CA . ALA A 1 350 ? -0.594 7.562 3.113 1.00 85.50 350 ALA A CA 1
ATOM 2773 C C . ALA A 1 350 ? -0.534 6.431 4.153 1.00 85.50 350 ALA A C 1
ATOM 2775 O O . ALA A 1 350 ? -1.429 6.287 4.984 1.00 85.50 350 ALA A O 1
ATOM 2776 N N . GLU A 1 351 ? 0.542 5.653 4.131 1.00 81.56 351 GLU A N 1
ATOM 2777 C CA . GLU A 1 351 ? 0.832 4.579 5.075 1.00 81.56 351 GLU A CA 1
ATOM 2778 C C . GLU A 1 351 ? 1.008 5.078 6.516 1.00 81.56 351 GLU A C 1
ATOM 2780 O O . GLU A 1 351 ? 0.397 4.540 7.445 1.00 81.56 351 GLU A O 1
ATOM 2785 N N . GLN A 1 352 ? 1.783 6.146 6.709 1.00 77.62 352 GLN A N 1
ATOM 2786 C CA . GLN A 1 352 ? 1.993 6.752 8.023 1.00 77.62 352 GLN A CA 1
ATOM 2787 C C . GLN A 1 352 ? 0.709 7.390 8.574 1.00 77.62 352 GLN A C 1
ATOM 2789 O O . GLN A 1 352 ? 0.385 7.243 9.756 1.00 77.62 352 GLN A O 1
ATOM 2794 N N . GLU A 1 353 ? -0.052 8.083 7.725 1.00 78.50 353 GLU A N 1
ATOM 2795 C CA . GLU A 1 353 ? -1.328 8.686 8.108 1.00 78.50 353 GLU A CA 1
ATOM 2796 C C . GLU A 1 353 ? -2.341 7.609 8.525 1.00 78.50 353 GLU A C 1
ATOM 2798 O O . GLU A 1 353 ? -3.045 7.758 9.529 1.00 78.50 353 GLU A O 1
ATOM 2803 N N . ARG A 1 354 ? -2.373 6.487 7.797 1.00 77.81 354 ARG A N 1
ATOM 2804 C CA . ARG A 1 354 ? -3.215 5.333 8.115 1.00 77.81 354 ARG A CA 1
ATOM 2805 C C . ARG A 1 354 ? -2.908 4.770 9.500 1.00 77.81 354 ARG A C 1
ATOM 2807 O O . ARG A 1 354 ? -3.838 4.509 10.260 1.00 77.81 354 ARG A O 1
ATOM 2814 N N . ALA A 1 355 ? -1.633 4.638 9.861 1.00 73.75 355 ALA A N 1
ATOM 2815 C CA . ALA A 1 355 ? -1.227 4.158 11.180 1.00 73.75 355 ALA A CA 1
ATOM 2816 C C . ALA A 1 355 ? -1.764 5.051 12.319 1.00 73.75 355 ALA A C 1
ATOM 2818 O O . ALA A 1 355 ? -2.413 4.567 13.252 1.00 73.75 355 ALA A O 1
ATOM 2819 N N . TRP A 1 356 ? -1.589 6.372 12.213 1.00 72.50 356 TRP A N 1
ATOM 2820 C CA . TRP A 1 356 ? -2.128 7.323 13.197 1.00 72.50 356 TRP A CA 1
ATOM 2821 C C . TRP A 1 356 ? -3.655 7.266 13.295 1.00 72.50 356 TRP A C 1
ATOM 2823 O O . TRP A 1 356 ? -4.214 7.249 14.397 1.00 72.50 356 TRP A O 1
ATOM 2833 N N . LYS A 1 357 ? -4.338 7.199 12.149 1.00 75.62 357 LYS A N 1
ATOM 2834 C CA . LYS A 1 357 ? -5.801 7.090 12.090 1.00 75.62 357 LYS A CA 1
ATOM 2835 C C . LYS A 1 357 ? -6.292 5.808 12.753 1.00 75.62 357 LYS A C 1
ATOM 2837 O O . LYS A 1 357 ? -7.223 5.856 13.555 1.00 75.62 357 LYS A O 1
ATOM 2842 N N . VAL A 1 358 ? -5.662 4.671 12.468 1.00 71.44 358 VAL A N 1
ATOM 2843 C CA . VAL A 1 358 ? -6.052 3.379 13.041 1.00 71.44 358 VAL A CA 1
ATOM 2844 C C . VAL A 1 358 ? -5.883 3.362 14.560 1.00 71.44 358 VAL A C 1
ATOM 2846 O O . VAL A 1 358 ? -6.817 2.966 15.259 1.00 71.44 358 VAL A O 1
ATOM 2849 N N . LEU A 1 359 ? -4.754 3.856 15.083 1.00 69.31 359 LEU A N 1
ATOM 2850 C CA . LEU A 1 359 ? -4.497 3.855 16.525 1.00 69.31 359 LEU A CA 1
ATOM 2851 C C . LEU A 1 359 ? -5.508 4.710 17.292 1.00 69.31 359 LEU A C 1
ATOM 2853 O O . LEU A 1 359 ? -6.153 4.239 18.226 1.00 69.31 359 LEU A O 1
ATOM 2857 N N . PHE A 1 360 ? -5.630 5.982 16.918 1.00 71.81 360 PHE A N 1
ATOM 2858 C CA . PHE A 1 360 ? -6.325 6.955 17.755 1.00 71.81 360 PHE A CA 1
ATOM 2859 C C . PHE A 1 360 ? -7.802 7.062 17.418 1.00 71.81 360 PHE A C 1
ATOM 2861 O O . PHE A 1 360 ? -8.620 7.192 18.326 1.00 71.81 360 PHE A O 1
ATOM 2868 N N . PHE A 1 361 ? -8.171 6.977 16.140 1.00 78.62 361 PHE A N 1
ATOM 2869 C CA . PHE A 1 361 ? -9.555 7.203 15.747 1.00 78.62 361 PHE A CA 1
ATOM 2870 C C . PHE A 1 361 ? -10.435 5.985 16.032 1.00 78.62 361 PHE A C 1
ATOM 2872 O O . PHE A 1 361 ? -11.464 6.120 16.692 1.00 78.62 361 PHE A O 1
ATOM 2879 N N . TYR A 1 362 ? -10.024 4.783 15.612 1.00 81.25 362 TYR A N 1
ATOM 2880 C CA . TYR A 1 362 ? -10.850 3.584 15.805 1.00 81.25 362 TYR A CA 1
ATOM 2881 C C . TYR A 1 362 ? -10.957 3.167 17.275 1.00 81.25 362 TYR A C 1
ATOM 2883 O O . TYR A 1 362 ? -12.050 2.818 17.723 1.00 81.25 362 TYR A O 1
ATOM 2891 N N . MET A 1 363 ? -9.870 3.250 18.051 1.00 85.75 363 MET A N 1
ATOM 2892 C CA . MET A 1 363 ? -9.908 2.917 19.482 1.00 85.75 363 MET A CA 1
ATOM 2893 C C . MET A 1 363 ? -10.743 3.919 20.285 1.00 85.75 363 MET A C 1
ATOM 2895 O O . MET A 1 363 ? -11.550 3.512 21.124 1.00 85.75 363 MET A O 1
ATOM 2899 N N . ALA A 1 364 ? -10.612 5.221 20.002 1.00 87.44 364 ALA A N 1
ATOM 2900 C CA . ALA A 1 364 ? -11.445 6.237 20.640 1.00 87.44 364 ALA A CA 1
ATOM 2901 C C . ALA A 1 364 ? -12.920 6.079 20.251 1.00 87.44 364 ALA A C 1
ATOM 2903 O O . ALA A 1 364 ? -13.795 6.151 21.113 1.00 87.44 364 ALA A O 1
ATOM 2904 N N . LEU A 1 365 ? -13.212 5.806 18.977 1.00 89.69 365 LEU A N 1
ATOM 2905 C CA . LEU A 1 365 ? -14.576 5.588 18.503 1.00 89.69 365 LEU A CA 1
ATOM 2906 C C . LEU A 1 365 ? -15.215 4.362 19.165 1.00 89.69 365 LEU A C 1
ATOM 2908 O O . LEU A 1 365 ? -16.366 4.442 19.593 1.00 89.69 365 LEU A O 1
ATOM 2912 N N . ALA A 1 366 ? -14.472 3.263 19.321 1.00 92.19 366 ALA A N 1
ATOM 2913 C CA . ALA A 1 366 ? -14.942 2.079 20.036 1.00 92.19 366 ALA A CA 1
ATOM 2914 C C . ALA A 1 366 ? -15.255 2.383 21.512 1.00 92.19 366 ALA A C 1
ATOM 2916 O O . ALA A 1 366 ? -16.323 2.018 22.006 1.00 92.19 366 ALA A O 1
ATOM 2917 N N . PHE A 1 367 ? -14.384 3.131 22.196 1.00 93.06 367 PHE A N 1
ATOM 2918 C CA . PHE A 1 367 ? -14.630 3.579 23.568 1.00 93.06 367 PHE A CA 1
ATOM 2919 C C . PHE A 1 367 ? -15.891 4.444 23.682 1.00 93.06 367 PHE A C 1
ATOM 2921 O O . PHE A 1 367 ? -16.760 4.176 24.514 1.00 93.06 367 PHE A O 1
ATOM 2928 N N . LEU A 1 368 ? -16.041 5.444 22.806 1.00 92.50 368 LEU A N 1
ATOM 2929 C CA . LEU A 1 368 ? -17.222 6.311 22.753 1.00 92.50 368 LEU A CA 1
ATOM 2930 C C . LEU A 1 368 ? -18.498 5.516 22.433 1.00 92.50 368 LEU A C 1
ATOM 2932 O O . LEU A 1 368 ? -19.551 5.787 23.013 1.00 92.50 368 LEU A O 1
ATOM 2936 N N . ALA A 1 369 ? -18.411 4.495 21.576 1.00 92.88 369 ALA A N 1
ATOM 2937 C CA . ALA A 1 369 ? -19.520 3.579 21.319 1.00 92.88 369 ALA A CA 1
ATOM 2938 C C . ALA A 1 369 ? -19.937 2.847 22.603 1.00 92.88 369 ALA A C 1
ATOM 2940 O O . ALA A 1 369 ? -21.129 2.746 22.897 1.00 92.88 369 ALA A O 1
ATOM 2941 N N . GLY A 1 370 ? -18.968 2.430 23.423 1.00 93.75 370 GLY A N 1
ATOM 2942 C CA . GLY A 1 370 ? -19.201 1.894 24.764 1.00 93.75 370 GLY A CA 1
ATOM 2943 C C . GLY A 1 370 ? -19.982 2.854 25.670 1.00 93.75 370 GLY A C 1
ATOM 2944 O O . GLY A 1 370 ? -20.977 2.456 26.284 1.00 93.75 370 GLY A O 1
ATOM 2945 N N . ILE A 1 371 ? -19.606 4.139 25.700 1.00 92.19 371 ILE A N 1
ATOM 2946 C CA . ILE A 1 371 ? -20.328 5.183 26.456 1.00 92.19 371 ILE A CA 1
ATOM 2947 C C . ILE A 1 371 ? -21.783 5.302 25.973 1.00 92.19 371 ILE A C 1
ATOM 2949 O O . ILE A 1 371 ? -22.722 5.308 26.779 1.00 92.19 371 ILE A O 1
ATOM 2953 N N . LYS A 1 372 ? -21.995 5.343 24.650 1.00 91.12 372 LYS A N 1
ATOM 2954 C CA . LYS A 1 372 ? -23.333 5.399 24.037 1.00 91.12 372 LYS A CA 1
ATOM 2955 C C . LYS A 1 372 ? -24.184 4.190 24.425 1.00 91.12 372 LYS A C 1
ATOM 2957 O O . LYS A 1 372 ? -25.367 4.325 24.773 1.00 91.12 372 LYS A O 1
ATOM 2962 N N . MET A 1 373 ? -23.583 3.003 24.367 1.00 91.38 373 MET A N 1
ATOM 2963 C CA . MET A 1 373 ? -24.227 1.754 24.759 1.00 91.38 373 MET A CA 1
ATOM 2964 C C . MET A 1 373 ? -24.618 1.786 26.234 1.00 91.38 373 MET A C 1
ATOM 2966 O O . MET A 1 373 ? -25.751 1.432 26.552 1.00 91.38 373 MET A O 1
ATOM 2970 N N . ALA A 1 374 ? -23.755 2.290 27.122 1.00 90.38 374 ALA A N 1
ATOM 2971 C CA . ALA A 1 374 ? -24.055 2.400 28.548 1.00 90.38 374 ALA A CA 1
ATOM 2972 C C . ALA A 1 374 ? -25.260 3.312 28.817 1.00 90.38 374 ALA A C 1
ATOM 2974 O O . ALA A 1 374 ? -26.150 2.937 29.581 1.00 90.38 374 ALA A O 1
ATOM 2975 N N . GLY A 1 375 ? -25.356 4.461 28.138 1.00 86.62 375 GLY A N 1
ATOM 2976 C CA . GLY A 1 375 ? -26.531 5.339 28.231 1.00 86.62 375 GLY A CA 1
ATOM 2977 C C . GLY A 1 375 ? -27.836 4.634 27.848 1.00 86.62 375 GLY A C 1
ATOM 2978 O O . GLY A 1 375 ? -28.862 4.780 28.520 1.00 86.62 375 GLY A O 1
ATOM 2979 N N . SER A 1 376 ? -27.785 3.797 26.811 1.00 86.69 376 SER A N 1
ATOM 2980 C CA . SER A 1 376 ? -28.924 2.978 26.379 1.00 86.69 376 SER A CA 1
ATOM 2981 C C . SER A 1 376 ? -29.235 1.859 27.383 1.00 86.69 376 SER A C 1
ATOM 2983 O O . SER A 1 376 ? -30.398 1.645 27.729 1.00 86.69 376 SER A O 1
ATOM 2985 N N . SER A 1 377 ? -28.205 1.202 27.931 1.00 87.81 377 SER A N 1
ATOM 2986 C CA . SER A 1 377 ? -28.335 0.184 28.981 1.00 87.81 377 SER A CA 1
ATOM 2987 C C . SER A 1 377 ? -28.997 0.742 30.246 1.00 87.81 377 SER A C 1
ATOM 2989 O O . SER A 1 377 ? -29.898 0.111 30.793 1.00 87.81 377 SER A O 1
ATOM 2991 N N . ILE A 1 378 ? -28.624 1.951 30.685 1.00 84.44 378 ILE A N 1
ATOM 2992 C CA . ILE A 1 378 ? -29.221 2.607 31.862 1.00 84.44 378 ILE A CA 1
ATOM 2993 C C . ILE A 1 378 ? -30.730 2.811 31.668 1.00 84.44 378 ILE A C 1
ATOM 2995 O O . ILE A 1 378 ? -31.511 2.520 32.578 1.00 84.44 378 ILE A O 1
ATOM 2999 N N . LYS A 1 379 ? -31.157 3.273 30.482 1.00 80.62 379 LYS A N 1
ATOM 3000 C CA . LYS A 1 379 ? -32.583 3.443 30.147 1.00 80.62 379 LYS A CA 1
ATOM 3001 C C . LYS A 1 379 ? -33.320 2.098 30.168 1.00 80.62 379 LYS A C 1
ATOM 3003 O O . LYS A 1 379 ? -34.365 1.984 30.814 1.00 80.62 379 LYS A O 1
ATOM 3008 N N . LEU A 1 380 ? -32.744 1.073 29.537 1.00 80.69 380 LEU A N 1
ATOM 3009 C CA . LEU A 1 380 ? -33.318 -0.274 29.463 1.00 80.69 380 LEU A CA 1
ATOM 3010 C C . LEU A 1 380 ? -33.502 -0.897 30.858 1.00 80.69 380 LEU A C 1
ATOM 3012 O O . LEU A 1 380 ? -34.578 -1.391 31.196 1.00 80.69 380 LEU A O 1
ATOM 3016 N N . PHE A 1 381 ? -32.478 -0.822 31.711 1.00 77.38 381 PHE A N 1
ATOM 3017 C CA . PHE A 1 381 ? -32.510 -1.438 33.039 1.00 77.38 381 PHE A CA 1
ATOM 3018 C C . PHE A 1 381 ? -33.431 -0.703 34.026 1.00 77.38 381 PHE A C 1
ATOM 3020 O O . PHE A 1 381 ? -33.966 -1.333 34.947 1.00 77.38 381 PHE A O 1
ATOM 3027 N N . LYS A 1 382 ? -33.689 0.596 33.811 1.00 68.31 382 LYS A N 1
ATOM 3028 C CA . LYS A 1 382 ? -34.627 1.400 34.613 1.00 68.31 382 LYS A CA 1
ATOM 3029 C C . LYS A 1 382 ? -36.099 1.143 34.251 1.00 68.31 382 LYS A C 1
ATOM 3031 O O . LYS A 1 382 ? -36.943 1.134 35.145 1.00 68.31 382 LYS A O 1
ATOM 3036 N N . SER A 1 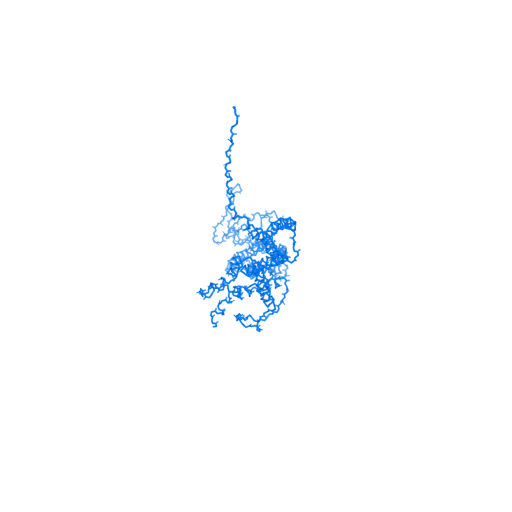383 ? -36.412 0.868 32.979 1.00 48.94 383 SER A N 1
ATOM 3037 C CA . SER A 1 383 ? -37.794 0.715 32.476 1.00 48.94 383 SER A CA 1
ATOM 3038 C C . SER A 1 383 ? -38.539 -0.536 32.977 1.00 48.94 383 SER A C 1
ATOM 3040 O O . SER A 1 383 ? -39.756 -0.613 32.839 1.00 48.94 383 SER A O 1
ATOM 3042 N N . SER A 1 384 ? -37.858 -1.500 33.604 1.00 43.78 384 SER A N 1
ATOM 3043 C CA . SER A 1 384 ? -38.480 -2.724 34.152 1.00 43.78 384 SER A CA 1
ATOM 3044 C C . SER A 1 384 ? -39.280 -2.518 35.453 1.00 43.78 384 SER A C 1
ATOM 3046 O O . SER A 1 384 ? -39.729 -3.489 36.052 1.00 43.78 384 SER A O 1
ATOM 3048 N N . SER A 1 385 ? -39.429 -1.279 35.939 1.00 42.84 385 SER A N 1
ATOM 3049 C CA . SER A 1 385 ? -40.010 -0.984 37.261 1.00 42.84 385 SER A CA 1
ATOM 3050 C C . SER A 1 385 ? -41.504 -0.639 37.261 1.00 42.84 385 SER A C 1
ATOM 3052 O O . SER A 1 385 ? -42.080 -0.511 38.337 1.00 42.84 385 SER A O 1
ATOM 3054 N N . VAL A 1 386 ? -42.141 -0.452 36.103 1.00 40.19 386 VAL A N 1
ATOM 3055 C CA . VAL A 1 386 ? -43.533 0.022 36.029 1.00 40.19 386 VAL A CA 1
ATOM 3056 C C . VAL A 1 386 ? -44.303 -0.848 35.048 1.00 40.19 386 VAL A C 1
ATOM 3058 O O . VAL A 1 386 ? -44.349 -0.533 33.866 1.00 40.19 386 VAL A O 1
ATOM 3061 N N . LYS A 1 387 ? -44.835 -1.977 35.528 1.00 38.81 387 LYS A N 1
ATOM 3062 C CA . LYS A 1 387 ? -45.988 -2.718 34.974 1.00 38.81 387 LYS A CA 1
ATOM 3063 C C . LYS A 1 387 ? -46.168 -4.009 35.776 1.00 38.81 387 LYS A C 1
ATOM 3065 O O . LYS A 1 387 ? -45.658 -5.046 35.389 1.00 38.81 387 LYS A O 1
ATOM 3070 N N . HIS A 1 388 ? -46.832 -3.903 36.926 1.00 36.12 388 HIS A N 1
ATOM 3071 C CA . HIS A 1 388 ? -47.679 -4.942 37.531 1.00 36.12 388 HIS A CA 1
ATOM 3072 C C . HIS A 1 388 ? -48.347 -4.349 38.781 1.00 36.12 388 HIS A C 1
ATOM 3074 O O . HIS A 1 388 ? -48.057 -4.716 39.912 1.00 36.12 388 HIS A O 1
ATOM 3080 N N . SER A 1 389 ? -49.243 -3.388 38.577 1.00 35.56 389 SER A N 1
ATOM 3081 C CA . SER A 1 389 ? -50.297 -3.088 39.545 1.00 35.56 389 SER A CA 1
ATOM 3082 C C . SER A 1 389 ? -51.615 -3.277 38.806 1.00 35.56 389 SER A C 1
ATOM 3084 O O . SER A 1 389 ? -51.899 -2.550 37.853 1.00 35.56 389 SER A O 1
ATOM 3086 N N . LEU A 1 390 ? -52.341 -4.330 39.187 1.00 42.41 390 LEU A N 1
ATOM 3087 C CA . LEU A 1 390 ? -53.702 -4.616 38.736 1.00 42.41 390 LEU A CA 1
ATOM 3088 C C . LEU A 1 390 ? -54.614 -3.389 38.946 1.00 42.41 390 LEU A C 1
ATOM 3090 O O . LEU A 1 390 ? -54.365 -2.608 39.869 1.00 42.41 390 LEU A O 1
ATOM 3094 N N . PRO A 1 391 ? -55.662 -3.209 38.123 1.00 45.56 391 PRO A N 1
ATOM 3095 C CA . PRO A 1 391 ? -56.605 -2.111 38.305 1.00 45.56 391 PRO A CA 1
ATOM 3096 C C . PRO A 1 391 ? -57.383 -2.275 39.627 1.00 45.56 391 PRO A C 1
ATOM 3098 O O . PRO A 1 391 ? -57.668 -3.409 40.024 1.00 45.56 391 PRO A O 1
ATOM 3101 N N . PRO A 1 392 ? -57.725 -1.175 40.325 1.00 44.81 392 PRO A N 1
ATOM 3102 C CA . PRO A 1 392 ? -58.469 -1.243 41.576 1.00 44.81 392 PRO A CA 1
ATOM 3103 C C . PRO A 1 392 ? -59.911 -1.712 41.342 1.00 44.81 392 PRO A C 1
ATOM 3105 O O . PRO A 1 392 ? -60.537 -1.394 40.330 1.00 44.81 392 PRO A O 1
ATOM 3108 N N . ALA A 1 393 ? -60.415 -2.477 42.310 1.00 50.25 393 ALA A N 1
ATOM 3109 C CA . ALA A 1 393 ? -61.774 -2.990 42.361 1.00 50.25 393 ALA A CA 1
ATOM 3110 C C . ALA A 1 393 ? -62.821 -1.862 42.291 1.00 50.25 393 ALA A C 1
ATOM 3112 O O . ALA A 1 393 ? -62.680 -0.816 42.926 1.00 50.25 393 ALA A O 1
ATOM 3113 N N . SER A 1 394 ? -63.878 -2.111 41.518 1.00 42.22 394 SER A N 1
ATOM 3114 C CA . SER A 1 394 ? -65.074 -1.271 41.408 1.00 42.22 394 SER A CA 1
ATOM 3115 C C . SER A 1 394 ? -65.755 -1.093 42.778 1.00 42.22 394 SER A C 1
ATOM 3117 O O . SER A 1 394 ? -65.912 -2.084 43.496 1.00 42.22 394 SER A O 1
ATOM 3119 N N . PRO A 1 395 ? -66.171 0.129 43.165 1.00 46.16 395 PRO A N 1
ATOM 3120 C CA . PRO A 1 395 ? -66.944 0.329 44.381 1.00 46.16 395 PRO A CA 1
ATOM 3121 C C . PRO A 1 395 ? -68.422 -0.015 44.156 1.00 46.16 395 PRO A C 1
ATOM 3123 O O . PRO A 1 395 ? -69.031 0.373 43.159 1.00 46.16 395 PRO A O 1
ATOM 3126 N N . ALA A 1 396 ? -68.974 -0.745 45.125 1.00 45.47 396 ALA A N 1
ATOM 3127 C CA . ALA A 1 396 ? -70.370 -1.143 45.226 1.00 45.47 396 ALA A CA 1
ATOM 3128 C C . ALA A 1 396 ? -71.337 0.056 45.186 1.00 45.47 396 ALA A C 1
ATOM 3130 O O . ALA A 1 396 ? -71.099 1.091 45.810 1.00 45.47 396 ALA A O 1
ATOM 3131 N N . SER A 1 397 ? -72.448 -0.118 44.471 1.00 42.62 397 SER A N 1
ATOM 3132 C CA . SER A 1 397 ? -73.575 0.807 44.399 1.00 42.62 397 SER A CA 1
ATOM 3133 C C . SER A 1 397 ? -74.382 0.814 45.704 1.00 42.62 397 SER A C 1
ATOM 3135 O O . SER A 1 397 ? -74.802 -0.228 46.204 1.00 42.62 397 SER A O 1
ATOM 3137 N N . VAL A 1 398 ? -74.624 2.011 46.237 1.00 46.56 398 VAL A N 1
ATOM 3138 C CA . VAL A 1 398 ? -75.564 2.284 47.336 1.00 46.56 398 VAL A CA 1
ATOM 3139 C C . VAL A 1 398 ? -76.949 2.557 46.726 1.00 46.56 398 VAL A C 1
ATOM 3141 O O . VAL A 1 398 ? -77.016 3.316 45.756 1.00 46.56 398 VAL A O 1
ATOM 3144 N N . PRO A 1 399 ? -78.055 1.983 47.240 1.00 49.12 399 PRO A N 1
ATOM 3145 C CA . PRO A 1 399 ? -79.389 2.272 46.729 1.00 49.12 399 PRO A CA 1
ATOM 3146 C C . PRO A 1 399 ? -79.891 3.615 47.277 1.00 49.12 399 PRO A C 1
ATOM 3148 O O . PRO A 1 399 ? -79.883 3.854 48.485 1.00 49.12 399 PRO A O 1
ATOM 3151 N N . VAL A 1 400 ? -80.330 4.491 46.375 1.00 50.34 400 VAL A N 1
ATOM 3152 C CA . VAL A 1 400 ? -81.029 5.740 46.696 1.00 50.34 400 VAL A CA 1
ATOM 3153 C C . VAL A 1 400 ? -82.509 5.413 46.883 1.00 50.34 400 VAL A C 1
ATOM 3155 O O . VAL A 1 400 ? -83.139 4.873 45.977 1.00 50.34 400 VAL A O 1
ATOM 3158 N N . GLY A 1 401 ? -83.041 5.715 48.067 1.00 45.44 401 GLY A N 1
ATOM 3159 C CA . GLY A 1 401 ? -84.476 5.719 48.334 1.00 45.44 401 GLY A CA 1
ATOM 3160 C C . GLY A 1 401 ? -85.133 6.985 47.783 1.00 45.44 401 GLY A C 1
ATOM 3161 O O . GLY A 1 401 ? -84.618 8.087 47.974 1.00 45.44 401 GLY A O 1
ATOM 3162 N N . GLU A 1 402 ? -86.266 6.808 47.110 1.00 39.53 402 GLU A N 1
ATOM 3163 C CA . GLU A 1 402 ? -87.216 7.865 46.752 1.00 39.53 402 GLU A CA 1
ATOM 3164 C C . GLU A 1 402 ? -87.931 8.413 47.995 1.00 39.53 402 GLU A C 1
ATOM 3166 O O . GLU A 1 402 ? -88.258 7.655 48.915 1.00 39.53 402 GLU A O 1
ATOM 3171 N N . PRO A 1 403 ? -88.281 9.707 47.977 1.00 49.09 403 PRO A N 1
ATOM 3172 C CA . PRO A 1 403 ? -89.544 10.137 48.549 1.00 49.09 403 PRO A CA 1
ATOM 3173 C C . PRO A 1 403 ? -90.429 10.871 47.527 1.00 49.09 403 PRO A C 1
ATOM 3175 O O . PRO A 1 403 ? -89.957 11.733 46.784 1.00 49.09 403 PRO A O 1
ATOM 3178 N N . SER A 1 404 ? -91.728 10.563 47.649 1.00 43.81 404 SER A N 1
ATOM 3179 C CA . SER A 1 404 ? -92.950 11.197 47.103 1.00 43.81 404 SER A CA 1
ATOM 3180 C C . SER A 1 404 ? -93.237 11.108 45.609 1.00 43.81 404 SER A C 1
ATOM 3182 O O . SER A 1 404 ? -92.559 11.804 44.825 1.00 43.81 404 SER A O 1
#

Solvent-accessible surface area (backbone atoms only — not comparable to full-atom values): 22152 Å² total; per-residue (Å²): 111,69,60,61,53,34,24,48,46,53,59,52,20,37,34,38,18,23,16,49,20,54,49,31,32,38,40,23,71,71,44,83,79,75,88,71,77,88,65,88,54,93,80,50,75,90,63,58,53,71,61,32,48,50,38,45,51,51,50,53,51,38,53,50,42,41,50,54,40,29,69,75,43,58,72,71,60,21,52,53,49,53,47,62,69,47,44,62,24,51,48,33,49,72,42,83,70,86,66,64,61,39,65,73,97,70,84,77,79,88,47,74,38,47,65,43,51,70,66,15,51,51,44,44,29,51,51,29,17,49,40,24,21,20,52,43,52,45,49,41,63,76,68,61,63,57,73,64,61,56,59,56,45,51,56,54,50,51,52,51,54,54,48,51,53,53,49,52,56,51,49,56,55,35,50,47,30,49,51,49,37,54,53,49,40,50,47,47,19,52,41,25,46,50,53,30,53,29,34,55,54,50,40,55,49,34,73,75,39,83,84,78,45,76,62,37,39,58,41,33,59,55,48,35,57,53,23,53,49,40,42,73,53,56,56,66,57,39,42,72,72,49,56,92,44,69,50,32,68,63,32,51,95,98,34,70,45,56,71,68,57,44,52,49,29,53,48,47,51,50,52,51,25,50,71,77,21,44,72,46,75,75,55,98,87,44,72,46,68,42,80,48,100,67,11,45,55,67,55,72,90,40,41,47,80,61,56,62,72,79,94,53,79,53,63,71,59,71,78,46,35,28,39,64,59,55,93,27,36,53,60,28,54,41,56,49,38,74,48,31,61,64,36,54,51,43,28,53,51,31,25,43,52,48,42,57,45,54,61,55,50,49,39,51,49,25,20,51,49,12,36,55,49,28,59,52,47,54,54,59,69,60,62,78,76,78,87,88,78,79,83,81,81,83,80,83,86,80,88,83,82,85,83,135

pLDDT: mean 81.35, std 14.76, range [35.56, 96.25]

Organism: NCBI:txid1076596